Protein AF-0000000077509125 (afdb_homodimer)

Solvent-accessible surface area (backbone atoms only — not comparable to full-atom values): 25834 Å² total; per-residue (Å²): 123,65,64,61,49,49,43,52,51,43,58,69,18,51,40,59,69,40,51,53,22,41,52,40,31,52,51,12,45,52,41,18,38,55,27,41,43,52,34,44,54,50,50,51,50,59,55,49,53,58,59,32,57,68,56,43,71,62,57,57,49,49,47,52,50,51,44,52,47,38,56,50,49,47,52,52,51,51,53,47,45,53,52,53,44,50,50,34,42,61,64,48,33,65,71,45,70,74,53,45,75,47,75,67,58,54,54,52,52,43,51,52,42,52,49,50,42,52,50,46,49,54,53,34,53,52,33,50,50,47,30,35,57,34,42,52,62,24,49,52,28,44,28,59,42,48,17,63,79,66,46,53,63,57,96,85,30,49,29,44,61,43,44,65,63,19,52,29,62,74,63,68,40,76,82,50,66,41,81,36,74,84,27,50,93,35,55,49,23,29,35,53,70,53,28,54,49,48,40,56,52,24,50,56,42,20,54,26,30,45,47,17,29,52,12,32,47,37,31,34,52,18,39,51,44,40,45,28,48,39,39,32,48,41,50,50,48,53,49,50,54,49,50,49,52,52,50,50,52,48,50,51,51,51,52,50,57,57,66,71,99,123,66,63,62,52,49,42,50,52,43,59,68,17,50,40,59,68,40,51,53,20,42,52,40,30,52,51,11,46,51,40,19,38,55,27,41,43,52,33,45,54,51,49,52,51,59,54,48,53,56,61,31,59,68,52,44,72,61,56,56,49,51,48,51,49,51,45,52,47,38,55,50,49,46,55,51,51,52,53,48,46,52,51,53,46,51,50,35,43,61,66,48,34,64,69,46,72,74,54,48,75,48,75,66,59,54,54,52,52,43,50,52,41,50,49,51,41,53,49,46,50,52,52,34,53,52,34,50,50,48,29,37,55,32,42,52,61,24,49,53,27,45,26,61,42,51,18,62,78,67,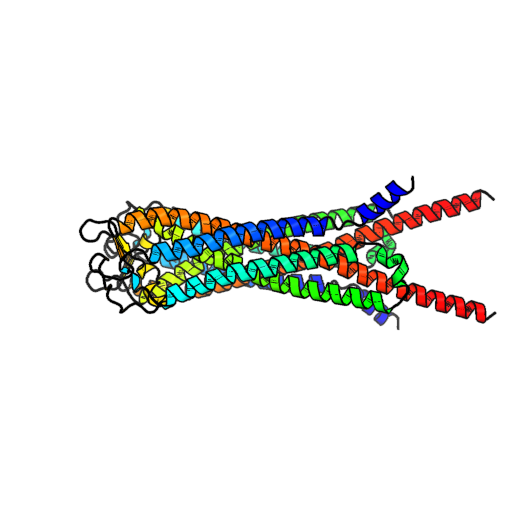45,52,64,57,97,86,30,51,28,44,63,42,44,64,64,18,52,30,61,75,61,68,40,74,82,49,67,40,79,37,76,82,28,51,93,34,53,49,23,30,35,54,70,53,27,54,50,49,40,57,52,23,49,54,42,21,53,26,30,47,48,17,29,53,13,32,46,38,31,33,52,18,40,51,45,40,44,30,47,40,38,33,48,42,51,50,48,52,49,50,55,49,49,49,52,51,50,52,51,49,50,51,51,50,52,50,57,58,65,70,101

Radius of gyration: 30.23 Å; Cα contacts (8 Å, |Δi|>4): 590; chains: 2; bounding box: 44×106×69 Å

Organism: Branchiostoma lanceolatum (NCBI:txid7740)

InterPro domains:
  IPR001614 Myelin proteolipid protein PLP [PF01275] (5-242)
  IPR001614 Myelin proteolipid protein PLP [PR00214] (6-35)
  IPR001614 Myelin proteolipid protein PLP [PR00214] (58-86)
  IPR001614 Myelin proteolipid protein PLP [PTHR11683] (1-259)

Foldseek 3Di:
DPVVVVVCLVVQLQLVLLVVLLVLQLQLLCQQLVLQLVLLVLVVVLCCPDLLVVQDPVSVVVSVVSNVVSVVVSVVSNVLSVVLNVLSNVLSDPVCVVPVVDLPVLVVNLVVLVVNLVVLVVVLVVLVVVLVVLVVLLVVLVVLQVCVVPADDDPNWGKDACVVVVPCVVSVVVPPQRPDVVAPRHSRMATDPSSVVSNVSSVVSSVSSVSSSVSSVSNSVSSVSSSVSSVVSSVVSVVVSVVVVVVVVVVVVVVVVVVVD/DPVVVVVCLVVQLQLVLLVVLLVLQLQLLCQQLVLQLVLLVLVVVLCCPDLLVVVDPVSVVVSVVSNVVSVVVSVVSNVLSVVLNVLSNVLSDPVCVVPVVDLPPLVVNLVVLVVNLVVLVVVLVVLVVVLVVLVVLLVVLVVLQVCVVPADDDPNWGKDACVVVVSCVVSVVVPPARPDPVAPRHSRMATDPSSVVSNVSSVVSSVSSVSSSVSSVSNSVSSVSSSVSSVVSSVVSVVVSVVVVVVVVVVVVVVVVVVVD

Nearest PDB structures (foldseek):
  8d9o-assembly1_A  TM=4.859E-01  e=1.337E+00  synthetic construct
  7p3r-assembly1_C  TM=2.304E-01  e=4.618E-01  Vibrio cholerae O1 biovar El Tor str. N16961
  1o5h-assembly1_B  TM=3.351E-01  e=5.805E+00  Thermotoga maritima
  4wpe-assembly1_A-2  TM=2.256E-01  e=7.108E+00  Saccharomyces cerevisiae S288C
  1o5h-assembly1_B  TM=4.439E-01  e=5.957E+00  Thermotoga maritima

Secondary structure (DSSP, 8-state):
-HHHHHHHHHHTT--HHHHHHHHHHHHHHHHHHHHHHHHHHHHHHHHHSSSGGGS-HHHHHHHHHHHHHHHHHHHHHHHHHHHHHHHHHHHHSTHHHHHTTSHHHHHHHHHHHHHHHHHHHHHHHHHHHHHHHHHHHHHHHHHHHHGGGSPEEETTEEEEEGGGGTHHHHTT-TT---SSTTS-SSTTEEETHHHHHHHHHHHHHHHHHHHHHHHHHHHHHHHHHHHHHHHHHHHHHHHHHHHHHHHHHHHHHHHHHHHT-/-HHHHHHHHHHTT--HHHHHHHHHHHHHHHHHHHHHHHHHHHHHHHHHSSSGGGS-HHHHHHHHHHHHHHHHHHHHHHHHHHHHHHHHHHHHSTHHHHHTTSHHHHHHHHHHHHHHHHHHHHHHHHHHHHHHHHHHHHHHHHHHHHGGGSPEEETTEEEEEGGGGTHHHHTT-TT---SSTTS-SSTTEEETHHHHHHHHHHHHHHHHHHHHHHHHHHHHHHHHHHHHHHHHHHHHHHHHHHHHHHHHHHHHHHHHHHHT-

pLDDT: mean 75.89, std 17.28, range [35.22, 96.38]

Structure (mmCIF, N/CA/C/O backbone):
data_AF-0000000077509125-model_v1
#
loop_
_entity.id
_entity.type
_entity.pdbx_description
1 polymer 'GPM6A protein'
#
loop_
_atom_site.group_PDB
_atom_site.id
_atom_site.type_symbol
_atom_site.label_atom_id
_atom_site.label_alt_id
_atom_site.label_comp_id
_atom_site.label_asym_id
_atom_site.label_entity_id
_atom_site.label_seq_id
_atom_site.pdbx_PDB_ins_code
_atom_site.Cartn_x
_atom_site.Cartn_y
_atom_site.Cartn_z
_atom_site.occupancy
_atom_site.B_iso_or_equiv
_atom_site.auth_seq_id
_atom_site.auth_comp_id
_atom_site.auth_asym_id
_atom_site.auth_atom_id
_atom_site.pdbx_PDB_model_num
ATOM 1 N N . MET A 1 1 ? 14.781 27.906 38.969 1 35.38 1 MET A N 1
ATOM 2 C CA . MET A 1 1 ? 13.523 28.172 38.281 1 35.38 1 MET A CA 1
ATOM 3 C C . MET A 1 1 ? 13.773 28.391 36.781 1 35.38 1 MET A C 1
ATOM 5 O O . MET A 1 1 ? 12.859 28.234 35.969 1 35.38 1 MET A O 1
ATOM 9 N N . GLY A 1 2 ? 14.906 28.891 36.219 1 39.91 2 GLY A N 1
ATOM 10 C CA . GLY A 1 2 ? 15.25 29.25 34.875 1 39.91 2 GLY A CA 1
ATOM 11 C C . GLY A 1 2 ? 15.477 28.047 33.969 1 39.91 2 GLY A C 1
ATOM 12 O O . GLY A 1 2 ? 15.078 28.047 32.812 1 39.91 2 GLY A O 1
ATOM 13 N N . CYS A 1 3 ? 16.156 27.125 34.375 1 43.31 3 CYS A N 1
ATOM 14 C CA . CYS A 1 3 ? 16.562 25.969 33.562 1 43.31 3 CYS A CA 1
ATOM 15 C C . CYS A 1 3 ? 15.359 25.094 33.25 1 43.31 3 CYS A C 1
ATOM 17 O O . CYS A 1 3 ? 15.25 24.562 32.125 1 43.31 3 CYS A O 1
ATOM 19 N N . CYS A 1 4 ? 14.531 24.844 34.219 1 42.56 4 CYS A N 1
ATOM 20 C CA . CYS A 1 4 ? 13.336 24.047 33.938 1 42.56 4 CYS A CA 1
ATOM 21 C C . CYS A 1 4 ? 12.445 24.734 32.906 1 42.56 4 CYS A C 1
ATOM 23 O O . CYS A 1 4 ? 11.766 24.062 32.125 1 42.56 4 CYS A O 1
ATOM 25 N N . ASP A 1 5 ? 12.32 26.016 33 1 42.19 5 ASP A N 1
ATOM 26 C CA . ASP A 1 5 ? 11.539 26.734 32 1 42.19 5 ASP A CA 1
ATOM 27 C C . ASP A 1 5 ? 12.172 26.594 30.625 1 42.19 5 ASP A C 1
ATOM 29 O O . ASP A 1 5 ? 11.461 26.469 29.609 1 42.19 5 ASP A O 1
ATOM 33 N N . ALA A 1 6 ? 13.5 26.703 30.547 1 40.69 6 ALA A N 1
ATOM 34 C CA . ALA A 1 6 ? 14.18 26.484 29.281 1 40.69 6 ALA A CA 1
ATOM 35 C C . ALA A 1 6 ? 13.914 25.078 28.75 1 40.69 6 ALA A C 1
ATOM 37 O O . ALA A 1 6 ? 13.703 24.875 27.547 1 40.69 6 ALA A O 1
ATOM 38 N N . CYS A 1 7 ? 14.023 24.172 29.656 1 41.78 7 CYS A N 1
ATOM 39 C CA . CYS A 1 7 ? 13.789 22.781 29.266 1 41.78 7 CYS A CA 1
ATOM 40 C C . CYS A 1 7 ? 12.359 22.594 28.797 1 41.78 7 CYS A C 1
ATOM 42 O O . CYS A 1 7 ? 12.125 21.891 27.797 1 41.78 7 CYS A O 1
ATOM 44 N N . ILE A 1 8 ? 11.469 23.031 29.625 1 43.59 8 ILE A N 1
ATOM 45 C CA . ILE A 1 8 ? 10.07 22.953 29.219 1 43.59 8 ILE A CA 1
ATOM 46 C C . ILE A 1 8 ? 9.875 23.703 27.891 1 43.59 8 ILE A C 1
ATOM 48 O O . ILE A 1 8 ? 9.117 23.25 27.031 1 43.59 8 ILE A O 1
ATOM 52 N N . ARG A 1 9 ? 10.547 24.812 27.797 1 45.62 9 ARG A N 1
ATOM 53 C CA . ARG A 1 9 ? 10.516 25.5 26.516 1 45.62 9 ARG A CA 1
ATOM 54 C C . ARG A 1 9 ? 11.125 24.641 25.406 1 45.62 9 ARG A C 1
ATOM 56 O O . ARG A 1 9 ? 10.609 24.609 24.281 1 45.62 9 ARG A O 1
ATOM 63 N N . CYS A 1 10 ? 12.219 24.031 25.766 1 45.12 10 CYS A N 1
ATOM 64 C CA . CYS A 1 10 ? 12.914 23.188 24.812 1 45.12 10 CYS A CA 1
ATOM 65 C C . CYS A 1 10 ? 12.078 21.953 24.484 1 45.12 10 CYS A C 1
ATOM 67 O O . CYS A 1 10 ? 12.055 21.5 23.344 1 45.12 10 CYS A O 1
ATOM 69 N N . LEU A 1 11 ? 11.703 21.328 25.656 1 44.78 11 LEU A N 1
ATOM 70 C CA . LEU A 1 11 ? 10.867 20.156 25.438 1 44.78 11 LEU A CA 1
ATOM 71 C C . LEU A 1 11 ? 9.617 20.516 24.641 1 44.78 11 LEU A C 1
ATOM 73 O O . LEU A 1 11 ? 9.086 19.688 23.906 1 44.78 11 LEU A O 1
ATOM 77 N N . GLY A 1 12 ? 9.203 21.641 25 1 48.62 12 GLY A N 1
ATOM 78 C CA . GLY A 1 12 ? 8.117 22.203 24.203 1 48.62 12 GLY A CA 1
ATOM 79 C C . GLY A 1 12 ? 8.484 22.422 22.75 1 48.62 12 GLY A C 1
ATOM 80 O O . GLY A 1 12 ? 7.609 22.562 21.891 1 48.62 12 GLY A O 1
ATOM 81 N N . ARG A 1 13 ? 9.914 22.375 22.594 1 51.59 13 ARG A N 1
ATOM 82 C CA . ARG A 1 13 ? 10.453 22.594 21.266 1 51.59 13 ARG A CA 1
ATOM 83 C C . ARG A 1 13 ? 10.766 21.266 20.562 1 51.59 13 ARG A C 1
ATOM 85 O O . ARG A 1 13 ? 11.18 21.25 19.406 1 51.59 13 ARG A O 1
ATOM 92 N N . ILE A 1 14 ? 10.648 20.234 21.266 1 51.5 14 ILE A N 1
ATOM 93 C CA . ILE A 1 14 ? 11 18.953 20.656 1 51.5 14 ILE A CA 1
ATOM 94 C C . ILE A 1 14 ? 9.852 18.484 19.766 1 51.5 14 ILE A C 1
ATOM 96 O O . ILE A 1 14 ? 8.711 18.375 20.234 1 51.5 14 ILE A O 1
ATOM 100 N N . PRO A 1 15 ? 10.195 18.406 18.516 1 68.75 15 PRO A N 1
ATOM 101 C CA . PRO A 1 15 ? 9.195 17.859 17.594 1 68.75 15 PRO A CA 1
ATOM 102 C C . PRO A 1 15 ? 8.961 16.359 17.797 1 68.75 15 PRO A C 1
ATOM 104 O O . PRO A 1 15 ? 9.445 15.547 17 1 68.75 15 PRO A O 1
ATOM 107 N N . TYR A 1 16 ? 8.328 16 18.906 1 70.31 16 TYR A N 1
ATOM 108 C CA . TYR A 1 16 ? 8.086 14.609 19.281 1 70.31 16 TYR A CA 1
ATOM 109 C C . TYR A 1 16 ? 7.465 13.844 18.109 1 70.31 16 TYR A C 1
ATOM 111 O O . TYR A 1 16 ? 7.809 12.68 17.875 1 70.31 16 TYR A O 1
ATOM 119 N N . ALA A 1 17 ? 6.691 14.477 17.484 1 77.25 17 ALA A N 1
ATOM 120 C CA . ALA A 1 17 ? 6.027 13.797 16.375 1 77.25 17 ALA A CA 1
ATOM 121 C C . ALA A 1 17 ? 7.027 13.438 15.273 1 77.25 17 ALA A C 1
ATOM 123 O O . ALA A 1 17 ? 6.996 12.336 14.727 1 77.25 17 ALA A O 1
ATOM 124 N N . SER A 1 18 ? 7.996 14.281 15.016 1 82.62 18 SER A N 1
ATOM 125 C CA . SER A 1 18 ? 9 14.023 13.984 1 82.62 18 SER A CA 1
ATOM 126 C C . SER A 1 18 ? 10.008 12.977 14.445 1 82.62 18 SER A C 1
ATOM 128 O O . SER A 1 18 ? 10.531 12.219 13.633 1 82.62 18 SER A O 1
ATOM 130 N N . LEU A 1 19 ? 10.25 12.984 15.766 1 82.88 19 LEU A N 1
ATOM 131 C CA . LEU A 1 19 ? 11.18 11.992 16.297 1 82.88 19 LEU A CA 1
ATOM 132 C C . LEU A 1 19 ? 10.594 10.594 16.188 1 82.88 19 LEU A C 1
ATOM 134 O O . LEU A 1 19 ? 11.297 9.648 15.812 1 82.88 19 LEU A O 1
ATOM 138 N N . ILE A 1 20 ? 9.359 10.469 16.484 1 85.12 20 ILE A N 1
ATOM 139 C CA . ILE A 1 20 ? 8.695 9.18 16.359 1 85.12 20 ILE A CA 1
ATOM 140 C C . ILE A 1 20 ? 8.68 8.742 14.906 1 85.12 20 ILE A C 1
ATOM 142 O O . ILE A 1 20 ? 8.922 7.566 14.594 1 85.12 20 ILE A O 1
ATOM 146 N N . ALA A 1 21 ? 8.453 9.664 14.07 1 89 21 ALA A N 1
ATOM 147 C CA . ALA A 1 21 ? 8.461 9.352 12.641 1 89 21 ALA A CA 1
ATOM 148 C C . ALA A 1 21 ? 9.844 8.875 12.195 1 89 21 ALA A C 1
ATOM 150 O O . ALA A 1 21 ? 9.953 7.953 11.383 1 89 21 ALA A O 1
ATOM 151 N N . THR A 1 22 ? 10.891 9.422 12.789 1 88.88 22 THR A N 1
ATOM 152 C CA . THR A 1 22 ? 12.25 9.07 12.406 1 88.88 22 THR A CA 1
ATOM 153 C C . THR A 1 22 ? 12.617 7.676 12.914 1 88.88 22 THR A C 1
ATOM 155 O O . THR A 1 22 ? 13.242 6.895 12.195 1 88.88 22 THR A O 1
ATOM 158 N N . ILE A 1 23 ? 12.227 7.434 14.07 1 89.69 23 ILE A N 1
ATOM 159 C CA . ILE A 1 23 ? 12.5 6.109 14.617 1 89.69 23 ILE A CA 1
ATOM 160 C C . ILE A 1 23 ? 11.758 5.051 13.805 1 89.69 23 ILE A C 1
ATOM 162 O O . ILE A 1 23 ? 12.32 4 13.477 1 89.69 23 ILE A O 1
ATOM 166 N N . LEU A 1 24 ? 10.562 5.285 13.516 1 92 24 LEU A N 1
ATOM 167 C CA . LEU A 1 24 ? 9.773 4.352 12.719 1 92 24 LEU A CA 1
ATOM 168 C C . LEU A 1 24 ? 10.375 4.188 11.32 1 92 24 LEU A C 1
ATOM 170 O O . LEU A 1 24 ? 10.414 3.078 10.789 1 92 24 LEU A O 1
ATOM 174 N N . LEU A 1 25 ? 10.828 5.266 10.805 1 93.69 25 LEU A N 1
ATOM 175 C CA . LEU A 1 25 ? 11.43 5.223 9.477 1 93.69 25 LEU A CA 1
ATOM 176 C C . LEU A 1 25 ? 12.742 4.441 9.508 1 93.69 25 LEU A C 1
ATOM 178 O O . LEU A 1 25 ? 12.984 3.598 8.641 1 93.69 25 LEU A O 1
ATOM 182 N N . ALA A 1 26 ? 13.562 4.66 10.492 1 91.81 26 ALA A N 1
ATOM 183 C CA . ALA A 1 26 ? 14.836 3.961 10.625 1 91.81 26 ALA A CA 1
ATOM 184 C C . ALA A 1 26 ? 14.625 2.467 10.844 1 91.81 26 ALA A C 1
ATOM 186 O O . ALA A 1 26 ? 15.297 1.641 10.227 1 91.81 26 ALA A O 1
ATOM 187 N N . ALA A 1 27 ? 13.656 2.162 11.664 1 93.19 27 ALA A N 1
ATOM 188 C CA . ALA A 1 27 ? 13.344 0.757 11.914 1 93.19 27 ALA A CA 1
ATOM 189 C C . ALA A 1 27 ? 12.805 0.086 10.648 1 93.19 27 ALA A C 1
ATOM 191 O O . ALA A 1 27 ? 13.219 -1.025 10.312 1 93.19 27 ALA A O 1
ATOM 192 N N . GLY A 1 28 ? 11.938 0.748 9.938 1 94.88 28 GLY A N 1
ATOM 193 C CA . GLY A 1 28 ? 11.375 0.201 8.719 1 94.88 28 GLY A CA 1
ATOM 194 C C . GLY A 1 28 ? 12.414 -0.027 7.633 1 94.88 28 GLY A C 1
ATOM 195 O O . GLY A 1 28 ? 12.43 -1.082 6.996 1 94.88 28 GLY A O 1
ATOM 196 N N . ILE A 1 29 ? 13.281 0.889 7.492 1 93.88 29 ILE A N 1
ATOM 197 C CA . ILE A 1 29 ? 14.305 0.792 6.457 1 93.88 29 ILE A CA 1
ATOM 198 C C . ILE A 1 29 ? 15.289 -0.32 6.812 1 93.88 29 ILE A C 1
ATOM 200 O O . ILE A 1 29 ? 15.727 -1.072 5.938 1 93.88 29 ILE A O 1
ATOM 204 N N . ALA A 1 30 ? 15.641 -0.42 8.062 1 92.56 30 ALA A N 1
ATOM 205 C CA . ALA A 1 30 ? 16.562 -1.466 8.5 1 92.56 30 ALA A CA 1
ATOM 206 C C . ALA A 1 30 ? 15.969 -2.854 8.258 1 92.56 30 ALA A C 1
ATOM 208 O O . ALA A 1 30 ? 16.656 -3.742 7.746 1 92.56 30 ALA A O 1
ATOM 209 N N . VAL A 1 31 ? 14.75 -2.998 8.57 1 93.75 31 VAL A N 1
ATOM 210 C CA . VAL A 1 31 ? 14.086 -4.281 8.391 1 93.75 31 VAL A CA 1
ATOM 211 C C . VAL A 1 31 ? 13.922 -4.582 6.902 1 93.75 31 VAL A C 1
ATOM 213 O O . VAL A 1 31 ? 14.164 -5.703 6.461 1 93.75 31 VAL A O 1
ATOM 216 N N . PHE A 1 32 ? 13.516 -3.639 6.145 1 94.62 32 PHE A N 1
ATOM 217 C CA . PHE A 1 32 ? 13.305 -3.834 4.715 1 94.62 32 PHE A CA 1
ATOM 218 C C . PHE A 1 32 ? 14.617 -4.164 4.012 1 94.62 32 PHE A C 1
ATOM 220 O O . PHE A 1 32 ? 14.711 -5.164 3.295 1 94.62 32 PHE A O 1
ATOM 227 N N . CYS A 1 33 ? 15.594 -3.354 4.203 1 91 33 CYS A N 1
ATOM 228 C CA . CYS A 1 33 ? 16.859 -3.539 3.492 1 91 33 CYS A CA 1
ATOM 229 C C . CYS A 1 33 ? 17.562 -4.805 3.957 1 91 33 CYS A C 1
ATOM 231 O O . CYS A 1 33 ? 18.109 -5.555 3.143 1 91 33 CYS A O 1
ATOM 233 N N . GLY A 1 34 ? 17.531 -5.039 5.203 1 91.38 34 GLY A N 1
ATOM 234 C CA . GLY A 1 34 ? 18.156 -6.258 5.695 1 91.38 34 GLY A CA 1
ATOM 235 C C . GLY A 1 34 ? 17.516 -7.52 5.156 1 91.38 34 GLY A C 1
ATOM 236 O O . GLY A 1 34 ? 18.203 -8.422 4.676 1 91.38 34 GLY A O 1
ATOM 237 N N . SER A 1 35 ? 16.234 -7.598 5.176 1 94.94 35 SER A N 1
ATOM 238 C CA . SER A 1 35 ? 15.516 -8.797 4.746 1 94.94 35 SER A CA 1
ATOM 239 C C . SER A 1 35 ? 15.469 -8.898 3.227 1 94.94 35 SER A C 1
ATOM 241 O O . SER A 1 35 ? 15.633 -9.984 2.668 1 94.94 35 SER A O 1
ATOM 243 N N . PHE A 1 36 ? 15.297 -7.77 2.598 1 94.44 36 PHE A N 1
ATOM 244 C CA . PHE A 1 36 ? 15.203 -7.773 1.143 1 94.44 36 PHE A CA 1
ATOM 245 C C . PHE A 1 36 ? 16.547 -8.141 0.514 1 94.44 36 PHE A C 1
ATOM 247 O O . PHE A 1 36 ? 16.594 -8.922 -0.44 1 94.44 36 PHE A O 1
ATOM 254 N N . TYR A 1 37 ? 17.578 -7.582 1.063 1 93.25 37 TYR A N 1
ATOM 255 C CA . TYR A 1 37 ? 18.906 -7.883 0.562 1 93.25 37 TYR A CA 1
ATOM 256 C C . TYR A 1 37 ? 19.234 -9.367 0.71 1 93.25 37 TYR A C 1
ATOM 258 O O . TYR A 1 37 ? 19.672 -10.016 -0.243 1 93.25 37 TYR A O 1
ATOM 266 N N . THR A 1 38 ? 18.969 -9.953 1.813 1 94 38 THR A N 1
ATOM 267 C CA . THR A 1 38 ? 19.219 -11.367 2.062 1 94 38 THR A CA 1
ATOM 268 C C . THR A 1 38 ? 18.297 -12.234 1.201 1 94 38 THR A C 1
ATOM 270 O O . THR A 1 38 ? 18.719 -13.273 0.685 1 94 38 THR A O 1
ATOM 273 N N . ALA A 1 39 ? 17.062 -11.812 1.044 1 95 39 ALA A N 1
ATOM 274 C CA . ALA A 1 39 ? 16.109 -12.57 0.244 1 95 39 ALA A CA 1
ATOM 275 C C . ALA A 1 39 ? 16.547 -12.648 -1.214 1 95 39 ALA A C 1
ATOM 277 O O . ALA A 1 39 ? 16.453 -13.703 -1.842 1 95 39 ALA A O 1
ATOM 278 N N . VAL A 1 40 ? 17.094 -11.578 -1.74 1 92.94 40 VAL A N 1
ATOM 279 C CA . VAL A 1 40 ? 17.516 -11.539 -3.137 1 92.94 40 VAL A CA 1
ATOM 280 C C . VAL A 1 40 ? 18.734 -12.438 -3.336 1 92.94 40 VAL A C 1
ATOM 282 O O . VAL A 1 40 ? 18.797 -13.195 -4.309 1 92.94 40 VAL A O 1
ATOM 285 N N . ILE A 1 41 ? 19.625 -12.398 -2.373 1 91.25 41 ILE A N 1
ATOM 286 C CA . ILE A 1 41 ? 20.828 -13.234 -2.463 1 91.25 41 ILE A CA 1
ATOM 287 C C . ILE A 1 41 ? 20.422 -14.703 -2.391 1 91.25 41 ILE A C 1
ATOM 289 O O . ILE A 1 41 ? 20.922 -15.523 -3.17 1 91.25 41 ILE A O 1
ATOM 293 N N . GLN A 1 42 ? 19.562 -15.016 -1.507 1 91.44 42 GLN A N 1
ATOM 294 C CA . GLN A 1 42 ? 19.125 -16.406 -1.352 1 91.44 42 GLN A CA 1
ATOM 295 C C . GLN A 1 42 ? 18.297 -16.859 -2.555 1 91.44 42 GLN A C 1
ATOM 297 O O . GLN A 1 42 ? 18.344 -18.031 -2.938 1 91.44 42 GLN A O 1
ATOM 302 N N . THR A 1 43 ? 17.531 -15.969 -3.137 1 89.38 43 THR A N 1
ATOM 303 C CA . THR A 1 43 ? 16.797 -16.312 -4.352 1 89.38 43 THR A CA 1
ATOM 304 C C . THR A 1 43 ? 17.75 -16.625 -5.492 1 89.38 43 THR A C 1
ATOM 306 O O . THR A 1 43 ? 17.531 -17.594 -6.234 1 89.38 43 THR A O 1
ATOM 309 N N . ARG A 1 44 ? 18.75 -15.844 -5.594 1 86.62 44 ARG A N 1
ATOM 310 C CA . ARG A 1 44 ? 19.766 -16.094 -6.621 1 86.62 44 ARG A CA 1
ATOM 311 C C . ARG A 1 44 ? 20.422 -17.438 -6.426 1 86.62 44 ARG A C 1
ATOM 313 O O . ARG A 1 44 ? 20.641 -18.188 -7.391 1 86.62 44 ARG A O 1
ATOM 320 N N . THR A 1 45 ? 20.688 -17.781 -5.219 1 84.69 45 THR A N 1
ATOM 321 C CA . THR A 1 45 ? 21.328 -19.047 -4.906 1 84.69 45 THR A CA 1
ATOM 322 C C . THR A 1 45 ? 20.391 -20.219 -5.191 1 84.69 45 THR A C 1
ATOM 324 O O . THR A 1 45 ? 20.828 -21.266 -5.695 1 84.69 45 THR A O 1
ATOM 327 N N . LEU A 1 46 ? 19.156 -20.016 -4.898 1 83.56 46 LEU A N 1
ATOM 328 C CA . LEU A 1 46 ? 18.172 -21.078 -5.109 1 83.56 46 LEU A CA 1
ATOM 329 C C . LEU A 1 46 ? 18 -21.375 -6.594 1 83.56 46 LEU A C 1
ATOM 331 O O . LEU A 1 46 ? 17.906 -22.531 -6.992 1 83.56 46 LEU A O 1
ATOM 335 N N . PHE A 1 47 ? 18.062 -20.344 -7.387 1 80.25 47 PHE A N 1
ATOM 336 C CA . PHE A 1 47 ? 17.828 -20.531 -8.812 1 80.25 47 PHE A CA 1
ATOM 337 C C . PHE A 1 47 ? 19.125 -20.906 -9.523 1 80.25 47 PHE A C 1
ATOM 339 O O . PHE A 1 47 ? 19.109 -21.391 -10.648 1 80.25 47 PHE A O 1
ATOM 346 N N . SER A 1 48 ? 20.188 -20.672 -8.883 1 73.19 48 SER A N 1
ATOM 347 C CA . SER A 1 48 ? 21.469 -21.031 -9.469 1 73.19 48 SER A CA 1
ATOM 348 C C . SER A 1 48 ? 21.828 -22.484 -9.172 1 73.19 48 SER A C 1
ATOM 350 O O . SER A 1 48 ? 22.797 -23.016 -9.727 1 73.19 48 SER A O 1
ATOM 352 N N . PHE A 1 49 ? 21 -22.984 -8.18 1 61.16 49 PHE A N 1
ATOM 353 C CA . PHE A 1 49 ? 21.328 -24.359 -7.848 1 61.16 49 PHE A CA 1
ATOM 354 C C . PHE A 1 49 ? 20.891 -25.312 -8.953 1 61.16 49 PHE A C 1
ATOM 356 O O . PHE A 1 49 ? 19.781 -25.203 -9.469 1 61.16 49 PHE A O 1
ATOM 363 N N . GLY A 1 50 ? 21.781 -26.062 -9.305 1 51.75 50 GLY A N 1
ATOM 364 C CA . GLY A 1 50 ? 21.594 -27.062 -10.344 1 51.75 50 GLY A CA 1
ATOM 365 C C . GLY A 1 50 ? 21.906 -26.547 -11.734 1 51.75 50 GLY A C 1
ATOM 366 O O . GLY A 1 50 ? 22.141 -25.344 -11.914 1 51.75 50 GLY A O 1
ATOM 367 N N . ASP A 1 51 ? 22.031 -27.375 -12.703 1 47.56 51 ASP A N 1
ATOM 368 C CA . ASP A 1 51 ? 22.344 -27.031 -14.086 1 47.56 51 ASP A CA 1
ATOM 369 C C . ASP A 1 51 ? 21.438 -25.922 -14.594 1 47.56 51 ASP A C 1
ATOM 371 O O . ASP A 1 51 ? 21.375 -25.656 -15.797 1 47.56 51 ASP A O 1
ATOM 375 N N . ALA A 1 52 ? 20.594 -25.609 -13.836 1 49.56 52 ALA A N 1
ATOM 376 C CA . ALA A 1 52 ? 19.656 -24.547 -14.188 1 49.56 52 ALA A CA 1
ATOM 377 C C . ALA A 1 52 ? 20.406 -23.281 -14.602 1 49.56 52 ALA A C 1
ATOM 379 O O . ALA A 1 52 ? 19.828 -22.188 -14.578 1 49.56 52 ALA A O 1
ATOM 380 N N . ARG A 1 53 ? 21.656 -23.516 -14.562 1 50.47 53 ARG A N 1
ATOM 381 C CA . ARG A 1 53 ? 22.688 -22.5 -14.773 1 50.47 53 ARG A CA 1
ATOM 382 C C . ARG A 1 53 ? 22.297 -21.562 -15.914 1 50.47 53 ARG A C 1
ATOM 384 O O . ARG A 1 53 ? 22.844 -20.453 -16.016 1 50.47 53 ARG A O 1
ATOM 391 N N . SER A 1 54 ? 21.812 -22.141 -16.688 1 46.59 54 SER A N 1
ATOM 392 C CA . SER A 1 54 ? 21.531 -21.25 -17.812 1 46.59 54 SER A CA 1
ATOM 393 C C . SER A 1 54 ? 20.406 -20.281 -17.469 1 46.59 54 SER A C 1
ATOM 395 O O . SER A 1 54 ? 19.719 -19.781 -18.375 1 46.59 54 SER A O 1
ATOM 397 N N . VAL A 1 55 ? 19.797 -20.516 -16.281 1 55.31 55 VAL A N 1
ATOM 398 C CA . VAL A 1 55 ? 18.766 -19.484 -16.203 1 55.31 55 VAL A CA 1
ATOM 399 C C . VAL A 1 55 ? 19.281 -18.188 -16.781 1 55.31 55 VAL A C 1
ATOM 401 O O . VAL A 1 55 ? 20.484 -17.922 -16.766 1 55.31 55 VAL A O 1
ATOM 404 N N . THR A 1 56 ? 18.547 -17.266 -17.234 1 62.22 56 THR A N 1
ATOM 405 C CA . THR A 1 56 ? 18.859 -16.266 -18.25 1 62.22 56 THR A CA 1
ATOM 406 C C . THR A 1 56 ? 19.672 -15.125 -17.656 1 62.22 56 THR A C 1
ATOM 408 O O . THR A 1 56 ? 19.594 -14.859 -16.453 1 62.22 56 THR A O 1
ATOM 411 N N . VAL A 1 57 ? 20.797 -15.07 -18.188 1 71.69 57 VAL A N 1
ATOM 412 C CA . VAL A 1 57 ? 21.578 -13.859 -18 1 71.69 57 VAL A CA 1
ATOM 413 C C . VAL A 1 57 ? 20.672 -12.711 -17.547 1 71.69 57 VAL A C 1
ATOM 415 O O . VAL A 1 57 ? 21.047 -11.914 -16.688 1 71.69 57 VAL A O 1
ATOM 418 N N . ASP A 1 58 ? 19.453 -12.891 -17.906 1 76 58 ASP A N 1
ATOM 419 C CA . ASP A 1 58 ? 18.547 -11.797 -17.609 1 76 58 ASP A CA 1
ATOM 420 C C . ASP A 1 58 ? 18.062 -11.867 -16.156 1 76 58 ASP A C 1
ATOM 422 O O . ASP A 1 58 ? 17.922 -10.844 -15.492 1 76 58 ASP A O 1
ATOM 426 N N . PHE A 1 59 ? 17.875 -13.094 -15.711 1 77.62 59 PHE A N 1
ATOM 427 C CA . PHE A 1 59 ? 17.438 -13.266 -14.328 1 77.62 59 PHE A CA 1
ATOM 428 C C . PHE A 1 59 ? 18.547 -12.852 -13.359 1 77.62 59 PHE A C 1
ATOM 430 O O . PHE A 1 59 ? 18.281 -12.148 -12.383 1 77.62 59 PHE A O 1
ATOM 437 N N . PHE A 1 60 ? 19.75 -13.18 -13.727 1 81.19 60 PHE A N 1
ATOM 438 C CA . PHE A 1 60 ? 20.891 -12.867 -12.852 1 81.19 60 PHE A CA 1
ATOM 439 C C . PHE A 1 60 ? 21.188 -11.375 -12.875 1 81.19 60 PHE A C 1
ATOM 441 O O . PHE A 1 60 ? 21.531 -10.789 -11.844 1 81.19 60 PHE A O 1
ATOM 448 N N . ASN A 1 61 ? 20.953 -10.789 -13.977 1 84.06 61 ASN A N 1
ATOM 449 C CA . ASN A 1 61 ? 21.125 -9.336 -14.055 1 84.06 61 ASN A CA 1
ATOM 450 C C . ASN A 1 61 ? 20.078 -8.602 -13.234 1 84.06 61 ASN A C 1
ATOM 452 O O . ASN A 1 61 ? 20.375 -7.602 -12.586 1 84.06 61 ASN A O 1
ATOM 456 N N . LEU A 1 62 ? 18.875 -9.109 -13.273 1 84.38 62 LEU A N 1
ATOM 457 C CA . LEU A 1 62 ? 17.797 -8.492 -12.523 1 84.38 62 LEU A CA 1
ATOM 458 C C . LEU A 1 62 ? 18.031 -8.602 -11.016 1 84.38 62 LEU A C 1
ATOM 460 O O . LEU A 1 62 ? 17.844 -7.637 -10.281 1 84.38 62 LEU A O 1
ATOM 464 N N . THR A 1 63 ? 18.5 -9.789 -10.602 1 86.75 63 THR A N 1
ATOM 465 C CA . THR A 1 63 ? 18.734 -9.984 -9.172 1 86.75 63 THR A CA 1
ATOM 466 C C . THR A 1 63 ? 19.922 -9.141 -8.695 1 86.75 63 THR A C 1
ATOM 468 O O . THR A 1 63 ? 19.906 -8.633 -7.57 1 86.75 63 THR A O 1
ATOM 471 N N . GLU A 1 64 ? 20.906 -8.938 -9.539 1 88.69 64 GLU A N 1
ATOM 472 C CA . GLU A 1 64 ? 22.047 -8.078 -9.195 1 88.69 64 GLU A CA 1
ATOM 473 C C . GLU A 1 64 ? 21.625 -6.617 -9.078 1 88.69 64 GLU A C 1
ATOM 475 O O . GLU A 1 64 ? 22.016 -5.922 -8.148 1 88.69 64 GLU A O 1
ATOM 480 N N . ALA A 1 65 ? 20.828 -6.262 -9.984 1 89.56 65 ALA A N 1
ATOM 481 C CA . ALA A 1 65 ? 20.312 -4.898 -9.953 1 89.56 65 ALA A CA 1
ATOM 482 C C . ALA A 1 65 ? 19.469 -4.66 -8.703 1 89.56 65 ALA A C 1
ATOM 484 O O . ALA A 1 65 ? 19.547 -3.594 -8.086 1 89.56 65 ALA A O 1
ATOM 485 N N . LEU A 1 66 ? 18.672 -5.66 -8.32 1 90.31 66 LEU A N 1
ATOM 486 C CA . LEU A 1 66 ? 17.812 -5.539 -7.145 1 90.31 66 LEU A CA 1
ATOM 487 C C . LEU A 1 66 ? 18.656 -5.453 -5.871 1 90.31 66 LEU A C 1
ATOM 489 O O . LEU A 1 66 ? 18.344 -4.68 -4.965 1 90.31 66 LEU A O 1
ATOM 493 N N . LYS A 1 67 ? 19.75 -6.16 -5.852 1 90.5 67 LYS A N 1
ATOM 494 C CA . LYS A 1 67 ? 20.672 -6.117 -4.719 1 90.5 67 LYS A CA 1
ATOM 495 C C . LYS A 1 67 ? 21.25 -4.723 -4.539 1 90.5 67 LYS A C 1
ATOM 497 O O . LYS A 1 67 ? 21.203 -4.156 -3.445 1 90.5 67 LYS A O 1
ATOM 502 N N . TRP A 1 68 ? 21.672 -4.133 -5.566 1 90.56 68 TRP A N 1
ATOM 503 C CA . TRP A 1 68 ? 22.297 -2.818 -5.5 1 90.56 68 TRP A CA 1
ATOM 504 C C . TRP A 1 68 ? 21.266 -1.724 -5.281 1 90.56 68 TRP A C 1
ATOM 506 O O . TRP A 1 68 ? 21.531 -0.72 -4.621 1 90.56 68 TRP A O 1
ATOM 516 N N . SER A 1 69 ? 20.125 -1.904 -5.801 1 90 69 SER A N 1
ATOM 517 C CA . SER A 1 69 ? 19.062 -0.942 -5.559 1 90 69 SER A CA 1
ATOM 518 C C . SER A 1 69 ? 18.672 -0.905 -4.082 1 90 69 SER A C 1
ATOM 520 O O . SER A 1 69 ? 18.375 0.161 -3.541 1 90 69 SER A O 1
ATOM 522 N N . ALA A 1 70 ? 18.688 -2.068 -3.457 1 89.25 70 ALA A N 1
ATOM 523 C CA . ALA A 1 70 ? 18.375 -2.129 -2.035 1 89.25 70 ALA A CA 1
ATOM 524 C C . ALA A 1 70 ? 19.375 -1.332 -1.208 1 89.25 70 ALA A C 1
ATOM 526 O O . ALA A 1 70 ? 18.984 -0.555 -0.332 1 89.25 70 ALA A O 1
ATOM 527 N N . VAL A 1 71 ? 20.625 -1.498 -1.556 1 89.44 71 VAL A N 1
ATOM 528 C CA . VAL A 1 71 ? 21.688 -0.774 -0.854 1 89.44 71 VAL A CA 1
ATOM 529 C C . VAL A 1 71 ? 21.547 0.724 -1.113 1 89.44 71 VAL A C 1
ATOM 531 O O . VAL A 1 71 ? 21.625 1.531 -0.184 1 89.44 71 VAL A O 1
ATOM 534 N N . GLY A 1 72 ? 21.281 1.077 -2.314 1 91 72 GLY A N 1
ATOM 535 C CA . GLY A 1 72 ? 21.109 2.475 -2.678 1 91 72 GLY A CA 1
ATOM 536 C C . GLY A 1 72 ? 19.906 3.121 -2.008 1 91 72 GLY A C 1
ATOM 537 O O . GLY A 1 72 ? 20 4.242 -1.505 1 91 72 GLY A O 1
ATOM 538 N N . ILE A 1 73 ? 18.828 2.434 -1.965 1 91.19 73 ILE A N 1
ATOM 539 C CA . ILE A 1 73 ? 17.609 2.945 -1.343 1 91.19 73 ILE A CA 1
ATOM 540 C C . ILE A 1 73 ? 17.844 3.158 0.151 1 91.19 73 ILE A C 1
ATOM 542 O O . ILE A 1 73 ? 17.406 4.16 0.718 1 91.19 73 ILE A O 1
ATOM 546 N N . THR A 1 74 ? 18.547 2.213 0.756 1 88.62 74 THR A N 1
ATOM 547 C CA . THR A 1 74 ? 18.844 2.336 2.182 1 88.62 74 THR A CA 1
ATOM 548 C C . THR A 1 74 ? 19.656 3.592 2.461 1 88.62 74 THR A C 1
ATOM 550 O O . THR A 1 74 ? 19.328 4.363 3.367 1 88.62 74 THR A O 1
ATOM 553 N N . ALA A 1 75 ? 20.672 3.812 1.691 1 90.88 75 ALA A N 1
ATOM 554 C CA . ALA A 1 75 ? 21.516 4.98 1.868 1 90.88 75 ALA A CA 1
ATOM 555 C C . ALA A 1 75 ? 20.734 6.273 1.641 1 90.88 75 ALA A C 1
ATOM 557 O O . ALA A 1 75 ? 20.812 7.203 2.447 1 90.88 75 ALA A O 1
ATOM 558 N N . PHE A 1 76 ? 19.969 6.316 0.658 1 93.38 76 PHE A N 1
ATOM 559 C CA . PHE A 1 76 ? 19.172 7.496 0.323 1 93.38 76 PHE A CA 1
ATOM 560 C C . PHE A 1 76 ? 18.156 7.789 1.414 1 93.38 76 PHE A C 1
ATOM 562 O O . PHE A 1 76 ? 18.031 8.93 1.862 1 93.38 76 PHE A O 1
ATOM 569 N N . MET A 1 77 ? 17.422 6.801 1.87 1 93.25 77 MET A N 1
ATOM 570 C CA . MET A 1 77 ? 16.391 6.992 2.879 1 93.25 77 MET A CA 1
ATOM 571 C C . MET A 1 77 ? 17 7.379 4.223 1 93.25 77 MET A C 1
ATOM 573 O O . MET A 1 77 ? 16.391 8.117 4.996 1 93.25 77 MET A O 1
ATOM 577 N N . GLY A 1 78 ? 18.219 6.84 4.461 1 89.12 78 GLY A N 1
ATOM 578 C CA . GLY A 1 78 ? 18.922 7.227 5.68 1 89.12 78 GLY A CA 1
ATOM 579 C C . GLY A 1 78 ? 19.25 8.703 5.73 1 89.12 78 GLY A C 1
ATOM 580 O O . GLY A 1 78 ? 18.938 9.383 6.715 1 89.12 78 GLY A O 1
ATOM 581 N N . VAL A 1 79 ? 19.797 9.219 4.703 1 91 79 VAL A N 1
ATOM 582 C CA . VAL A 1 79 ? 20.125 10.633 4.613 1 91 79 VAL A CA 1
ATOM 583 C C . VAL A 1 79 ? 18.844 11.469 4.656 1 91 79 VAL A C 1
ATOM 585 O O . VAL A 1 79 ? 18.766 12.477 5.359 1 91 79 VAL A O 1
ATOM 588 N N . TYR A 1 80 ? 17.875 10.977 4.004 1 92.81 80 TYR A N 1
ATOM 589 C CA . TYR A 1 80 ? 16.609 11.688 3.928 1 92.81 80 TYR A CA 1
ATOM 590 C C . TYR A 1 80 ? 15.953 11.781 5.301 1 92.81 80 TYR A C 1
ATOM 592 O O . TYR A 1 80 ? 15.438 12.836 5.68 1 92.81 80 TYR A O 1
ATOM 600 N N . ALA A 1 81 ? 16 10.719 6.023 1 89.38 81 ALA A N 1
ATOM 601 C CA . ALA A 1 81 ? 15.438 10.719 7.371 1 89.38 81 ALA A CA 1
ATOM 602 C C . ALA A 1 81 ? 16.156 11.734 8.258 1 89.38 81 ALA A C 1
ATOM 604 O O . ALA A 1 81 ? 15.516 12.438 9.055 1 89.38 81 ALA A O 1
ATOM 605 N N . PHE A 1 82 ? 17.422 11.836 8.102 1 88.06 82 PHE A N 1
ATOM 606 C CA . PHE A 1 82 ? 18.219 12.789 8.875 1 88.06 82 PHE A CA 1
ATOM 607 C C . PHE A 1 82 ? 17.844 14.219 8.523 1 88.06 82 PHE A C 1
ATOM 609 O O . PHE A 1 82 ? 17.688 15.07 9.406 1 88.06 82 PHE A O 1
ATOM 616 N N . ILE A 1 83 ? 17.656 14.461 7.285 1 89 83 ILE A N 1
ATOM 617 C CA . ILE A 1 83 ? 17.281 15.797 6.824 1 89 83 ILE A CA 1
ATOM 618 C C . ILE A 1 83 ? 15.906 16.172 7.363 1 89 83 ILE A C 1
ATOM 620 O O . ILE A 1 83 ? 15.695 17.281 7.852 1 89 83 ILE A O 1
ATOM 624 N N . LEU A 1 84 ? 14.969 15.273 7.352 1 88 84 LEU A N 1
ATOM 625 C CA . LEU A 1 84 ? 13.617 15.547 7.828 1 88 84 LEU A CA 1
ATOM 626 C C . LEU A 1 84 ? 13.617 15.812 9.328 1 88 84 LEU A C 1
ATOM 628 O O . LEU A 1 84 ? 12.859 16.656 9.812 1 88 84 LEU A O 1
ATOM 632 N N . LEU A 1 85 ? 14.461 15.109 10.016 1 85.06 85 LEU A N 1
ATOM 633 C CA . LEU A 1 85 ? 14.578 15.328 11.453 1 85.06 85 LEU A CA 1
ATOM 634 C C . LEU A 1 85 ? 15.125 16.719 11.75 1 85.06 85 LEU A C 1
ATOM 636 O O . LEU A 1 85 ? 14.648 17.406 12.664 1 85.06 85 LEU A O 1
ATOM 640 N N . LEU A 1 86 ? 16.062 17.203 10.945 1 83 86 LEU A N 1
ATOM 641 C CA . LEU A 1 86 ? 16.641 18.531 11.109 1 83 86 LEU A CA 1
ATOM 642 C C . LEU A 1 86 ? 15.617 19.625 10.836 1 83 86 LEU A C 1
ATOM 644 O O . LEU A 1 86 ? 15.562 20.625 11.555 1 83 86 LEU A O 1
ATOM 648 N N . ILE A 1 87 ? 14.852 19.375 9.867 1 80.75 87 ILE A N 1
ATOM 649 C CA . ILE A 1 87 ? 13.805 20.344 9.531 1 80.75 87 ILE A CA 1
ATOM 650 C C . ILE A 1 87 ? 12.789 20.406 10.664 1 80.75 87 ILE A C 1
ATOM 652 O O . ILE A 1 87 ? 12.281 21.484 10.992 1 80.75 87 ILE A O 1
ATOM 656 N N . GLY A 1 88 ? 12.422 19.234 11.219 1 76.88 88 GLY A N 1
ATOM 657 C CA . GLY A 1 88 ? 11.523 19.219 12.367 1 76.88 88 GLY A CA 1
ATOM 658 C C . GLY A 1 88 ? 12.047 20.031 13.539 1 76.88 88 GLY A C 1
ATOM 659 O O . GLY A 1 88 ? 11.281 20.75 14.188 1 76.88 88 GLY A O 1
ATOM 660 N N . PHE A 1 89 ? 13.312 20.016 13.766 1 75.69 89 PHE A N 1
ATOM 661 C CA . PHE A 1 89 ? 13.922 20.766 14.859 1 75.69 89 PHE A CA 1
ATOM 662 C C . PHE A 1 89 ? 13.945 22.25 14.539 1 75.69 89 PHE A C 1
ATOM 664 O O . PHE A 1 89 ? 13.734 23.078 15.422 1 75.69 89 PHE A O 1
ATOM 671 N N . LEU A 1 90 ? 14.195 22.578 13.305 1 71 90 LEU A N 1
ATOM 672 C CA . LEU A 1 90 ? 14.289 23.984 12.898 1 71 90 LEU A CA 1
ATOM 673 C C . LEU A 1 90 ? 12.914 24.641 12.906 1 71 90 LEU A C 1
ATOM 675 O O . LEU A 1 90 ? 12.797 25.828 13.227 1 71 90 LEU A O 1
ATOM 679 N N . ALA A 1 91 ? 11.914 23.891 12.594 1 68.19 91 ALA A N 1
ATOM 680 C CA . ALA A 1 91 ? 10.562 24.453 12.5 1 68.19 91 ALA A CA 1
ATOM 681 C C . ALA A 1 91 ? 9.945 24.625 13.883 1 68.19 91 ALA A C 1
ATOM 683 O O . ALA A 1 91 ? 9.117 25.516 14.094 1 68.19 91 ALA A O 1
ATOM 684 N N . THR A 1 92 ? 10.133 23.641 14.828 1 61.97 92 THR A N 1
ATOM 685 C CA . THR A 1 92 ? 9.555 23.75 16.172 1 61.97 92 THR A CA 1
ATOM 686 C C . THR A 1 92 ? 10.352 24.703 17.031 1 61.97 92 THR A C 1
ATOM 688 O O . THR A 1 92 ? 9.812 25.297 17.969 1 61.97 92 THR A O 1
ATOM 691 N N . GLY A 1 93 ? 11.695 24.766 16.891 1 54.53 93 GLY A N 1
ATOM 692 C CA . GLY A 1 93 ? 12.523 25.594 17.75 1 54.53 93 GLY A CA 1
ATOM 693 C C . GLY A 1 93 ? 12.367 27.078 17.484 1 54.53 93 GLY A C 1
ATOM 694 O O . GLY A 1 93 ? 11.977 27.484 16.391 1 54.53 93 GLY A O 1
ATOM 695 N N . ALA A 1 94 ? 12.023 27.953 18.641 1 44.62 94 ALA A N 1
ATOM 696 C CA . ALA A 1 94 ? 11.977 29.391 18.891 1 44.62 94 ALA A CA 1
ATOM 697 C C . ALA A 1 94 ? 13.148 30.094 18.219 1 44.62 94 ALA A C 1
ATOM 699 O O . ALA A 1 94 ? 13.375 31.297 18.453 1 44.62 94 ALA A O 1
ATOM 700 N N . SER A 1 95 ? 13.93 29.344 17.719 1 42.31 95 SER A N 1
ATOM 701 C CA . SER A 1 95 ? 15 30.188 17.188 1 42.31 95 SER A CA 1
ATOM 702 C C . SER A 1 95 ? 14.438 31.312 16.328 1 42.31 95 SER A C 1
ATOM 704 O O . SER A 1 95 ? 15.172 32.219 15.914 1 42.31 95 SER A O 1
ATOM 706 N N . LYS A 1 96 ? 13.188 31.141 15.953 1 44.28 96 LYS A N 1
ATOM 707 C CA . LYS A 1 96 ? 12.594 32.094 15.016 1 44.28 96 LYS A CA 1
ATOM 708 C C . LYS A 1 96 ? 12.109 33.344 15.734 1 44.28 96 LYS A C 1
ATOM 710 O O . LYS A 1 96 ? 11.805 34.344 15.094 1 44.28 96 LYS A O 1
ATOM 715 N N . GLU A 1 97 ? 11.641 33.219 17 1 41.06 97 GLU A N 1
ATOM 716 C CA . GLU A 1 97 ? 11.25 34.5 17.562 1 41.06 97 GLU A CA 1
ATOM 717 C C . GLU A 1 97 ? 12.305 35.562 17.281 1 41.06 97 GLU A C 1
ATOM 719 O O . GLU A 1 97 ? 11.961 36.719 17 1 41.06 97 GLU A O 1
ATOM 724 N N . LYS A 1 98 ? 13.492 35.281 17.734 1 41.22 98 LYS A N 1
ATOM 725 C CA . LYS A 1 98 ? 14.43 36.406 17.656 1 41.22 98 LYS A CA 1
ATOM 726 C C . LYS A 1 98 ? 14.703 36.781 16.203 1 41.22 98 LYS A C 1
ATOM 728 O O . LYS A 1 98 ? 14.922 37.938 15.891 1 41.22 98 LYS A O 1
ATOM 733 N N . LYS A 1 99 ? 14.906 35.781 15.32 1 44.09 99 LYS A N 1
ATOM 734 C CA . LYS A 1 99 ? 15.477 36.125 14.023 1 44.09 99 LYS A CA 1
ATOM 735 C C . LYS A 1 99 ? 14.375 36.406 13 1 44.09 99 LYS A C 1
ATOM 737 O O . LYS A 1 99 ? 14.664 36.75 11.852 1 44.09 99 LYS A O 1
ATOM 742 N N . TYR A 1 100 ? 13.25 36 13.188 1 39.88 100 TYR A N 1
ATOM 743 C CA . TYR A 1 100 ? 12.305 36.344 12.133 1 39.88 100 TYR A CA 1
ATOM 744 C C . TYR A 1 100 ? 12.086 37.844 12.062 1 39.88 100 TYR A C 1
ATOM 746 O O . TYR A 1 100 ? 11.148 38.312 11.414 1 39.88 100 TYR A O 1
ATOM 754 N N . CYS A 1 101 ? 12.57 38.438 12.93 1 37.38 101 CYS A N 1
ATOM 755 C CA . CYS A 1 101 ? 12.469 39.875 12.75 1 37.38 101 CYS A CA 1
ATOM 756 C C . CYS A 1 101 ? 12.867 40.281 11.336 1 37.38 101 CYS A C 1
ATOM 758 O O . CYS A 1 101 ? 12.5 41.375 10.867 1 37.38 101 CYS A O 1
ATOM 760 N N . GLY A 1 102 ? 13.773 39.531 10.648 1 36.28 102 GLY A N 1
ATOM 761 C CA . GLY A 1 102 ? 14.055 39.969 9.289 1 36.28 102 GLY A CA 1
ATOM 762 C C . GLY A 1 102 ? 13.297 39.156 8.242 1 36.28 102 GLY A C 1
ATOM 763 O O . GLY A 1 102 ? 13.07 37.969 8.414 1 36.28 102 GLY A O 1
ATOM 764 N N . PHE A 1 103 ? 12.297 39.625 7.418 1 44.56 103 PHE A N 1
ATOM 765 C CA . PHE A 1 103 ? 11.406 39.219 6.332 1 44.56 103 PHE A CA 1
ATOM 766 C C . PHE A 1 103 ? 11.961 38 5.598 1 44.56 103 PHE A C 1
ATOM 768 O O . PHE A 1 103 ? 11.211 37.094 5.207 1 44.56 103 PHE A O 1
ATOM 775 N N . GLY A 1 104 ? 13.234 38 5.285 1 45.47 104 GLY A N 1
ATOM 776 C CA . GLY A 1 104 ? 13.844 37.062 4.34 1 45.47 104 GLY A CA 1
ATOM 777 C C . GLY A 1 104 ? 13.953 35.656 4.875 1 45.47 104 GLY A C 1
ATOM 778 O O . GLY A 1 104 ? 13.82 34.688 4.121 1 45.47 104 GLY A O 1
ATOM 779 N N . THR A 1 105 ? 14.148 35.469 6.098 1 46.91 105 THR A N 1
ATOM 780 C CA . THR A 1 105 ? 14.469 34.156 6.648 1 46.91 105 THR A CA 1
ATOM 781 C C . THR A 1 105 ? 13.195 33.344 6.867 1 46.91 105 THR A C 1
ATOM 783 O O . THR A 1 105 ? 13.203 32.125 6.742 1 46.91 105 THR A O 1
ATOM 786 N N . GLY A 1 106 ? 12.094 34 7.055 1 55.06 106 GLY A N 1
ATOM 787 C CA . GLY A 1 106 ? 10.82 33.312 7.199 1 55.06 106 GLY A CA 1
ATOM 788 C C . GLY A 1 106 ? 10.344 32.656 5.914 1 55.06 106 GLY A C 1
ATOM 789 O O . GLY A 1 106 ? 9.82 31.547 5.934 1 55.06 106 GLY A O 1
ATOM 790 N N . LEU A 1 107 ? 10.57 33.406 4.844 1 58.69 107 LEU A N 1
ATOM 791 C CA . LEU A 1 107 ? 10.148 32.938 3.537 1 58.69 107 LEU A CA 1
ATOM 792 C C . LEU A 1 107 ? 10.977 31.703 3.123 1 58.69 107 LEU A C 1
ATOM 794 O O . LEU A 1 107 ? 10.438 30.766 2.549 1 58.69 107 LEU A O 1
ATOM 798 N N . GLY A 1 108 ? 12.25 31.828 3.473 1 62.28 108 GLY A N 1
ATOM 799 C CA . GLY A 1 108 ? 13.133 30.734 3.102 1 62.28 108 GLY A CA 1
ATOM 800 C C . GLY A 1 108 ? 12.789 29.438 3.811 1 62.28 108 GLY A C 1
ATOM 801 O O . GLY A 1 108 ? 12.82 28.359 3.201 1 62.28 108 GLY A O 1
ATOM 802 N N . SER A 1 109 ? 12.406 29.609 5.035 1 73.31 109 SER A N 1
ATOM 803 C CA . SER A 1 109 ? 12.086 28.406 5.801 1 73.31 109 SER A CA 1
ATOM 804 C C . SER A 1 109 ? 10.781 27.781 5.332 1 73.31 109 SER A C 1
ATOM 806 O O . SER A 1 109 ? 10.664 26.562 5.258 1 73.31 109 SER A O 1
ATOM 808 N N . ARG A 1 110 ? 9.891 28.625 4.844 1 80.31 110 ARG A N 1
ATOM 809 C CA . ARG A 1 110 ? 8.609 28.141 4.359 1 80.31 110 ARG A CA 1
ATOM 810 C C . ARG A 1 110 ? 8.773 27.359 3.055 1 80.31 110 ARG A C 1
ATOM 812 O O . ARG A 1 110 ? 8.156 26.312 2.865 1 80.31 110 ARG A O 1
ATOM 819 N N . ILE A 1 111 ? 9.57 27.844 2.285 1 82.81 111 ILE A N 1
ATOM 820 C CA . ILE A 1 111 ? 9.797 27.203 0.992 1 82.81 111 ILE A CA 1
ATOM 821 C C . ILE A 1 111 ? 10.508 25.875 1.192 1 82.81 111 ILE A C 1
ATOM 823 O O . ILE A 1 111 ? 10.227 24.891 0.486 1 82.81 111 ILE A O 1
ATOM 827 N N . THR A 1 112 ? 11.43 25.891 2.127 1 84.25 112 THR A N 1
ATOM 828 C CA . THR A 1 112 ? 12.141 24.641 2.398 1 84.25 112 THR A CA 1
ATOM 829 C C . THR A 1 112 ? 11.188 23.578 2.926 1 84.25 112 THR A C 1
ATOM 831 O O . THR A 1 112 ? 11.242 22.422 2.494 1 84.25 112 THR A O 1
ATOM 834 N N . VAL A 1 113 ? 10.273 23.922 3.756 1 86.94 113 VAL A N 1
ATOM 835 C CA . VAL A 1 113 ? 9.336 22.969 4.324 1 86.94 113 VAL A CA 1
ATOM 836 C C . VAL A 1 113 ? 8.352 22.5 3.25 1 86.94 113 VAL A C 1
ATOM 838 O O . VAL A 1 113 ? 8.016 21.328 3.178 1 86.94 113 VAL A O 1
ATOM 841 N N . ALA A 1 114 ? 7.992 23.406 2.385 1 87.62 114 ALA A N 1
ATOM 842 C CA . ALA A 1 114 ? 7.09 23.062 1.29 1 87.62 114 ALA A CA 1
ATOM 843 C C . ALA A 1 114 ? 7.754 22.078 0.331 1 87.62 114 ALA A C 1
ATOM 845 O O . ALA A 1 114 ? 7.113 21.125 -0.139 1 87.62 114 ALA A O 1
ATOM 846 N N . PHE A 1 115 ? 8.992 22.375 0.102 1 90.44 115 PHE A N 1
ATOM 847 C CA . PHE A 1 115 ? 9.742 21.5 -0.786 1 90.44 115 PHE A CA 1
ATOM 848 C C . PHE A 1 115 ? 9.836 20.094 -0.208 1 90.44 115 PHE A C 1
ATOM 850 O O . PHE A 1 115 ? 9.609 19.109 -0.917 1 90.44 115 PHE A O 1
ATOM 857 N N . PHE A 1 116 ? 10.102 19.953 0.999 1 91.56 116 PHE A N 1
ATOM 858 C CA . PHE A 1 116 ? 10.266 18.641 1.607 1 91.56 116 PHE A CA 1
ATOM 859 C C . PHE A 1 116 ? 8.914 17.953 1.791 1 91.56 116 PHE A C 1
ATOM 861 O O . PHE A 1 116 ? 8.836 16.719 1.825 1 91.56 116 PHE A O 1
ATOM 868 N N . LEU A 1 117 ? 7.891 18.75 1.891 1 91.19 117 LEU A N 1
ATOM 869 C CA . LEU A 1 117 ? 6.547 18.203 1.928 1 91.19 117 LEU A CA 1
ATOM 870 C C . LEU A 1 117 ? 6.215 17.484 0.618 1 91.19 117 LEU A C 1
ATOM 872 O O . LEU A 1 117 ? 5.758 16.344 0.625 1 91.19 117 LEU A O 1
ATOM 876 N N . VAL A 1 118 ? 6.551 18.125 -0.489 1 91.44 118 VAL A N 1
ATOM 877 C CA . VAL A 1 118 ? 6.273 17.562 -1.807 1 91.44 118 VAL A CA 1
ATOM 878 C C . VAL A 1 118 ? 7.18 16.359 -2.053 1 91.44 118 VAL A C 1
ATOM 880 O O . VAL A 1 118 ? 6.723 15.328 -2.547 1 91.44 118 VAL A O 1
ATOM 883 N N . LEU A 1 119 ? 8.391 16.516 -1.626 1 93.31 119 LEU A N 1
ATOM 884 C CA . LEU A 1 119 ? 9.344 15.422 -1.818 1 93.31 119 LEU A CA 1
ATOM 885 C C . LEU A 1 119 ? 8.945 14.195 -0.998 1 93.31 119 LEU A C 1
ATOM 887 O O . LEU A 1 119 ? 9 13.07 -1.491 1 93.31 119 LEU A O 1
ATOM 891 N N . THR A 1 120 ? 8.555 14.43 0.206 1 94.44 120 THR A N 1
ATOM 892 C CA . THR A 1 120 ? 8.133 13.328 1.064 1 94.44 120 THR A CA 1
ATOM 893 C C . THR A 1 120 ? 6.883 12.648 0.499 1 94.44 120 THR A C 1
ATOM 895 O O . THR A 1 120 ? 6.742 11.43 0.585 1 94.44 120 THR A O 1
ATOM 898 N N . TYR A 1 121 ? 6.07 13.453 -0.128 1 94.44 121 TYR A N 1
ATOM 899 C CA . TYR A 1 121 ? 4.863 12.914 -0.749 1 94.44 121 TYR A CA 1
ATOM 900 C C . TYR A 1 121 ? 5.215 11.992 -1.91 1 94.44 121 TYR A C 1
ATOM 902 O O . TYR A 1 121 ? 4.66 10.898 -2.033 1 94.44 121 TYR A O 1
ATOM 910 N N . ILE A 1 122 ? 6.133 12.406 -2.695 1 94.69 122 ILE A N 1
ATOM 911 C CA . ILE A 1 122 ? 6.574 11.609 -3.836 1 94.69 122 ILE A CA 1
ATOM 912 C C . ILE A 1 122 ? 7.211 10.312 -3.346 1 94.69 122 ILE A C 1
ATOM 914 O O . ILE A 1 122 ? 6.93 9.234 -3.877 1 94.69 122 ILE A O 1
ATOM 918 N N . ILE A 1 123 ? 8.047 10.422 -2.379 1 95.94 123 ILE A N 1
ATOM 919 C CA . ILE A 1 123 ? 8.703 9.25 -1.811 1 95.94 123 ILE A CA 1
ATOM 920 C C . ILE A 1 123 ? 7.66 8.312 -1.206 1 95.94 123 ILE A C 1
ATOM 922 O O . ILE A 1 123 ? 7.785 7.09 -1.299 1 95.94 123 ILE A O 1
ATOM 926 N N . PHE A 1 124 ? 6.617 8.906 -0.63 1 95.94 124 PHE A N 1
ATOM 927 C CA . PHE A 1 124 ? 5.516 8.133 -0.072 1 95.94 124 PHE A CA 1
ATOM 928 C C . PHE A 1 124 ? 4.836 7.297 -1.153 1 95.94 124 PHE A C 1
ATOM 930 O O . PHE A 1 124 ? 4.586 6.105 -0.959 1 95.94 124 PHE A O 1
ATOM 937 N N . ILE A 1 125 ? 4.574 7.832 -2.289 1 94.75 125 ILE A N 1
ATOM 938 C CA . ILE A 1 125 ? 3.939 7.113 -3.387 1 94.75 125 ILE A CA 1
ATOM 939 C C . ILE A 1 125 ? 4.848 5.984 -3.857 1 94.75 125 ILE A C 1
ATOM 941 O O . ILE A 1 125 ? 4.379 4.879 -4.137 1 94.75 125 ILE A O 1
ATOM 945 N N . GLY A 1 126 ? 6.121 6.273 -3.936 1 94.25 126 GLY A N 1
ATOM 946 C CA . GLY A 1 126 ? 7.086 5.25 -4.309 1 94.25 126 GLY A CA 1
ATOM 947 C C . GLY A 1 126 ? 7.082 4.059 -3.371 1 94.25 126 GLY A C 1
ATOM 948 O O . GLY A 1 126 ? 7.09 2.908 -3.818 1 94.25 126 GLY A O 1
ATOM 949 N N . TRP A 1 127 ? 7.027 4.332 -2.1 1 95.38 127 TRP A N 1
ATOM 950 C CA . TRP A 1 127 ? 7.055 3.252 -1.118 1 95.38 127 TRP A CA 1
ATOM 951 C C . TRP A 1 127 ? 5.715 2.523 -1.071 1 95.38 127 TRP A C 1
ATOM 953 O O . TRP A 1 127 ? 5.66 1.332 -0.761 1 95.38 127 TRP A O 1
ATOM 963 N N . LEU A 1 128 ? 4.633 3.238 -1.388 1 95.5 128 LEU A N 1
ATOM 964 C CA . LEU A 1 128 ? 3.332 2.588 -1.522 1 95.5 128 LEU A CA 1
ATOM 965 C C . LEU A 1 128 ? 3.357 1.55 -2.639 1 95.5 128 LEU A C 1
ATOM 967 O O . LEU A 1 128 ? 2.916 0.415 -2.447 1 95.5 128 LEU A O 1
ATOM 971 N N . LEU A 1 129 ? 3.949 1.928 -3.686 1 93.69 129 LEU A N 1
ATOM 972 C CA . LEU A 1 129 ? 4.074 1.015 -4.816 1 93.69 129 LEU A CA 1
ATOM 973 C C . LEU A 1 129 ? 5.027 -0.129 -4.488 1 93.69 129 LEU A C 1
ATOM 975 O O . LEU A 1 129 ? 4.781 -1.276 -4.867 1 93.69 129 LEU A O 1
ATOM 979 N N . MET A 1 130 ? 6.043 0.235 -3.758 1 92.88 130 MET A N 1
ATOM 980 C CA . MET A 1 130 ? 7.004 -0.78 -3.342 1 92.88 130 MET A CA 1
ATOM 981 C C . MET A 1 130 ? 6.344 -1.824 -2.449 1 92.88 130 MET A C 1
ATOM 983 O O . MET A 1 130 ? 6.668 -3.01 -2.527 1 92.88 130 MET A O 1
ATOM 987 N N . SER A 1 131 ? 5.438 -1.387 -1.609 1 93.75 131 SER A N 1
ATOM 988 C CA . SER A 1 131 ? 4.715 -2.307 -0.741 1 93.75 131 SER A CA 1
ATOM 989 C C . SER A 1 131 ? 3.818 -3.24 -1.549 1 93.75 131 SER A C 1
ATOM 991 O O . SER A 1 131 ? 3.729 -4.434 -1.254 1 93.75 131 SER A O 1
ATOM 993 N N . CYS A 1 132 ? 3.262 -2.727 -2.596 1 93.5 132 CYS A N 1
ATOM 994 C CA . CYS A 1 132 ? 2.432 -3.551 -3.467 1 93.5 132 CYS A CA 1
ATOM 995 C C . CYS A 1 132 ? 3.281 -4.555 -4.242 1 93.5 132 CYS A C 1
ATOM 997 O O . CYS A 1 132 ? 2.924 -5.727 -4.34 1 93.5 132 CYS A O 1
ATOM 999 N N . MET A 1 133 ? 4.391 -4.117 -4.637 1 91.75 133 MET A N 1
ATOM 1000 C CA . MET A 1 133 ? 5.281 -4.965 -5.418 1 91.75 133 MET A CA 1
ATOM 1001 C C . MET A 1 133 ? 5.895 -6.059 -4.551 1 91.75 133 MET A C 1
ATOM 1003 O O . MET A 1 133 ? 6.223 -7.141 -5.043 1 91.75 133 MET A O 1
ATOM 1007 N N . GLY A 1 134 ? 6.023 -5.73 -3.27 1 92.88 134 GLY A N 1
ATOM 1008 C CA . GLY A 1 134 ? 6.59 -6.707 -2.35 1 92.88 134 GLY A CA 1
ATOM 1009 C C . GLY A 1 134 ? 5.703 -7.918 -2.143 1 92.88 134 GLY A C 1
ATOM 1010 O O . GLY A 1 134 ? 6.18 -8.984 -1.754 1 92.88 134 GLY A O 1
ATOM 1011 N N . VAL A 1 135 ? 4.438 -7.812 -2.533 1 94.5 135 VAL A N 1
ATOM 1012 C CA . VAL A 1 135 ? 3.496 -8.914 -2.381 1 94.5 135 VAL A CA 1
ATOM 1013 C C . VAL A 1 135 ? 3.783 -9.984 -3.43 1 94.5 135 VAL A C 1
ATOM 1015 O O . VAL A 1 135 ? 3.568 -11.18 -3.184 1 94.5 135 VAL A O 1
ATOM 1018 N N . ILE A 1 136 ? 4.367 -9.617 -4.488 1 92.69 136 ILE A N 1
ATOM 1019 C CA . ILE A 1 136 ? 4.523 -10.5 -5.637 1 92.69 136 ILE A CA 1
ATOM 1020 C C . ILE A 1 136 ? 5.508 -11.617 -5.297 1 92.69 136 ILE A C 1
ATOM 1022 O O . ILE A 1 136 ? 5.156 -12.797 -5.344 1 92.69 136 ILE A O 1
ATOM 1026 N N . PRO A 1 137 ? 6.719 -11.273 -4.832 1 92.19 137 PRO A N 1
ATOM 1027 C CA . PRO A 1 137 ? 7.621 -12.375 -4.504 1 92.19 137 PRO A CA 1
ATOM 1028 C C . PRO A 1 137 ? 7.168 -13.164 -3.275 1 92.19 137 PRO A C 1
ATOM 1030 O O . PRO A 1 137 ? 7.398 -14.375 -3.195 1 92.19 137 PRO A O 1
ATOM 1033 N N . SER A 1 138 ? 6.516 -12.531 -2.322 1 93.06 138 SER A N 1
ATOM 1034 C CA . SER A 1 138 ? 6.008 -13.227 -1.146 1 93.06 138 SER A CA 1
ATOM 1035 C C . SER A 1 138 ? 4.953 -14.266 -1.531 1 93.06 138 SER A C 1
ATOM 1037 O O . SER A 1 138 ? 4.984 -15.398 -1.048 1 93.06 138 SER A O 1
ATOM 1039 N N . LEU A 1 139 ? 4.117 -13.852 -2.443 1 90.19 139 LEU A N 1
ATOM 1040 C CA . LEU A 1 139 ? 3.076 -14.766 -2.896 1 90.19 139 LEU A CA 1
ATOM 1041 C C . LEU A 1 139 ? 3.672 -15.898 -3.723 1 90.19 139 LEU A C 1
ATOM 1043 O O . LEU A 1 139 ? 3.238 -17.047 -3.613 1 90.19 139 LEU A O 1
ATOM 1047 N N . PHE A 1 140 ? 4.613 -15.586 -4.543 1 88.44 140 PHE A N 1
ATOM 1048 C CA . PHE A 1 140 ? 5.273 -16.594 -5.371 1 88.44 140 PHE A CA 1
ATOM 1049 C C . PHE A 1 140 ? 5.852 -17.703 -4.512 1 88.44 140 PHE A C 1
ATOM 1051 O O . PHE A 1 140 ? 5.574 -18.875 -4.746 1 88.44 140 PHE A O 1
ATOM 1058 N N . PHE A 1 141 ? 6.582 -17.359 -3.561 1 89.56 141 PHE A N 1
ATOM 1059 C CA . PHE A 1 141 ? 7.242 -18.375 -2.75 1 89.56 141 PHE A CA 1
ATOM 1060 C C . PHE A 1 141 ? 6.25 -19.047 -1.808 1 89.56 141 PHE A C 1
ATOM 1062 O O . PHE A 1 141 ? 6.418 -20.203 -1.449 1 89.56 141 PHE A O 1
ATOM 1069 N N . TYR A 1 142 ? 5.234 -18.359 -1.482 1 87.25 142 TYR A N 1
ATOM 1070 C CA . TYR A 1 142 ? 4.176 -19 -0.713 1 87.25 142 TYR A CA 1
ATOM 1071 C C . TYR A 1 142 ? 3.516 -20.109 -1.521 1 87.25 142 TYR A C 1
ATOM 1073 O O . TYR A 1 142 ? 3.291 -21.219 -1.01 1 87.25 142 TYR A O 1
ATOM 1081 N N . LEU A 1 143 ? 3.277 -19.828 -2.795 1 83.44 143 LEU A N 1
ATOM 1082 C CA . LEU A 1 143 ? 2.617 -20.797 -3.664 1 83.44 143 LEU A CA 1
ATOM 1083 C C . LEU A 1 143 ? 3.514 -22 -3.912 1 83.44 143 LEU A C 1
ATOM 1085 O O . LEU A 1 143 ? 3.027 -23.125 -4.008 1 83.44 143 LEU A O 1
ATOM 1089 N N . THR A 1 144 ? 4.781 -21.797 -4.031 1 81.56 144 THR A N 1
ATOM 1090 C CA . THR A 1 144 ? 5.684 -22.922 -4.262 1 81.56 144 THR A CA 1
ATOM 1091 C C . THR A 1 144 ? 5.707 -23.859 -3.057 1 81.56 144 THR A C 1
ATOM 1093 O O . THR A 1 144 ? 5.926 -25.062 -3.201 1 81.56 144 THR A O 1
ATOM 1096 N N . VAL A 1 145 ? 5.434 -23.312 -1.891 1 78.25 145 VAL A N 1
ATOM 1097 C CA . VAL A 1 145 ? 5.465 -24.125 -0.679 1 78.25 145 VAL A CA 1
ATOM 1098 C C . VAL A 1 145 ? 4.129 -24.844 -0.502 1 78.25 145 VAL A C 1
ATOM 1100 O O . VAL A 1 145 ? 4.086 -25.984 -0.053 1 78.25 145 VAL A O 1
ATOM 1103 N N . ILE A 1 146 ? 3.061 -24.188 -0.907 1 74.94 146 ILE A N 1
ATOM 1104 C CA . ILE A 1 146 ? 1.733 -24.766 -0.717 1 74.94 146 ILE A CA 1
ATOM 1105 C C . ILE A 1 146 ? 1.504 -25.875 -1.735 1 74.94 146 ILE A C 1
ATOM 1107 O O . ILE A 1 146 ? 0.801 -26.859 -1.452 1 74.94 146 ILE A O 1
ATOM 1111 N N . VAL A 1 147 ? 2.086 -25.781 -2.943 1 66.19 147 VAL A N 1
ATOM 1112 C CA . VAL A 1 147 ? 1.954 -26.797 -3.98 1 66.19 147 VAL A CA 1
ATOM 1113 C C . VAL A 1 147 ? 2.596 -28.094 -3.51 1 66.19 147 VAL A C 1
ATOM 1115 O O . VAL A 1 147 ? 2.213 -29.172 -3.957 1 66.19 147 VAL A O 1
ATOM 1118 N N . LYS A 1 148 ? 3.533 -28.062 -2.615 1 60.53 148 LYS A N 1
ATOM 1119 C CA . LYS A 1 148 ? 4.117 -29.281 -2.057 1 60.53 148 LYS A CA 1
ATOM 1120 C C . LYS A 1 148 ? 3.033 -30.297 -1.716 1 60.53 148 LYS A C 1
ATOM 1122 O O . LYS A 1 148 ? 3.26 -31.516 -1.816 1 60.53 148 LYS A O 1
ATOM 1127 N N . ALA A 1 149 ? 1.902 -29.812 -1.459 1 54.12 149 ALA A N 1
ATOM 1128 C CA . ALA A 1 149 ? 0.872 -30.734 -1.002 1 54.12 149 ALA A CA 1
ATOM 1129 C C . ALA A 1 149 ? 0.356 -31.594 -2.154 1 54.12 149 ALA A C 1
ATOM 1131 O O . ALA A 1 149 ? -0.134 -32.719 -1.938 1 54.12 149 ALA A O 1
ATOM 1132 N N . ALA A 1 150 ? 0.418 -31.188 -3.404 1 55.75 150 ALA A N 1
ATOM 1133 C CA . ALA A 1 150 ? 0.029 -32 -4.547 1 55.75 150 ALA A CA 1
ATOM 1134 C C . ALA A 1 150 ? 1.005 -31.828 -5.707 1 55.75 150 ALA A C 1
ATOM 1136 O O . ALA A 1 150 ? 0.701 -31.141 -6.684 1 55.75 150 ALA A O 1
ATOM 1137 N N . PRO A 1 151 ? 2.236 -32.5 -5.434 1 59.25 151 PRO A N 1
ATOM 1138 C CA . PRO A 1 151 ? 3.283 -32.281 -6.438 1 59.25 151 PRO A CA 1
ATOM 1139 C C . PRO A 1 151 ? 2.998 -33.031 -7.746 1 59.25 151 PRO A C 1
ATOM 1141 O O . PRO A 1 151 ? 2.32 -34.062 -7.738 1 59.25 151 PRO A O 1
ATOM 1144 N N . TYR A 1 152 ? 3.148 -32.312 -8.82 1 62.19 152 TYR A N 1
ATOM 1145 C CA . TYR A 1 152 ? 3.15 -33 -10.117 1 62.19 152 TYR A CA 1
ATOM 1146 C C . TYR A 1 152 ? 4.242 -34.062 -10.18 1 62.19 152 TYR A C 1
ATOM 1148 O O . TYR A 1 152 ? 5.336 -33.875 -9.641 1 62.19 152 TYR A O 1
ATOM 1156 N N . LYS A 1 153 ? 3.803 -35.281 -10.359 1 63.94 153 LYS A N 1
ATOM 1157 C CA . LYS A 1 153 ? 4.758 -36.375 -10.344 1 63.94 153 LYS A CA 1
ATOM 1158 C C . LYS A 1 153 ? 5.246 -36.688 -11.75 1 63.94 153 LYS A C 1
ATOM 1160 O O . LYS A 1 153 ? 4.453 -36.75 -12.695 1 63.94 153 LYS A O 1
ATOM 1165 N N . VAL A 1 154 ? 6.516 -36.531 -11.859 1 56.81 154 VAL A N 1
ATOM 1166 C CA . VAL A 1 154 ? 7.16 -37.031 -13.07 1 56.81 154 VAL A CA 1
ATOM 1167 C C . VAL A 1 154 ? 8.031 -38.219 -12.742 1 56.81 154 VAL A C 1
ATOM 1169 O O . VAL A 1 154 ? 8.961 -38.125 -11.938 1 56.81 154 VAL A O 1
ATOM 1172 N N . GLY A 1 155 ? 7.777 -39.344 -13.391 1 60.75 155 GLY A N 1
ATOM 1173 C CA . GLY A 1 155 ? 8.562 -40.531 -13.18 1 60.75 155 GLY A CA 1
ATOM 1174 C C . GLY A 1 155 ? 8.578 -41 -11.734 1 60.75 155 GLY A C 1
ATOM 1175 O O . GLY A 1 155 ? 9.617 -41.438 -11.227 1 60.75 155 GLY A O 1
ATOM 1176 N N . GLY A 1 156 ? 7.477 -40.656 -10.953 1 66.19 156 GLY A N 1
ATOM 1177 C CA . GLY A 1 156 ? 7.387 -41.094 -9.57 1 66.19 156 GLY A CA 1
ATOM 1178 C C . GLY A 1 156 ? 7.934 -40.094 -8.578 1 66.19 156 GLY A C 1
ATOM 1179 O O . GLY A 1 156 ? 7.809 -40.281 -7.367 1 66.19 156 GLY A O 1
ATOM 1180 N N . GLN A 1 157 ? 8.609 -39.094 -9.086 1 71.75 157 GLN A N 1
ATOM 1181 C CA . GLN A 1 157 ? 9.18 -38.062 -8.211 1 71.75 157 GLN A CA 1
ATOM 1182 C C . GLN A 1 157 ? 8.32 -36.812 -8.188 1 71.75 157 GLN A C 1
ATOM 1184 O O . GLN A 1 157 ? 7.652 -36.5 -9.172 1 71.75 157 GLN A O 1
ATOM 1189 N N . SER A 1 158 ? 8.273 -36.219 -7.031 1 76.12 158 SER A N 1
ATOM 1190 C CA . SER A 1 158 ? 7.57 -34.938 -6.898 1 76.12 158 SER A CA 1
ATOM 1191 C C . SER A 1 158 ? 8.344 -33.812 -7.562 1 76.12 158 SER A C 1
ATOM 1193 O O . SER A 1 158 ? 9.555 -33.688 -7.355 1 76.12 158 SER A O 1
ATOM 1195 N N . CYS A 1 159 ? 7.695 -33.125 -8.414 1 74.44 159 CYS A N 1
ATOM 1196 C CA . CYS A 1 159 ? 8.367 -32.094 -9.156 1 74.44 159 CYS A CA 1
ATOM 1197 C C . CYS A 1 159 ? 7.609 -30.766 -9.047 1 74.44 159 CYS A C 1
ATOM 1199 O O . CYS A 1 159 ? 6.414 -30.75 -8.758 1 74.44 159 CYS A O 1
ATOM 1201 N N . LEU A 1 160 ? 8.383 -29.75 -9.109 1 76.69 160 LEU A N 1
ATOM 1202 C CA . LEU A 1 160 ? 7.84 -28.391 -9.195 1 76.69 160 LEU A CA 1
ATOM 1203 C C . LEU A 1 160 ? 8.125 -27.781 -10.562 1 76.69 160 LEU A C 1
ATOM 1205 O O . LEU A 1 160 ? 9.273 -27.766 -11.016 1 76.69 160 LEU A O 1
ATOM 1209 N N . ASN A 1 161 ? 7.059 -27.484 -11.258 1 75.75 161 ASN A N 1
ATOM 1210 C CA . ASN A 1 161 ? 7.211 -26.828 -12.562 1 75.75 161 ASN A CA 1
ATOM 1211 C C . ASN A 1 161 ? 6.93 -25.328 -12.477 1 75.75 161 ASN A C 1
ATOM 1213 O O . ASN A 1 161 ? 5.777 -24.922 -12.336 1 75.75 161 ASN A O 1
ATOM 1217 N N . LEU A 1 162 ? 7.945 -24.562 -12.594 1 77.44 162 LEU A N 1
ATOM 1218 C CA . LEU A 1 162 ? 7.824 -23.109 -12.453 1 77.44 162 LEU A CA 1
ATOM 1219 C C . LEU A 1 162 ? 7.316 -22.484 -13.75 1 77.44 162 LEU A C 1
ATOM 1221 O O . LEU A 1 162 ? 6.992 -21.297 -13.781 1 77.44 162 LEU A O 1
ATOM 1225 N N . GLN A 1 163 ? 7.195 -23.234 -14.797 1 74.5 163 GLN A N 1
ATOM 1226 C CA . GLN A 1 163 ? 6.617 -22.719 -16.031 1 74.5 163 GLN A CA 1
ATOM 1227 C C . GLN A 1 163 ? 5.16 -22.312 -15.844 1 74.5 163 GLN A C 1
ATOM 1229 O O . GLN A 1 163 ? 4.652 -21.453 -16.547 1 74.5 163 GLN A O 1
ATOM 1234 N N . GLN A 1 164 ? 4.637 -22.953 -14.867 1 70.38 164 GLN A N 1
ATOM 1235 C CA . GLN A 1 164 ? 3.232 -22.672 -14.602 1 70.38 164 GLN A CA 1
ATOM 1236 C C . GLN A 1 164 ? 3.061 -21.281 -14 1 70.38 164 GLN A C 1
ATOM 1238 O O . GLN A 1 164 ? 1.967 -20.703 -14.039 1 70.38 164 GLN A O 1
ATOM 1243 N N . PHE A 1 165 ? 4.191 -20.797 -13.516 1 75.81 165 PHE A N 1
ATOM 1244 C CA . PHE A 1 165 ? 4.133 -19.453 -12.961 1 75.81 165 PHE A CA 1
ATOM 1245 C C . PHE A 1 165 ? 4.555 -18.422 -13.992 1 75.81 165 PHE A C 1
ATOM 1247 O O . PHE A 1 165 ? 4.664 -17.234 -13.68 1 75.81 165 PHE A O 1
ATOM 1254 N N . GLY A 1 166 ? 4.812 -18.828 -15.164 1 74.5 166 GLY A N 1
ATOM 1255 C CA . GLY A 1 166 ? 5.102 -17.938 -16.266 1 74.5 166 GLY A CA 1
ATOM 1256 C C . GLY A 1 166 ? 6.523 -17.406 -16.266 1 74.5 166 GLY A C 1
ATOM 1257 O O . GLY A 1 166 ? 6.836 -16.422 -16.938 1 74.5 166 GLY A O 1
ATOM 1258 N N . LEU A 1 167 ? 7.371 -18.016 -15.539 1 74.94 167 LEU A N 1
ATOM 1259 C CA . LEU A 1 167 ? 8.75 -17.531 -15.477 1 74.94 167 LEU A CA 1
ATOM 1260 C C . LEU A 1 167 ? 9.453 -17.734 -16.812 1 74.94 167 LEU A C 1
ATOM 1262 O O . LEU A 1 167 ? 10.336 -16.953 -17.188 1 74.94 167 LEU A O 1
ATOM 1266 N N . ASP A 1 168 ? 9.016 -18.766 -17.562 1 74.88 168 ASP A N 1
ATOM 1267 C CA . ASP A 1 168 ? 9.602 -19.031 -18.875 1 74.88 168 ASP A CA 1
ATOM 1268 C C . ASP A 1 168 ? 9.203 -17.938 -19.875 1 74.88 168 ASP A C 1
ATOM 1270 O O . ASP A 1 168 ? 9.984 -17.578 -20.75 1 74.88 168 ASP A O 1
ATOM 1274 N N . VAL A 1 169 ? 8.047 -17.406 -19.672 1 73.75 169 VAL A N 1
ATOM 1275 C CA . VAL A 1 169 ? 7.551 -16.375 -20.578 1 73.75 169 VAL A CA 1
ATOM 1276 C C . VAL A 1 169 ? 8.188 -15.039 -20.219 1 73.75 169 VAL A C 1
ATOM 1278 O O . VAL A 1 169 ? 8.633 -14.297 -21.109 1 73.75 169 VAL A O 1
ATOM 1281 N N . VAL A 1 170 ? 8.273 -14.852 -18.906 1 73.81 170 VAL A N 1
ATOM 1282 C CA . VAL A 1 170 ? 8.773 -13.562 -18.438 1 73.81 170 VAL A CA 1
ATOM 1283 C C . VAL A 1 170 ? 10.25 -13.422 -18.797 1 73.81 170 VAL A C 1
ATOM 1285 O O . VAL A 1 170 ? 10.703 -12.344 -19.188 1 73.81 170 VAL A O 1
ATOM 1288 N N . PHE A 1 171 ? 10.914 -14.516 -18.719 1 76.12 171 PHE A N 1
ATOM 1289 C CA . PHE A 1 171 ? 12.344 -14.445 -18.984 1 76.12 171 PHE A CA 1
ATOM 1290 C C . PHE A 1 171 ? 12.664 -14.992 -20.375 1 76.12 171 PHE A C 1
ATOM 1292 O O . PHE A 1 171 ? 13.828 -15.227 -20.703 1 76.12 171 PHE A O 1
ATOM 1299 N N . ASN A 1 172 ? 11.633 -15.18 -21.203 1 71.12 172 ASN A N 1
ATOM 1300 C CA . ASN A 1 172 ? 11.742 -15.555 -22.609 1 71.12 172 ASN A CA 1
ATOM 1301 C C . ASN A 1 172 ? 12.594 -16.812 -22.797 1 71.12 172 ASN A C 1
ATOM 1303 O O . ASN A 1 172 ? 13.516 -16.828 -23.609 1 71.12 172 ASN A O 1
ATOM 1307 N N . THR A 1 173 ? 12.359 -17.812 -21.969 1 69.62 173 THR A N 1
ATOM 1308 C CA . THR A 1 173 ? 13.109 -19.062 -22.062 1 69.62 173 THR A CA 1
ATOM 1309 C C . THR A 1 173 ? 12.188 -20.219 -22.453 1 69.62 173 THR A C 1
ATOM 1311 O O . THR A 1 173 ? 12.477 -21.375 -22.156 1 69.62 173 THR A O 1
ATOM 1314 N N . THR A 1 174 ? 11.055 -19.906 -23.047 1 64.5 174 THR A N 1
ATOM 1315 C CA . THR A 1 174 ? 10.055 -20.906 -23.406 1 64.5 174 THR A CA 1
ATOM 1316 C C . THR A 1 174 ? 10.656 -21.969 -24.312 1 64.5 174 THR A C 1
ATOM 1318 O O . THR A 1 174 ? 10.281 -23.141 -24.25 1 64.5 174 THR A O 1
ATOM 1321 N N . ASN A 1 175 ? 11.633 -21.531 -25.016 1 60.16 175 ASN A N 1
ATOM 1322 C CA . ASN A 1 175 ? 12.172 -22.469 -26 1 60.16 175 ASN A CA 1
ATOM 1323 C C . ASN A 1 175 ? 13.523 -23.016 -25.562 1 60.16 175 ASN A C 1
ATOM 1325 O O . ASN A 1 175 ? 14.172 -23.75 -26.312 1 60.16 175 ASN A O 1
ATOM 1329 N N . ASP A 1 176 ? 13.859 -22.688 -24.344 1 60.28 176 ASP A N 1
ATOM 1330 C CA . ASP A 1 176 ? 15.211 -23.109 -23.969 1 60.28 176 ASP A CA 1
ATOM 1331 C C . ASP A 1 176 ? 15.195 -24.469 -23.281 1 60.28 176 ASP A C 1
ATOM 1333 O O . ASP A 1 176 ? 14.328 -24.734 -22.438 1 60.28 176 ASP A O 1
ATOM 1337 N N . THR A 1 177 ? 15.773 -25.516 -23.891 1 56.47 177 THR A N 1
ATOM 1338 C CA . THR A 1 177 ? 15.93 -26.859 -23.344 1 56.47 177 THR A CA 1
ATOM 1339 C C . THR A 1 177 ? 16.969 -26.859 -22.234 1 56.47 177 THR A C 1
ATOM 1341 O O . THR A 1 177 ? 18 -26.188 -22.328 1 56.47 177 THR A O 1
ATOM 1344 N N . PRO A 1 178 ? 16.5 -27.359 -21.047 1 55.16 178 PRO A N 1
ATOM 1345 C CA . PRO A 1 178 ? 17.484 -27.359 -19.953 1 55.16 178 PRO A CA 1
ATOM 1346 C C . PRO A 1 178 ? 18.781 -28.062 -20.328 1 55.16 178 PRO A C 1
ATOM 1348 O O . PRO A 1 178 ? 18.766 -29.031 -21.094 1 55.16 178 PRO A O 1
ATOM 1351 N N . ALA A 1 179 ? 19.781 -27.312 -20.25 1 49.22 179 ALA A N 1
ATOM 1352 C CA . ALA A 1 179 ? 21.047 -27.969 -20.531 1 49.22 179 ALA A CA 1
ATOM 1353 C C . ALA A 1 179 ? 21.188 -29.234 -19.688 1 49.22 179 ALA A C 1
ATOM 1355 O O . ALA A 1 179 ? 21.797 -30.219 -20.141 1 49.22 179 ALA A O 1
ATOM 1356 N N . ASN A 1 180 ? 20.891 -29.109 -18.453 1 44.94 180 ASN A N 1
ATOM 1357 C CA . ASN A 1 180 ? 21.156 -30.266 -17.594 1 44.94 180 ASN A CA 1
ATOM 1358 C C . ASN A 1 180 ? 19.891 -31.094 -17.375 1 44.94 180 ASN A C 1
ATOM 1360 O O . ASN A 1 180 ? 18.844 -30.562 -17.031 1 44.94 180 ASN A O 1
ATOM 1364 N N . THR A 1 181 ? 19.828 -32.312 -17.922 1 45.84 181 THR A N 1
ATOM 1365 C CA . THR A 1 181 ? 18.891 -33.406 -18.047 1 45.84 181 THR A CA 1
ATOM 1366 C C . THR A 1 181 ? 18.266 -33.75 -16.703 1 45.84 181 THR A C 1
ATOM 1368 O O . THR A 1 181 ? 17.234 -34.438 -16.641 1 45.84 181 THR A O 1
ATOM 1371 N N . GLY A 1 182 ? 19.062 -33.594 -15.68 1 47.53 182 GLY A N 1
ATOM 1372 C CA . GLY A 1 182 ? 18.453 -34.031 -14.438 1 47.53 182 GLY A CA 1
ATOM 1373 C C . GLY A 1 182 ? 17.234 -33.219 -14.039 1 47.53 182 GLY A C 1
ATOM 1374 O O . GLY A 1 182 ? 16.578 -33.531 -13.047 1 47.53 182 GLY A O 1
ATOM 1375 N N . LEU A 1 183 ? 17.219 -32.094 -14.719 1 50.5 183 LEU A N 1
ATOM 1376 C CA . LEU A 1 183 ? 16.078 -31.188 -14.547 1 50.5 183 LEU A CA 1
ATOM 1377 C C . LEU A 1 183 ? 14.953 -31.562 -15.5 1 50.5 183 LEU A C 1
ATOM 1379 O O . LEU A 1 183 ? 15.188 -32.125 -16.562 1 50.5 183 LEU A O 1
ATOM 1383 N N . GLY A 1 184 ? 13.836 -31.828 -14.969 1 53.84 184 GLY A N 1
ATOM 1384 C CA . GLY A 1 184 ? 12.648 -32.219 -15.703 1 53.84 184 GLY A CA 1
ATOM 1385 C C . GLY A 1 184 ? 12.703 -31.875 -17.172 1 53.84 184 GLY A C 1
ATOM 1386 O O . GLY A 1 184 ? 13.781 -31.656 -17.719 1 53.84 184 GLY A O 1
ATOM 1387 N N . ASN A 1 185 ? 11.805 -31.984 -17.875 1 58.03 185 ASN A N 1
ATOM 1388 C CA . ASN A 1 185 ? 11.664 -31.797 -19.312 1 58.03 185 ASN A CA 1
ATOM 1389 C C . ASN A 1 185 ? 11.891 -30.344 -19.703 1 58.03 185 ASN A C 1
ATOM 1391 O O . ASN A 1 185 ? 12.125 -30.047 -20.875 1 58.03 185 ASN A O 1
ATOM 1395 N N . ASN A 1 186 ? 11.922 -29.422 -18.578 1 62.28 186 ASN A N 1
ATOM 1396 C CA . ASN A 1 186 ? 12.102 -28 -18.859 1 62.28 186 ASN A CA 1
ATOM 1397 C C . ASN A 1 186 ? 13 -27.328 -17.828 1 62.28 186 ASN A C 1
ATOM 1399 O O . ASN A 1 186 ? 13.219 -27.859 -16.734 1 62.28 186 ASN A O 1
ATOM 1403 N N . MET A 1 187 ? 13.711 -26.172 -18.125 1 67.81 187 MET A N 1
ATOM 1404 C CA . MET A 1 187 ? 14.68 -25.453 -17.312 1 67.81 187 MET A CA 1
ATOM 1405 C C . MET A 1 187 ? 14.047 -25.016 -15.992 1 67.81 187 MET A C 1
ATOM 1407 O O . MET A 1 187 ? 14.75 -24.812 -14.992 1 67.81 187 MET A O 1
ATOM 1411 N N . TRP A 1 188 ? 12.766 -25.062 -15.93 1 72.44 188 TRP A N 1
ATOM 1412 C CA . TRP A 1 188 ? 12.078 -24.516 -14.766 1 72.44 188 TRP A CA 1
ATOM 1413 C C . TRP A 1 188 ? 11.422 -25.625 -13.953 1 72.44 188 TRP A C 1
ATOM 1415 O O . TRP A 1 188 ? 10.594 -25.359 -13.078 1 72.44 188 TRP A O 1
ATOM 1425 N N . GLU A 1 189 ? 11.875 -26.812 -14.242 1 75.88 189 GLU A N 1
ATOM 1426 C CA . GLU A 1 189 ? 11.32 -27.953 -13.516 1 75.88 189 GLU A CA 1
ATOM 1427 C C . GLU A 1 189 ? 12.312 -28.5 -12.492 1 75.88 189 GLU A C 1
ATOM 1429 O O . GLU A 1 189 ? 13.469 -28.766 -12.82 1 75.88 189 GLU A O 1
ATOM 1434 N N . TYR A 1 190 ? 11.898 -28.516 -11.219 1 77.06 190 TYR A N 1
ATOM 1435 C CA . TYR A 1 190 ? 12.711 -29.031 -10.125 1 77.06 190 TYR A CA 1
ATOM 1436 C C . TYR A 1 190 ? 12.117 -30.328 -9.586 1 77.06 190 TYR A C 1
ATOM 1438 O O . TYR A 1 190 ? 10.953 -30.375 -9.172 1 77.06 190 TYR A O 1
ATOM 1446 N N . CYS A 1 191 ? 12.945 -31.359 -9.711 1 74.88 191 CYS A N 1
ATOM 1447 C CA . CYS A 1 191 ? 12.43 -32.656 -9.273 1 74.88 191 CYS A CA 1
ATOM 1448 C C . CYS A 1 191 ? 13.375 -33.312 -8.266 1 74.88 191 CYS A C 1
ATOM 1450 O O . CYS A 1 191 ? 14.539 -32.906 -8.156 1 74.88 191 CYS A O 1
ATOM 1452 N N . GLY A 1 192 ? 12.914 -34.281 -7.438 1 77.75 192 GLY A N 1
ATOM 1453 C CA . GLY A 1 192 ? 13.719 -35.094 -6.52 1 77.75 192 GLY A CA 1
ATOM 1454 C C . GLY A 1 192 ? 14.367 -34.25 -5.422 1 77.75 192 GLY A C 1
ATOM 1455 O O . GLY A 1 192 ? 13.672 -33.562 -4.676 1 77.75 192 GLY A O 1
ATOM 1456 N N . ASN A 1 193 ? 15.703 -34.281 -5.469 1 75.69 193 ASN A N 1
ATOM 1457 C CA . ASN A 1 193 ? 16.438 -33.562 -4.434 1 75.69 193 ASN A CA 1
ATOM 1458 C C . ASN A 1 193 ? 16.344 -32.031 -4.609 1 75.69 193 ASN A C 1
ATOM 1460 O O . ASN A 1 193 ? 16.312 -31.297 -3.629 1 75.69 193 ASN A O 1
ATOM 1464 N N . ASP A 1 194 ? 16.234 -31.625 -5.816 1 77.44 194 ASP A N 1
ATOM 1465 C CA . ASP A 1 194 ? 16.125 -30.203 -6.094 1 77.44 194 ASP A CA 1
ATOM 1466 C C . ASP A 1 194 ? 14.766 -29.656 -5.641 1 77.44 194 ASP A C 1
ATOM 1468 O O . ASP A 1 194 ? 14.664 -28.516 -5.188 1 77.44 194 ASP A O 1
ATOM 1472 N N . TYR A 1 195 ? 13.836 -30.547 -5.762 1 78.88 195 TYR A N 1
ATOM 1473 C CA . TYR A 1 195 ? 12.5 -30.188 -5.301 1 78.88 195 TYR A CA 1
ATOM 1474 C C . TYR A 1 195 ? 12.477 -29.969 -3.793 1 78.88 195 TYR A C 1
ATOM 1476 O O . TYR A 1 195 ? 11.922 -28.984 -3.305 1 78.88 195 TYR A O 1
ATOM 1484 N N . ASN A 1 196 ? 13.133 -30.891 -3.098 1 79.75 196 ASN A N 1
ATOM 1485 C CA . ASN A 1 196 ? 13.164 -30.797 -1.644 1 79.75 196 ASN A CA 1
ATOM 1486 C C . ASN A 1 196 ? 13.93 -29.547 -1.188 1 79.75 196 ASN A C 1
ATOM 1488 O O . ASN A 1 196 ? 13.547 -28.906 -0.21 1 79.75 196 ASN A O 1
ATOM 1492 N N . LYS A 1 197 ? 14.977 -29.297 -1.858 1 80.81 197 LYS A N 1
ATOM 1493 C CA . LYS A 1 197 ? 15.734 -28.094 -1.538 1 80.81 197 LYS A CA 1
ATOM 1494 C C . LYS A 1 197 ? 14.922 -26.828 -1.818 1 80.81 197 LYS A C 1
ATOM 1496 O O . LYS A 1 197 ? 14.938 -25.875 -1.029 1 80.81 197 LYS A O 1
ATOM 1501 N N . PHE A 1 198 ? 14.188 -26.828 -2.877 1 82.56 198 PHE A N 1
ATOM 1502 C CA . PHE A 1 198 ? 13.359 -25.688 -3.252 1 82.56 198 PHE A CA 1
ATOM 1503 C C . PHE A 1 198 ? 12.258 -25.469 -2.225 1 82.56 198 PHE A C 1
ATOM 1505 O O . PHE A 1 198 ? 11.93 -24.328 -1.898 1 82.56 198 PHE A O 1
ATOM 1512 N N . GLN A 1 199 ? 11.805 -26.516 -1.69 1 82.31 199 GLN A N 1
ATOM 1513 C CA . GLN A 1 199 ? 10.734 -26.391 -0.699 1 82.31 199 GLN A CA 1
ATOM 1514 C C . GLN A 1 199 ? 11.273 -25.828 0.614 1 82.31 199 GLN A C 1
ATOM 1516 O O . GLN A 1 199 ? 10.641 -24.969 1.231 1 82.31 199 GLN A O 1
ATOM 1521 N N . ALA A 1 200 ? 12.383 -26.328 0.974 1 83.88 200 ALA A N 1
ATOM 1522 C CA . ALA A 1 200 ? 12.977 -25.859 2.223 1 83.88 200 ALA A CA 1
ATOM 1523 C C . ALA A 1 200 ? 13.406 -24.406 2.105 1 83.88 200 ALA A C 1
ATOM 1525 O O . ALA A 1 200 ? 13.055 -23.578 2.951 1 83.88 200 ALA A O 1
ATOM 1526 N N . ASP A 1 201 ? 14.117 -24.078 1.085 1 87.62 201 ASP A N 1
ATOM 1527 C CA . ASP A 1 201 ? 14.594 -22.703 0.884 1 87.62 201 ASP A CA 1
ATOM 1528 C C . ASP A 1 201 ? 13.445 -21.766 0.518 1 87.62 201 ASP A C 1
ATOM 1530 O O . ASP A 1 201 ? 13.484 -20.578 0.821 1 87.62 201 ASP A O 1
ATOM 1534 N N . GLY A 1 202 ? 12.453 -22.391 -0.109 1 87.5 202 GLY A N 1
ATOM 1535 C CA . GLY A 1 202 ? 11.289 -21.594 -0.471 1 87.5 202 GLY A CA 1
ATOM 1536 C C . GLY A 1 202 ? 10.555 -21.047 0.731 1 87.5 202 GLY A C 1
ATOM 1537 O O . GLY A 1 202 ? 10.102 -19.891 0.713 1 87.5 202 GLY A O 1
ATOM 1538 N N . PHE A 1 203 ? 10.445 -21.875 1.767 1 89 203 PHE A N 1
ATOM 1539 C CA . PHE A 1 203 ? 9.773 -21.422 2.979 1 89 203 PHE A CA 1
ATOM 1540 C C . PHE A 1 203 ? 10.562 -20.312 3.662 1 89 203 PHE A C 1
ATOM 1542 O O . PHE A 1 203 ? 9.977 -19.344 4.148 1 89 203 PHE A O 1
ATOM 1549 N N . GLN A 1 204 ? 11.836 -20.469 3.693 1 92.56 204 GLN A N 1
ATOM 1550 C CA . GLN A 1 204 ? 12.68 -19.438 4.273 1 92.56 204 GLN A CA 1
ATOM 1551 C C . GLN A 1 204 ? 12.586 -18.141 3.473 1 92.56 204 GLN A C 1
ATOM 1553 O O . GLN A 1 204 ? 12.547 -17.047 4.047 1 92.56 204 GLN A O 1
ATOM 1558 N N . LEU A 1 205 ? 12.531 -18.281 2.193 1 94.5 205 LEU A N 1
ATOM 1559 C CA . LEU A 1 205 ? 12.438 -17.125 1.319 1 94.5 205 LEU A CA 1
ATOM 1560 C C . LEU A 1 205 ? 11.086 -16.438 1.475 1 94.5 205 LEU A C 1
ATOM 1562 O O . LEU A 1 205 ? 11 -15.203 1.467 1 94.5 205 LEU A O 1
ATOM 1566 N N . PHE A 1 206 ? 10.094 -17.219 1.709 1 93.25 206 PHE A N 1
ATOM 1567 C CA . PHE A 1 206 ? 8.773 -16.656 1.962 1 93.25 206 PHE A CA 1
ATOM 1568 C C . PHE A 1 206 ? 8.797 -15.773 3.205 1 93.25 206 PHE A C 1
ATOM 1570 O O . PHE A 1 206 ? 8.289 -14.648 3.182 1 93.25 206 PHE A O 1
ATOM 1577 N N . ASN A 1 207 ? 9.391 -16.266 4.223 1 94.12 207 ASN A N 1
ATOM 1578 C CA . ASN A 1 207 ? 9.469 -15.508 5.469 1 94.12 207 ASN A CA 1
ATOM 1579 C C . ASN A 1 207 ? 10.281 -14.227 5.297 1 94.12 207 ASN A C 1
ATOM 1581 O O . ASN A 1 207 ? 9.914 -13.18 5.832 1 94.12 207 ASN A O 1
ATOM 1585 N N . LEU A 1 208 ? 11.328 -14.312 4.578 1 96.25 208 LEU A N 1
ATOM 1586 C CA . LEU A 1 208 ? 12.172 -13.148 4.363 1 96.25 208 LEU A CA 1
ATOM 1587 C C . LEU A 1 208 ? 11.438 -12.078 3.555 1 96.25 208 LEU A C 1
ATOM 1589 O O . LEU A 1 208 ? 11.508 -10.891 3.881 1 96.25 208 LEU A O 1
ATOM 1593 N N . TYR A 1 209 ? 10.711 -12.461 2.613 1 96.19 209 TYR A N 1
ATOM 1594 C CA . TYR A 1 209 ? 10 -11.508 1.775 1 96.19 209 TYR A CA 1
ATOM 1595 C C . TYR A 1 209 ? 8.812 -10.898 2.521 1 96.19 209 TYR A C 1
ATOM 1597 O O . TYR A 1 209 ? 8.477 -9.734 2.324 1 96.19 209 TYR A O 1
ATOM 1605 N N . ILE A 1 210 ? 8.188 -11.656 3.381 1 95.94 210 ILE A N 1
ATOM 1606 C CA . ILE A 1 210 ? 7.098 -11.117 4.184 1 95.94 210 ILE A CA 1
ATOM 1607 C C . ILE A 1 210 ? 7.641 -10.078 5.16 1 95.94 210 ILE A C 1
ATOM 1609 O O . ILE A 1 210 ? 7.023 -9.031 5.367 1 95.94 210 ILE A O 1
ATOM 1613 N N . VAL A 1 211 ? 8.75 -10.398 5.734 1 96.31 211 VAL A N 1
ATOM 1614 C CA . VAL A 1 211 ? 9.375 -9.445 6.656 1 96.31 211 VAL A CA 1
ATOM 1615 C C . VAL A 1 211 ? 9.766 -8.18 5.902 1 96.31 211 VAL A C 1
ATOM 1617 O O . VAL A 1 211 ? 9.594 -7.066 6.414 1 96.31 211 VAL A O 1
ATOM 1620 N N . ALA A 1 212 ? 10.289 -8.344 4.75 1 96.06 212 ALA A N 1
ATOM 1621 C CA . ALA A 1 212 ? 10.617 -7.188 3.922 1 96.06 212 ALA A CA 1
ATOM 1622 C C . ALA A 1 212 ? 9.367 -6.379 3.596 1 96.06 212 ALA A C 1
ATOM 1624 O O . ALA A 1 212 ? 9.398 -5.145 3.592 1 96.06 212 ALA A O 1
ATOM 1625 N N . LEU A 1 213 ? 8.273 -7.051 3.324 1 96.25 213 LEU A N 1
ATOM 1626 C CA . LEU A 1 213 ? 7 -6.391 3.045 1 96.25 213 LEU A CA 1
ATOM 1627 C C 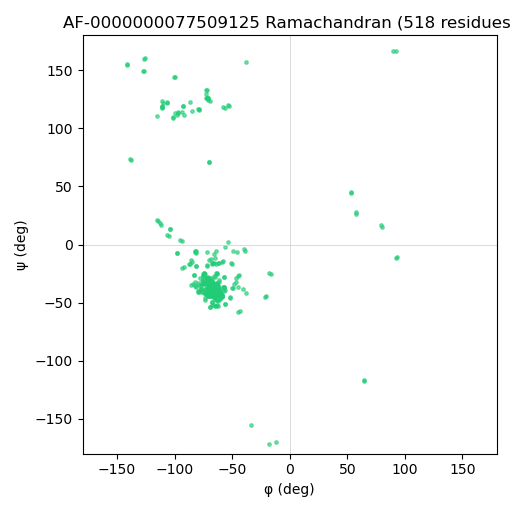. LEU A 1 213 ? 6.523 -5.59 4.254 1 96.25 213 LEU A C 1
ATOM 1629 O O . LEU A 1 213 ? 6.094 -4.445 4.113 1 96.25 213 LEU A O 1
ATOM 1633 N N . VAL A 1 214 ? 6.605 -6.172 5.41 1 96.25 214 VAL A N 1
ATOM 1634 C CA . VAL A 1 214 ? 6.223 -5.48 6.637 1 96.25 214 VAL A CA 1
ATOM 1635 C C . VAL A 1 214 ? 7.109 -4.25 6.836 1 96.25 214 VAL A C 1
ATOM 1637 O O . VAL A 1 214 ? 6.625 -3.184 7.219 1 96.25 214 VAL A O 1
ATOM 1640 N N . GLY A 1 215 ? 8.398 -4.426 6.547 1 96.06 215 GLY A N 1
ATOM 1641 C CA . GLY A 1 215 ? 9.289 -3.281 6.609 1 96.06 215 GLY A CA 1
ATOM 1642 C C . GLY A 1 215 ? 8.883 -2.154 5.68 1 96.06 215 GLY A C 1
ATOM 1643 O O . GLY A 1 215 ? 8.898 -0.984 6.07 1 96.06 215 GLY A O 1
ATOM 1644 N N . ALA A 1 216 ? 8.539 -2.455 4.512 1 95.75 216 ALA A N 1
ATOM 1645 C CA . ALA A 1 216 ? 8.102 -1.454 3.541 1 95.75 216 ALA A CA 1
ATOM 1646 C C . ALA A 1 216 ? 6.832 -0.75 4.012 1 95.75 216 ALA A C 1
ATOM 1648 O O . ALA A 1 216 ? 6.68 0.458 3.82 1 95.75 216 ALA A O 1
ATOM 1649 N N . LEU A 1 217 ? 5.922 -1.499 4.613 1 96.31 217 LEU A N 1
ATOM 1650 C CA . LEU A 1 217 ? 4.695 -0.92 5.145 1 96.31 217 LEU A CA 1
ATOM 1651 C C . LEU A 1 217 ? 4.996 0.048 6.281 1 96.31 217 LEU A C 1
ATOM 1653 O O . LEU A 1 217 ? 4.402 1.125 6.363 1 96.31 217 LEU A O 1
ATOM 1657 N N . VAL A 1 218 ? 5.918 -0.29 7.09 1 95.88 218 VAL A N 1
ATOM 1658 C CA . VAL A 1 218 ? 6.305 0.565 8.203 1 95.88 218 VAL A CA 1
ATOM 1659 C C . VAL A 1 218 ? 6.914 1.862 7.68 1 95.88 218 VAL A C 1
ATOM 1661 O O . VAL A 1 218 ? 6.629 2.945 8.195 1 95.88 218 VAL A O 1
ATOM 1664 N N . VAL A 1 219 ? 7.746 1.769 6.68 1 95.88 219 VAL A N 1
ATOM 1665 C CA . VAL A 1 219 ? 8.328 2.955 6.059 1 95.88 219 VAL A CA 1
ATOM 1666 C C . VAL A 1 219 ? 7.215 3.848 5.508 1 95.88 219 VAL A C 1
ATOM 1668 O O . VAL A 1 219 ? 7.23 5.062 5.715 1 95.88 219 VAL A O 1
ATOM 1671 N N . THR A 1 220 ? 6.215 3.238 4.867 1 95.81 220 THR A N 1
ATOM 1672 C CA . THR A 1 220 ? 5.094 3.98 4.297 1 95.81 220 THR A CA 1
ATOM 1673 C C . THR A 1 220 ? 4.324 4.715 5.391 1 95.81 220 THR A C 1
ATOM 1675 O O . THR A 1 220 ? 4.016 5.902 5.25 1 95.81 220 THR A O 1
ATOM 1678 N N . ILE A 1 221 ? 4.129 4.035 6.465 1 95.69 221 ILE A N 1
ATOM 1679 C CA . ILE A 1 221 ? 3.41 4.625 7.59 1 95.69 221 ILE A CA 1
ATOM 1680 C C . ILE A 1 221 ? 4.23 5.766 8.188 1 95.69 221 ILE A C 1
ATOM 1682 O O . ILE A 1 221 ? 3.684 6.82 8.523 1 95.69 221 ILE A O 1
ATOM 1686 N N . SER A 1 222 ? 5.516 5.562 8.266 1 94.94 222 SER A N 1
ATOM 1687 C CA . SER A 1 222 ? 6.391 6.59 8.82 1 94.94 222 SER A CA 1
ATOM 1688 C C . SER A 1 222 ? 6.383 7.848 7.953 1 94.94 222 SER A C 1
ATOM 1690 O O . SER A 1 222 ? 6.414 8.969 8.469 1 94.94 222 SER A O 1
ATOM 1692 N N . LEU A 1 223 ? 6.32 7.68 6.688 1 94.75 223 LEU A N 1
ATOM 1693 C CA . LEU A 1 223 ? 6.309 8.82 5.777 1 94.75 223 LEU A CA 1
ATOM 1694 C C . LEU A 1 223 ? 5.016 9.617 5.918 1 94.75 223 LEU A C 1
ATOM 1696 O O . LEU A 1 223 ? 5.023 10.844 5.805 1 94.75 223 LEU A O 1
ATOM 1700 N N . VAL A 1 224 ? 3.945 8.922 6.219 1 94.19 224 VAL A N 1
ATOM 1701 C CA . VAL A 1 224 ? 2.68 9.609 6.453 1 94.19 224 VAL A CA 1
ATOM 1702 C C . VAL A 1 224 ? 2.77 10.445 7.727 1 94.19 224 VAL A C 1
ATOM 1704 O O . VAL A 1 224 ? 2.277 11.578 7.77 1 94.19 224 VAL A O 1
ATOM 1707 N N . HIS A 1 225 ? 3.449 9.914 8.68 1 91.56 225 HIS A N 1
ATOM 1708 C CA . HIS A 1 225 ? 3.684 10.68 9.898 1 91.56 225 HIS A CA 1
ATOM 1709 C C . HIS A 1 225 ? 4.5 11.93 9.617 1 91.56 225 HIS A C 1
ATOM 1711 O O . HIS A 1 225 ? 4.172 13.016 10.102 1 91.56 225 HIS A O 1
ATOM 1717 N N . TYR A 1 226 ? 5.426 11.781 8.828 1 91.81 226 TYR A N 1
ATOM 1718 C CA . TYR A 1 226 ? 6.25 12.93 8.469 1 91.81 226 TYR A CA 1
ATOM 1719 C C . TYR A 1 226 ? 5.445 13.953 7.68 1 91.81 226 TYR A C 1
ATOM 1721 O O . TYR A 1 226 ? 5.609 15.164 7.871 1 91.81 226 TYR A O 1
ATOM 1729 N N . LEU A 1 227 ? 4.656 13.445 6.816 1 91.31 227 LEU A N 1
ATOM 1730 C CA . LEU A 1 227 ? 3.834 14.344 6.016 1 91.31 227 LEU A CA 1
ATOM 1731 C C . LEU A 1 227 ? 2.902 15.164 6.906 1 91.31 227 LEU A C 1
ATOM 1733 O O . LEU A 1 227 ? 2.723 16.359 6.688 1 91.31 227 LEU A O 1
ATOM 1737 N N . THR A 1 228 ? 2.35 14.492 7.879 1 89.12 228 THR A N 1
ATOM 1738 C CA . THR A 1 228 ? 1.455 15.172 8.805 1 89.12 228 THR A CA 1
ATOM 1739 C C . THR A 1 228 ? 2.213 16.219 9.617 1 89.12 228 THR A C 1
ATOM 1741 O O . THR A 1 228 ? 1.74 17.344 9.773 1 89.12 228 THR A O 1
ATOM 1744 N N . CYS A 1 229 ? 3.398 15.914 10 1 85.88 229 CYS A N 1
ATOM 1745 C CA . CYS A 1 229 ? 4.207 16.844 10.773 1 85.88 229 CYS A CA 1
ATOM 1746 C C . CYS A 1 229 ? 4.66 18.016 9.922 1 85.88 229 CYS A C 1
ATOM 1748 O O . CYS A 1 229 ? 4.625 19.172 10.375 1 85.88 229 CYS A O 1
ATOM 1750 N N . LEU A 1 230 ? 5.105 17.719 8.734 1 86.69 230 LEU A N 1
ATOM 1751 C CA . LEU A 1 230 ? 5.566 18.766 7.828 1 86.69 230 LEU A CA 1
ATOM 1752 C C . LEU A 1 230 ? 4.426 19.719 7.465 1 86.69 230 LEU A C 1
ATOM 1754 O O . LEU A 1 230 ? 4.641 20.922 7.309 1 86.69 230 LEU A O 1
ATOM 1758 N N . SER A 1 231 ? 3.258 19.172 7.359 1 87.5 231 SER A N 1
ATOM 1759 C CA . SER A 1 231 ? 2.111 20 7.02 1 87.5 231 SER A CA 1
ATOM 1760 C C . SER A 1 231 ? 1.759 20.953 8.156 1 87.5 231 SER A C 1
ATOM 1762 O O . SER A 1 231 ? 1.418 22.109 7.926 1 87.5 231 SER A O 1
ATOM 1764 N N . VAL A 1 232 ? 1.801 20.469 9.336 1 84.38 232 VAL A N 1
ATOM 1765 C CA . VAL A 1 232 ? 1.542 21.312 10.492 1 84.38 232 VAL A CA 1
ATOM 1766 C C . VAL A 1 232 ? 2.609 22.406 10.594 1 84.38 232 VAL A C 1
ATOM 1768 O O . VAL A 1 232 ? 2.297 23.562 10.867 1 84.38 232 VAL A O 1
ATOM 1771 N N . ASN A 1 233 ? 3.857 22 10.375 1 81.5 233 ASN A N 1
ATOM 1772 C CA . ASN A 1 233 ? 4.953 22.969 10.406 1 81.5 233 ASN A CA 1
ATOM 1773 C C . ASN A 1 233 ? 4.801 24.031 9.328 1 81.5 233 ASN A C 1
ATOM 1775 O O . ASN A 1 233 ? 5.078 25.203 9.562 1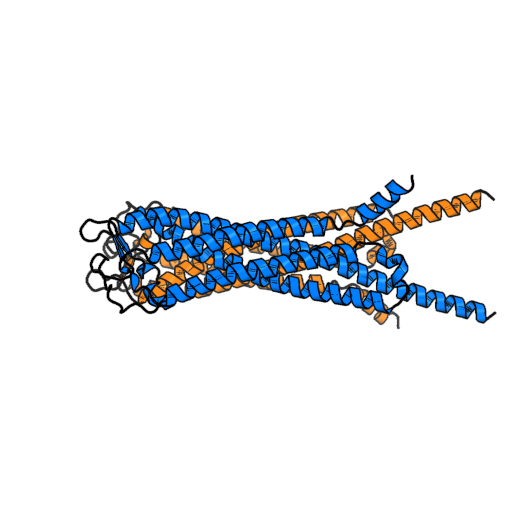 81.5 233 ASN A O 1
ATOM 1779 N N . TYR A 1 234 ? 4.387 23.578 8.195 1 83.12 234 TYR A N 1
ATOM 1780 C CA . TYR A 1 234 ? 4.156 24.531 7.105 1 83.12 234 TYR A CA 1
ATOM 1781 C C . TYR A 1 234 ? 3.051 25.516 7.461 1 83.12 234 TYR A C 1
ATOM 1783 O O . TYR A 1 234 ? 3.168 26.703 7.191 1 83.12 234 TYR A O 1
ATOM 1791 N N . ALA A 1 235 ? 1.989 25.109 8 1 78.5 235 ALA A N 1
ATOM 1792 C CA . ALA A 1 235 ? 0.869 25.953 8.391 1 78.5 235 ALA A CA 1
ATOM 1793 C C . ALA A 1 235 ? 1.282 26.938 9.484 1 78.5 235 ALA A C 1
ATOM 1795 O O . ALA A 1 235 ? 0.866 28.094 9.477 1 78.5 235 ALA A O 1
ATOM 1796 N N . HIS A 1 236 ? 2.055 26.438 10.414 1 77 236 HIS A N 1
ATOM 1797 C CA . HIS A 1 236 ? 2.547 27.328 11.469 1 77 236 HIS A CA 1
ATOM 1798 C C . HIS A 1 236 ? 3.402 28.438 10.891 1 77 236 HIS A C 1
ATOM 1800 O O . HIS A 1 236 ? 3.254 29.609 11.273 1 77 236 HIS A O 1
ATOM 1806 N N . LEU A 1 237 ? 4.277 28.125 9.992 1 75.56 237 LEU A N 1
ATOM 1807 C CA . LEU A 1 237 ? 5.16 29.109 9.375 1 75.56 237 LEU A CA 1
ATOM 1808 C C . LEU A 1 237 ? 4.363 30.094 8.523 1 75.56 237 LEU A C 1
ATOM 1810 O O . LEU A 1 237 ? 4.676 31.281 8.492 1 75.56 237 LEU A O 1
ATOM 1814 N N . LYS A 1 238 ? 3.418 29.547 7.887 1 76.56 238 LYS A N 1
ATOM 1815 C CA . LYS A 1 238 ? 2.564 30.406 7.07 1 76.56 238 LYS A CA 1
ATOM 1816 C C . LYS A 1 238 ? 1.768 31.375 7.934 1 76.56 238 LYS A C 1
ATOM 1818 O O . LYS A 1 238 ? 1.621 32.562 7.586 1 76.56 238 LYS A O 1
ATOM 1823 N N . ASN A 1 239 ? 1.271 30.922 9.086 1 70.12 239 ASN A N 1
ATOM 1824 C CA . ASN A 1 239 ? 0.513 31.766 10.008 1 70.12 239 ASN A CA 1
ATOM 1825 C C . ASN A 1 239 ? 1.401 32.812 10.664 1 70.12 239 ASN A C 1
ATOM 1827 O O . ASN A 1 239 ? 0.971 33.969 10.883 1 70.12 239 ASN A O 1
ATOM 1831 N N . MET A 1 240 ? 2.557 32.438 10.969 1 67.94 240 MET A N 1
ATOM 1832 C CA . MET A 1 240 ? 3.488 33.375 11.57 1 67.94 240 MET A CA 1
ATOM 1833 C C . MET A 1 240 ? 3.854 34.5 10.586 1 67.94 240 MET A C 1
ATOM 1835 O O . MET A 1 240 ? 3.961 35.656 10.961 1 67.94 240 MET A O 1
ATOM 1839 N N . ALA A 1 241 ? 4.066 34.031 9.383 1 65.44 241 ALA A N 1
ATOM 1840 C CA . ALA A 1 241 ? 4.379 35.031 8.344 1 65.44 241 ALA A CA 1
ATOM 1841 C C . ALA A 1 241 ? 3.225 36 8.156 1 65.44 241 ALA A C 1
ATOM 1843 O O . ALA A 1 241 ? 3.447 37.188 7.949 1 65.44 241 ALA A O 1
ATOM 1844 N N . ARG A 1 242 ? 2.033 35.562 8.367 1 65.94 242 ARG A N 1
ATOM 1845 C CA . ARG A 1 242 ? 0.854 36.438 8.234 1 65.94 242 ARG A CA 1
ATOM 1846 C C . ARG A 1 242 ? 0.721 37.375 9.422 1 65.94 242 ARG A C 1
ATOM 1848 O O . ARG A 1 242 ? 0.362 38.531 9.25 1 65.94 242 ARG A O 1
ATOM 1855 N N . SER A 1 243 ? 0.97 36.875 10.578 1 63.31 243 SER A N 1
ATOM 1856 C CA . SER A 1 243 ? 0.883 37.688 11.781 1 63.31 243 SER A CA 1
ATOM 1857 C C . SER A 1 243 ? 1.924 38.812 11.773 1 63.31 243 SER A C 1
ATOM 1859 O O . SER A 1 243 ? 1.64 39.938 12.195 1 63.31 243 SER A O 1
ATOM 1861 N N . TYR A 1 244 ? 3.033 38.469 11.273 1 59.38 244 TYR A N 1
ATOM 1862 C CA . TYR A 1 244 ? 4.086 39.5 11.203 1 59.38 244 TYR A CA 1
ATOM 1863 C C . TYR A 1 244 ? 3.717 40.594 10.219 1 59.38 244 TYR A C 1
ATOM 1865 O O . TYR A 1 244 ? 3.977 41.781 10.469 1 59.38 244 TYR A O 1
ATOM 1873 N N . LYS A 1 245 ? 3.154 40.188 9.195 1 61.59 245 LYS A N 1
ATOM 1874 C CA . LYS A 1 245 ? 2.717 41.156 8.219 1 61.59 245 LYS A CA 1
ATOM 1875 C C . LYS A 1 245 ? 1.641 42.062 8.805 1 61.59 245 LYS A C 1
ATOM 1877 O O . LYS A 1 245 ? 1.634 43.281 8.547 1 61.59 245 LYS A O 1
ATOM 1882 N N . TYR A 1 246 ? 0.763 41.531 9.609 1 59.44 246 TYR A N 1
ATOM 1883 C CA . TYR A 1 246 ? -0.282 42.312 10.25 1 59.44 246 TYR A CA 1
ATOM 1884 C C . TYR A 1 246 ? 0.311 43.281 11.281 1 59.44 246 TYR A C 1
ATOM 1886 O O . TYR A 1 246 ? -0.103 44.438 11.375 1 59.44 246 TYR A O 1
ATOM 1894 N N . LYS A 1 247 ? 1.267 42.875 12.031 1 63.47 247 LYS A N 1
ATOM 1895 C CA . LYS A 1 247 ? 1.916 43.688 13.039 1 63.47 247 LYS A CA 1
ATOM 1896 C C . LYS A 1 247 ? 2.689 44.844 12.383 1 63.47 247 LYS A C 1
ATOM 1898 O O . LYS A 1 247 ? 2.678 45.969 12.883 1 63.47 247 LYS A O 1
ATOM 1903 N N . ASP A 1 248 ? 3.266 44.438 11.328 1 62.94 248 ASP A N 1
ATOM 1904 C CA . ASP A 1 248 ? 4.027 45.469 10.602 1 62.94 248 ASP A CA 1
ATOM 1905 C C . ASP A 1 248 ? 3.102 46.531 10.016 1 62.94 248 ASP A C 1
ATOM 1907 O O . ASP A 1 248 ? 3.416 47.719 10.055 1 62.94 248 ASP A O 1
ATOM 1911 N N . THR A 1 249 ? 1.956 46.094 9.57 1 63.81 249 THR A N 1
ATOM 1912 C CA . THR A 1 249 ? 0.978 47.031 9.016 1 63.81 249 THR A CA 1
ATOM 1913 C C . THR A 1 249 ? 0.375 47.906 10.117 1 63.81 249 THR A C 1
ATOM 1915 O O . THR A 1 249 ? 0.178 49.094 9.938 1 63.81 249 THR A O 1
ATOM 1918 N N . ASN A 1 250 ? 0.153 47.312 11.242 1 61 250 ASN A N 1
ATOM 1919 C CA . ASN A 1 250 ? -0.39 48.062 12.367 1 61 250 ASN A CA 1
ATOM 1920 C C . ASN A 1 250 ? 0.631 49.062 12.93 1 61 250 ASN A C 1
ATOM 1922 O O . ASN A 1 250 ? 0.281 50.188 13.281 1 61 250 ASN A O 1
ATOM 1926 N N . ASN A 1 251 ? 1.808 48.594 13.023 1 63.12 251 ASN A N 1
ATOM 1927 C CA . ASN A 1 251 ? 2.867 49.469 13.477 1 63.12 251 ASN A CA 1
ATOM 1928 C C . ASN A 1 251 ? 3.057 50.656 12.516 1 63.12 251 ASN A C 1
ATOM 1930 O O . ASN A 1 251 ? 3.303 51.781 12.953 1 63.12 251 ASN A O 1
ATOM 1934 N N . TYR A 1 252 ? 2.963 50.312 11.312 1 64.69 252 TYR A N 1
ATOM 1935 C CA . TYR A 1 252 ? 3.051 51.344 10.305 1 64.69 252 TYR A CA 1
ATOM 1936 C C . TYR A 1 252 ? 1.908 52.344 10.453 1 64.69 252 TYR A C 1
ATOM 1938 O O . TYR A 1 252 ? 2.113 53.562 10.344 1 64.69 252 TYR A O 1
ATOM 1946 N N . HIS A 1 253 ? 0.767 51.875 10.742 1 63.41 253 HIS A N 1
ATOM 1947 C CA . HIS A 1 253 ? -0.39 52.719 10.945 1 63.41 253 HIS A CA 1
ATOM 1948 C C . HIS A 1 253 ? -0.255 53.531 12.227 1 63.41 253 HIS A C 1
ATOM 1950 O O . HIS A 1 253 ? -0.597 54.719 12.25 1 63.41 253 HIS A O 1
ATOM 1956 N N . GLU A 1 254 ? 0.237 52.938 13.219 1 63.62 254 GLU A N 1
ATOM 1957 C CA . GLU A 1 254 ? 0.449 53.625 14.484 1 63.62 254 GLU A CA 1
ATOM 1958 C C . GLU A 1 254 ? 1.52 54.719 14.344 1 63.62 254 GLU A C 1
ATOM 1960 O O . GLU A 1 254 ? 1.381 55.812 14.898 1 63.62 254 GLU A O 1
ATOM 1965 N N . GLU A 1 255 ? 2.502 54.375 13.664 1 63 255 GLU A N 1
ATOM 1966 C CA . GLU A 1 255 ? 3.555 55.344 13.414 1 63 255 GLU A CA 1
ATOM 1967 C C . GLU A 1 255 ? 3.031 56.531 12.586 1 63 255 GLU A C 1
ATOM 1969 O O . GLU A 1 255 ? 3.381 57.688 12.844 1 63 255 GLU A O 1
ATOM 1974 N N . GLN A 1 256 ? 2.238 56.281 11.672 1 64.88 256 GLN A N 1
ATOM 1975 C CA . GLN A 1 256 ? 1.648 57.344 10.859 1 64.88 256 GLN A CA 1
ATOM 1976 C C . GLN A 1 256 ? 0.711 58.219 11.695 1 64.88 256 GLN A C 1
ATOM 1978 O O . GLN A 1 256 ? 0.656 59.406 11.508 1 64.88 256 GLN A O 1
ATOM 1983 N N . GLU A 1 257 ? 0.008 57.625 12.594 1 64.44 257 GLU A N 1
ATOM 1984 C CA . GLU A 1 257 ? -0.885 58.375 13.477 1 64.44 257 GLU A CA 1
ATOM 1985 C C . GLU A 1 257 ? -0.097 59.25 14.461 1 64.44 257 GLU A C 1
ATOM 1987 O O . GLU A 1 257 ? -0.525 60.344 14.805 1 64.44 257 GLU A O 1
ATOM 1992 N N . LEU A 1 258 ? 1.012 58.844 14.82 1 66.38 258 LEU A N 1
ATOM 1993 C CA . LEU A 1 258 ? 1.881 59.594 15.719 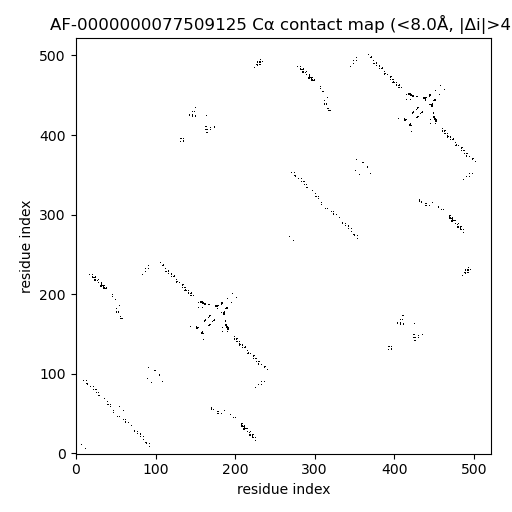1 66.38 258 LEU A CA 1
ATOM 1994 C C . LEU A 1 258 ? 2.514 60.781 14.992 1 66.38 258 LEU A C 1
ATOM 1996 O O . LEU A 1 258 ? 2.725 61.844 15.586 1 66.38 258 LEU A O 1
ATOM 2000 N N . HIS A 1 259 ? 2.75 60.531 13.773 1 64.38 259 HIS A N 1
ATOM 2001 C CA . HIS A 1 259 ? 3.342 61.625 13.023 1 64.38 259 HIS A CA 1
ATOM 2002 C C . HIS A 1 259 ? 2.275 62.625 12.57 1 64.38 259 HIS A C 1
ATOM 2004 O O . HIS A 1 259 ? 2.6 63.719 12.086 1 64.38 259 HIS A O 1
ATOM 2010 N N . SER A 1 260 ? 1.153 62.188 12.594 1 62.56 260 SER A N 1
ATOM 2011 C CA . SER A 1 260 ? 0.069 63.094 12.203 1 62.56 260 SER A CA 1
ATOM 2012 C C . SER A 1 260 ? -0.323 64 13.352 1 62.56 260 SER A C 1
ATOM 2014 O O . SER A 1 260 ? -1.129 64.938 13.172 1 62.56 260 SER A O 1
ATOM 2016 N N . TYR A 1 261 ? 0.19 63.844 14.5 1 51.34 261 TYR A N 1
ATOM 2017 C CA . TYR A 1 261 ? 0.082 64.875 15.547 1 51.34 261 TYR A CA 1
ATOM 2018 C C . TYR A 1 261 ? 1.363 65.688 15.648 1 51.34 261 TYR A C 1
ATOM 2020 O O . TYR A 1 261 ? 2.463 65.188 15.461 1 51.34 261 TYR A O 1
ATOM 2028 N N . MET B 1 1 ? -18.719 46.5 -2.271 1 35.22 1 MET B N 1
ATOM 2029 C CA . MET B 1 1 ? -17.438 46.219 -1.618 1 35.22 1 MET B CA 1
ATOM 2030 C C . MET B 1 1 ? -17.594 45.156 -0.563 1 35.22 1 MET B C 1
ATOM 2032 O O . MET B 1 1 ? -16.609 44.531 -0.159 1 35.22 1 MET B O 1
ATOM 2036 N N . GLY B 1 2 ? -18.719 44.875 0.134 1 40.06 2 GLY B N 1
ATOM 2037 C CA . GLY B 1 2 ? -19.016 43.969 1.229 1 40.06 2 GLY B CA 1
ATOM 2038 C C . GLY B 1 2 ? -19.062 42.5 0.794 1 40.06 2 GLY B C 1
ATOM 2039 O O . GLY B 1 2 ? -18.594 41.625 1.513 1 40.06 2 GLY B O 1
ATOM 2040 N N . CYS B 1 3 ? -19.688 42.188 -0.196 1 43.78 3 CYS B N 1
ATOM 2041 C CA . CYS B 1 3 ? -19.922 40.812 -0.663 1 43.78 3 CYS B CA 1
ATOM 2042 C C . CYS B 1 3 ? -18.625 40.156 -1.113 1 43.78 3 CYS B C 1
ATOM 2044 O O . CYS B 1 3 ? -18.406 38.969 -0.859 1 43.78 3 CYS B O 1
ATOM 2046 N N . CYS B 1 4 ? -17.844 40.906 -1.862 1 42.84 4 CYS B N 1
ATOM 2047 C CA . CYS B 1 4 ? -16.578 40.344 -2.299 1 42.84 4 CYS B CA 1
ATOM 2048 C C . CYS B 1 4 ? -15.68 40 -1.106 1 42.84 4 CYS B C 1
ATOM 2050 O O . CYS B 1 4 ? -14.906 39.062 -1.144 1 42.84 4 CYS B O 1
ATOM 2052 N N . ASP B 1 5 ? -15.664 40.875 -0.123 1 42.38 5 ASP B N 1
ATOM 2053 C CA . ASP B 1 5 ? -14.898 40.562 1.08 1 42.38 5 ASP B CA 1
ATOM 2054 C C . ASP B 1 5 ? -15.422 39.312 1.771 1 42.38 5 ASP B C 1
ATOM 2056 O O . ASP B 1 5 ? -14.641 38.531 2.305 1 42.38 5 ASP B O 1
ATOM 2060 N N . ALA B 1 6 ? -16.734 39.188 1.851 1 41.12 6 ALA B N 1
ATOM 2061 C CA . ALA B 1 6 ? -17.328 37.969 2.402 1 41.12 6 ALA B CA 1
ATOM 2062 C C . ALA B 1 6 ? -16.891 36.75 1.603 1 41.12 6 ALA B C 1
ATOM 2064 O O . ALA B 1 6 ? -16.594 35.688 2.176 1 41.12 6 ALA B O 1
ATOM 2065 N N . CYS B 1 7 ? -16.953 36.906 0.335 1 42.41 7 CYS B N 1
ATOM 2066 C CA . CYS B 1 7 ? -16.562 35.812 -0.536 1 42.41 7 CYS B CA 1
ATOM 2067 C C . CYS B 1 7 ? -15.102 35.469 -0.345 1 42.41 7 CYS B C 1
ATOM 2069 O O . CYS B 1 7 ? -14.742 34.281 -0.304 1 42.41 7 CYS B O 1
ATOM 2071 N N . ILE B 1 8 ? -14.312 36.469 -0.458 1 43.91 8 ILE B N 1
ATOM 2072 C CA . ILE B 1 8 ? -12.891 36.25 -0.219 1 43.91 8 ILE B CA 1
ATOM 2073 C C . ILE B 1 8 ? -12.688 35.656 1.175 1 43.91 8 ILE B C 1
ATOM 2075 O O . ILE B 1 8 ? -11.844 34.781 1.366 1 43.91 8 ILE B O 1
ATOM 2079 N N . ARG B 1 9 ? -13.461 36.156 2.105 1 45.75 9 ARG B N 1
ATOM 2080 C CA . ARG B 1 9 ? -13.43 35.562 3.432 1 45.75 9 ARG B CA 1
ATOM 2081 C C . ARG B 1 9 ? -13.891 34.094 3.377 1 45.75 9 ARG B C 1
ATOM 2083 O O . ARG B 1 9 ? -13.312 33.25 4.043 1 45.75 9 ARG B O 1
ATOM 2090 N N . CYS B 1 10 ? -14.945 33.938 2.633 1 45.53 10 CYS B N 1
ATOM 2091 C CA . CYS B 1 10 ? -15.508 32.594 2.492 1 45.53 10 CYS B CA 1
ATOM 2092 C C . CYS B 1 10 ? -14.539 31.672 1.744 1 45.53 10 CYS B C 1
ATOM 2094 O O . CYS B 1 10 ? -14.414 30.5 2.076 1 45.53 10 CYS B O 1
ATOM 2096 N N . LEU B 1 11 ? -14.164 32.281 0.558 1 45 11 LEU B N 1
ATOM 2097 C CA . LEU B 1 11 ? -13.203 31.484 -0.208 1 45 11 LEU B CA 1
ATOM 2098 C C . LEU B 1 11 ? -11.961 31.203 0.619 1 45 11 LEU B C 1
ATOM 2100 O O . LEU B 1 11 ? -11.312 30.156 0.429 1 45 11 LEU B O 1
ATOM 2104 N N . GLY B 1 12 ? -11.68 32.188 1.336 1 48.69 12 GLY B N 1
ATOM 2105 C CA . GLY B 1 12 ? -10.609 32 2.301 1 48.69 12 GLY B CA 1
ATOM 2106 C C . GLY B 1 12 ? -10.914 30.938 3.34 1 48.69 12 GLY B C 1
ATOM 2107 O O . GLY B 1 12 ? -10.008 30.422 3.998 1 48.69 12 GLY B O 1
ATOM 2108 N N . ARG B 1 13 ? -12.32 30.641 3.326 1 51.78 13 ARG B N 1
ATOM 2109 C CA . ARG B 1 13 ? -12.805 29.656 4.285 1 51.78 13 ARG B CA 1
ATOM 2110 C C . ARG B 1 13 ? -12.938 28.281 3.639 1 51.78 13 ARG B C 1
ATOM 2112 O O . ARG B 1 13 ? -13.266 27.297 4.312 1 51.78 13 ARG B O 1
ATOM 2119 N N . ILE B 1 14 ? -12.766 28.234 2.404 1 51.22 14 ILE B N 1
ATOM 2120 C CA . ILE B 1 14 ? -12.961 26.953 1.74 1 51.22 14 ILE B CA 1
ATOM 2121 C C . ILE B 1 14 ? -11.727 26.078 1.945 1 51.22 14 ILE B C 1
ATOM 2123 O O . ILE B 1 14 ? -10.602 26.484 1.628 1 51.22 14 ILE B O 1
ATOM 2127 N N . PRO B 1 15 ? -11.992 25.016 2.639 1 68.44 15 PRO B N 1
ATOM 2128 C CA . PRO B 1 15 ? -10.906 24.062 2.809 1 68.44 15 PRO B CA 1
ATOM 2129 C C . PRO B 1 15 ? -10.555 23.328 1.515 1 68.44 15 PRO B C 1
ATOM 2131 O O . PRO B 1 15 ? -10.938 22.172 1.337 1 68.44 15 PRO B O 1
ATOM 2134 N N . TYR B 1 16 ? -9.953 24.047 0.575 1 70.19 16 TYR B N 1
ATOM 2135 C CA . TYR B 1 16 ? -9.609 23.5 -0.738 1 70.19 16 TYR B CA 1
ATOM 2136 C C . TYR B 1 16 ? -8.883 22.172 -0.61 1 70.19 16 TYR B C 1
ATOM 2138 O O . TYR B 1 16 ? -9.117 21.25 -1.395 1 70.19 16 TYR B O 1
ATOM 2146 N N . ALA B 1 17 ? -8.141 22.125 0.313 1 76.75 17 ALA B N 1
ATOM 2147 C CA . ALA B 1 17 ? -7.379 20.875 0.482 1 76.75 17 ALA B CA 1
ATOM 2148 C C . ALA B 1 17 ? -8.297 19.719 0.832 1 76.75 17 ALA B C 1
ATOM 2150 O O . ALA B 1 17 ? -8.156 18.625 0.289 1 76.75 17 ALA B O 1
ATOM 2151 N N . SER B 1 18 ? -9.336 19.953 1.61 1 82.38 18 SER B N 1
ATOM 2152 C CA . SER B 1 18 ? -10.266 18.891 1.996 1 82.38 18 SER B CA 1
ATOM 2153 C C . SER B 1 18 ? -11.203 18.531 0.846 1 82.38 18 SER B C 1
ATOM 2155 O O . SER B 1 18 ? -11.633 17.391 0.726 1 82.38 18 SER B O 1
ATOM 2157 N N . LEU B 1 19 ? -11.5 19.547 0.039 1 82.62 19 LEU B N 1
ATOM 2158 C CA . LEU B 1 19 ? -12.359 19.297 -1.111 1 82.62 19 LEU B CA 1
ATOM 2159 C C . LEU B 1 19 ? -11.656 18.406 -2.125 1 82.62 19 LEU B C 1
ATOM 2161 O O . LEU B 1 19 ? -12.266 17.469 -2.662 1 82.62 19 LEU B O 1
ATOM 2165 N N . ILE B 1 20 ? -10.422 18.672 -2.357 1 85.06 20 ILE B N 1
ATOM 2166 C CA . ILE B 1 20 ? -9.648 17.844 -3.275 1 85.06 20 ILE B CA 1
ATOM 2167 C C . ILE B 1 20 ? -9.539 16.422 -2.725 1 85.06 20 ILE B C 1
ATOM 2169 O O . ILE B 1 20 ? -9.672 15.445 -3.471 1 85.06 20 ILE B O 1
ATOM 2173 N N . ALA B 1 21 ? -9.359 16.344 -1.472 1 89 21 ALA B N 1
ATOM 2174 C CA . ALA B 1 21 ? -9.289 15.031 -0.843 1 89 21 ALA B CA 1
ATOM 2175 C C . ALA B 1 21 ? -10.602 14.273 -1 1 89 21 ALA B C 1
ATOM 2177 O O . ALA B 1 21 ? -10.602 13.062 -1.239 1 89 21 ALA B O 1
ATOM 2178 N 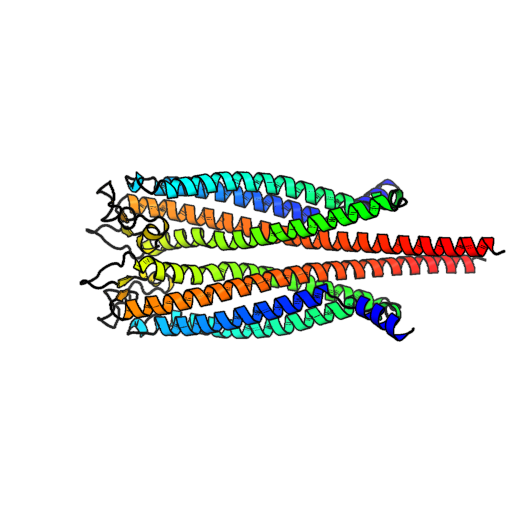N . THR B 1 22 ? -11.703 14.977 -0.977 1 88.75 22 THR B N 1
ATOM 2179 C CA . THR B 1 22 ? -13.016 14.344 -1.075 1 88.75 22 THR B CA 1
ATOM 2180 C C . THR B 1 22 ? -13.281 13.867 -2.5 1 88.75 22 THR B C 1
ATOM 2182 O O . THR B 1 22 ? -13.812 12.773 -2.705 1 88.75 22 THR B O 1
ATOM 2185 N N . ILE B 1 23 ? -12.93 14.672 -3.381 1 89.56 23 ILE B N 1
ATOM 2186 C CA . ILE B 1 23 ? -13.117 14.281 -4.773 1 89.56 23 ILE B CA 1
ATOM 2187 C C . ILE B 1 23 ? -12.266 13.055 -5.086 1 89.56 23 ILE B C 1
ATOM 2189 O O . ILE B 1 23 ? -12.727 12.117 -5.738 1 89.56 23 ILE B O 1
ATOM 2193 N N . LEU B 1 24 ? -11.07 13.062 -4.672 1 91.75 24 LEU B N 1
ATOM 2194 C CA . LEU B 1 24 ? -10.18 11.93 -4.891 1 91.75 24 LEU B CA 1
ATOM 2195 C C . LEU B 1 24 ? -10.711 10.68 -4.191 1 91.75 24 LEU B C 1
ATOM 2197 O O . LEU B 1 24 ? -10.641 9.578 -4.742 1 91.75 24 LEU B O 1
ATOM 2201 N N . LEU B 1 25 ? -11.234 10.883 -3.039 1 93.56 25 LEU B N 1
ATOM 2202 C CA . LEU B 1 25 ? -11.781 9.766 -2.285 1 93.56 25 LEU B CA 1
ATOM 2203 C C . LEU B 1 25 ? -13.023 9.203 -2.971 1 93.56 25 LEU B C 1
ATOM 2205 O O . LEU B 1 25 ? -13.164 7.984 -3.113 1 93.56 25 LEU B O 1
ATOM 2209 N N . ALA B 1 26 ? -13.891 10.047 -3.438 1 91.69 26 ALA B N 1
ATOM 2210 C CA . ALA B 1 26 ? -15.109 9.617 -4.117 1 91.69 26 ALA B CA 1
ATOM 2211 C C . ALA B 1 26 ? -14.781 8.898 -5.422 1 91.69 26 ALA B C 1
ATOM 2213 O O . ALA B 1 26 ? -15.359 7.852 -5.723 1 91.69 26 ALA B O 1
ATOM 2214 N N . ALA B 1 27 ? -13.836 9.445 -6.137 1 93.12 27 ALA B N 1
ATOM 2215 C CA . ALA B 1 27 ? -13.422 8.812 -7.383 1 93.12 27 ALA B CA 1
ATOM 2216 C C . ALA B 1 27 ? -12.781 7.453 -7.117 1 93.12 27 ALA B C 1
ATOM 2218 O O . ALA B 1 27 ? -13.078 6.473 -7.801 1 93.12 27 ALA B O 1
ATOM 2219 N N . GLY B 1 28 ? -11.938 7.371 -6.125 1 94.88 28 GLY B N 1
ATOM 2220 C CA . GLY B 1 28 ? -11.281 6.117 -5.785 1 94.88 28 GLY B CA 1
ATOM 2221 C C . GLY B 1 28 ? -12.25 5.039 -5.344 1 94.88 28 GLY B C 1
ATOM 2222 O O . GLY B 1 28 ? -12.156 3.891 -5.785 1 94.88 28 GLY B O 1
ATOM 2223 N N . ILE B 1 29 ? -13.188 5.418 -4.57 1 93.88 29 ILE B N 1
ATOM 2224 C CA . ILE B 1 29 ? -14.156 4.457 -4.055 1 93.88 29 ILE B CA 1
ATOM 2225 C C . ILE B 1 29 ? -15.062 3.977 -5.188 1 93.88 29 ILE B C 1
ATOM 2227 O O . ILE B 1 29 ? -15.398 2.793 -5.262 1 93.88 29 ILE B O 1
ATOM 2231 N N . ALA B 1 30 ? -15.438 4.871 -6.039 1 92.56 30 ALA B N 1
ATOM 2232 C CA . ALA B 1 30 ? -16.281 4.504 -7.172 1 92.56 30 ALA B CA 1
ATOM 2233 C C . ALA B 1 30 ? -15.578 3.516 -8.094 1 92.56 30 ALA B C 1
ATOM 2235 O O . ALA B 1 30 ? -16.156 2.51 -8.5 1 92.56 30 ALA B O 1
ATOM 2236 N N . VAL B 1 31 ? -14.359 3.775 -8.344 1 93.81 31 VAL B N 1
ATOM 2237 C CA . VAL B 1 31 ? -13.578 2.91 -9.227 1 93.81 31 VAL B CA 1
ATOM 2238 C C . VAL B 1 31 ? -13.328 1.568 -8.539 1 93.81 31 VAL B C 1
ATOM 2240 O O . VAL B 1 31 ? -13.469 0.512 -9.164 1 93.81 31 VAL B O 1
ATOM 2243 N N . PHE B 1 32 ? -12.984 1.578 -7.32 1 94.75 32 PHE B N 1
ATOM 2244 C CA . PHE B 1 32 ? -12.695 0.35 -6.59 1 94.75 32 PHE B CA 1
ATOM 2245 C C . PHE B 1 32 ? -13.945 -0.515 -6.473 1 94.75 32 PHE B C 1
ATOM 2247 O O . PHE B 1 32 ? -13.922 -1.697 -6.82 1 94.75 32 PHE B O 1
ATOM 2254 N N . CYS B 1 33 ? -15 0.039 -5.996 1 91.06 33 CYS B N 1
ATOM 2255 C CA . CYS B 1 33 ? -16.203 -0.738 -5.758 1 91.06 33 CYS B CA 1
ATOM 2256 C C . CYS B 1 33 ? -16.828 -1.203 -7.074 1 91.06 33 CYS B C 1
ATOM 2258 O O . CYS B 1 33 ? -17.266 -2.35 -7.188 1 91.06 33 CYS B O 1
ATOM 2260 N N . GLY B 1 34 ? -16.828 -0.354 -8.016 1 91.31 34 GLY B N 1
ATOM 2261 C CA . GLY B 1 34 ? -17.375 -0.761 -9.305 1 91.31 34 GLY B CA 1
ATOM 2262 C C . GLY B 1 34 ? -16.594 -1.901 -9.938 1 91.31 34 GLY B C 1
ATOM 2263 O O . GLY B 1 34 ? -17.188 -2.887 -10.391 1 91.31 34 GLY B O 1
ATOM 2264 N N . SER B 1 35 ? -15.305 -1.829 -9.961 1 94.88 35 SER B N 1
ATOM 2265 C CA . SER B 1 35 ? -14.477 -2.836 -10.609 1 94.88 35 SER B CA 1
ATOM 2266 C C . SER B 1 35 ? -14.367 -4.098 -9.758 1 94.88 35 SER B C 1
ATOM 2268 O O . SER B 1 35 ? -14.414 -5.211 -10.281 1 94.88 35 SER B O 1
ATOM 2270 N N . PHE B 1 36 ? -14.273 -3.891 -8.477 1 94.44 36 PHE B N 1
ATOM 2271 C CA . PHE B 1 36 ? -14.117 -5.035 -7.586 1 94.44 36 PHE B CA 1
ATOM 2272 C C . PHE B 1 36 ? -15.398 -5.863 -7.547 1 94.44 36 PHE B C 1
ATOM 2274 O O . PHE B 1 36 ? -15.344 -7.098 -7.578 1 94.44 36 PHE B O 1
ATOM 2281 N N . TYR B 1 37 ? -16.5 -5.18 -7.488 1 93.25 37 TYR B N 1
ATOM 2282 C CA . TYR B 1 37 ? -17.781 -5.871 -7.48 1 93.25 37 TYR B CA 1
ATOM 2283 C C . TYR B 1 37 ? -17.969 -6.684 -8.758 1 93.25 37 TYR B C 1
ATOM 2285 O O . TYR B 1 37 ? -18.312 -7.867 -8.695 1 93.25 37 TYR B O 1
ATOM 2293 N N . THR B 1 38 ? -17.719 -6.152 -9.875 1 94 38 THR B N 1
ATOM 2294 C CA . THR B 1 38 ? -17.844 -6.836 -11.156 1 94 38 THR B CA 1
ATOM 2295 C C . THR B 1 38 ? -16.812 -7.965 -11.266 1 94 38 THR B C 1
ATOM 2297 O O . THR B 1 38 ? -17.125 -9.039 -11.789 1 94 38 THR B O 1
ATOM 2300 N N . ALA B 1 39 ? -15.617 -7.727 -10.781 1 94.88 39 ALA B N 1
ATOM 2301 C CA . ALA B 1 39 ? -14.562 -8.734 -10.844 1 94.88 39 ALA B CA 1
ATOM 2302 C C . ALA B 1 39 ? -14.938 -9.969 -10.039 1 94.88 39 ALA B C 1
ATOM 2304 O O . ALA B 1 39 ? -14.719 -11.102 -10.477 1 94.88 39 ALA B O 1
ATOM 2305 N N . VAL B 1 40 ? -15.547 -9.781 -8.906 1 92.81 40 VAL B N 1
ATOM 2306 C CA . VAL B 1 40 ? -15.914 -10.898 -8.039 1 92.81 40 VAL B CA 1
ATOM 2307 C C . VAL B 1 40 ? -17.047 -11.703 -8.68 1 92.81 40 VAL B C 1
ATOM 2309 O O . VAL B 1 40 ? -17.016 -12.938 -8.688 1 92.81 40 VAL B O 1
ATOM 2312 N N . ILE B 1 41 ? -17.984 -10.992 -9.273 1 91.12 41 ILE B N 1
ATOM 2313 C CA . ILE B 1 41 ? -19.094 -11.672 -9.938 1 91.12 41 ILE B CA 1
ATOM 2314 C C . ILE B 1 41 ? -18.562 -12.477 -11.125 1 91.12 41 ILE B C 1
ATOM 2316 O O . ILE B 1 41 ? -18.953 -13.633 -11.312 1 91.12 41 ILE B O 1
ATOM 2320 N N . GLN B 1 42 ? -17.719 -11.898 -11.875 1 91.19 42 GLN B N 1
ATOM 2321 C CA . GLN B 1 42 ? -17.172 -12.578 -13.039 1 91.19 42 GLN B CA 1
ATOM 2322 C C . GLN B 1 42 ? -16.266 -13.742 -12.625 1 91.19 42 GLN B C 1
ATOM 2324 O O . GLN B 1 42 ? -16.203 -14.758 -13.32 1 91.19 42 GLN B O 1
ATOM 2329 N N . THR B 1 43 ? -15.547 -13.594 -11.547 1 89.25 43 THR B N 1
ATOM 2330 C CA . THR B 1 43 ? -14.734 -14.695 -11.031 1 89.25 43 THR B CA 1
ATOM 2331 C C . THR B 1 43 ? -15.609 -15.875 -10.625 1 89.25 43 THR B C 1
ATOM 2333 O O . THR B 1 43 ? -15.289 -17.031 -10.922 1 89.25 43 THR B O 1
ATOM 2336 N N . ARG B 1 44 ? -16.672 -15.562 -9.992 1 86.38 44 ARG B N 1
ATOM 2337 C CA . ARG B 1 44 ? -17.609 -16.609 -9.594 1 86.38 44 ARG B CA 1
ATOM 2338 C C . ARG B 1 44 ? -18.172 -17.328 -10.812 1 86.38 44 ARG B C 1
ATOM 2340 O O . ARG B 1 44 ? -18.281 -18.562 -10.812 1 86.38 44 ARG B O 1
ATOM 2347 N N . THR B 1 45 ? -18.453 -16.609 -11.828 1 84.31 45 THR B N 1
ATOM 2348 C CA . THR B 1 45 ? -19 -17.188 -13.047 1 84.31 45 THR B CA 1
ATOM 2349 C C . THR B 1 45 ? -17.953 -18.047 -13.758 1 84.31 45 THR B C 1
ATOM 2351 O O . THR B 1 45 ? -18.266 -19.109 -14.289 1 84.31 45 THR B O 1
ATOM 2354 N N . LEU B 1 46 ? -16.75 -17.594 -13.727 1 83.31 46 LEU B N 1
ATOM 2355 C CA . LEU B 1 46 ? -15.664 -18.312 -14.383 1 83.31 46 LEU B CA 1
ATOM 2356 C C . LEU B 1 46 ? -15.406 -19.656 -13.703 1 83.31 46 LEU B C 1
ATOM 2358 O O . LEU B 1 46 ? -15.188 -20.672 -14.367 1 83.31 46 LEU B O 1
ATOM 2362 N N . PHE B 1 47 ? -15.516 -19.656 -12.406 1 80 47 PHE B N 1
ATOM 2363 C CA . PHE B 1 47 ? -15.219 -20.875 -11.664 1 80 47 PHE B CA 1
ATOM 2364 C C . PHE B 1 47 ? -16.453 -21.766 -11.57 1 80 47 PHE B C 1
ATOM 2366 O O . PHE B 1 47 ? -16.344 -22.953 -11.266 1 80 47 PHE B O 1
ATOM 2373 N N . SER B 1 48 ? -17.547 -21.219 -11.828 1 72 48 SER B N 1
ATOM 2374 C CA . SER B 1 48 ? -18.766 -22 -11.805 1 72 48 SER B CA 1
ATOM 2375 C C . SER B 1 48 ? -19 -22.703 -13.141 1 72 48 SER B C 1
ATOM 2377 O O . SER B 1 48 ? -19.891 -23.547 -13.266 1 72 48 SER B O 1
ATOM 2379 N N . PHE B 1 49 ? -18.188 -22.141 -14.117 1 60 49 PHE B N 1
ATOM 2380 C CA . PHE B 1 49 ? -18.406 -22.766 -15.422 1 60 49 PHE B CA 1
ATOM 2381 C C . PHE B 1 49 ? -17.812 -24.172 -15.461 1 60 49 PHE B C 1
ATOM 2383 O O . PHE B 1 49 ? -16.672 -24.375 -15.016 1 60 49 PHE B O 1
ATOM 2390 N N . GLY B 1 50 ? -18.594 -25 -15.797 1 51.22 50 GLY B N 1
ATOM 2391 C CA . GLY B 1 50 ? -18.281 -26.406 -15.93 1 51.22 50 GLY B CA 1
ATOM 2392 C C . GLY B 1 50 ? -18.562 -27.203 -14.664 1 51.22 50 GLY B C 1
ATOM 2393 O O . GLY B 1 50 ? -18.922 -26.641 -13.633 1 51.22 50 GLY B O 1
ATOM 2394 N N . ASP B 1 51 ? -18.578 -28.469 -14.75 1 46.66 51 ASP B N 1
ATOM 2395 C CA . ASP B 1 51 ? -18.828 -29.391 -13.648 1 46.66 51 ASP B CA 1
ATOM 2396 C C . ASP B 1 51 ? -18.031 -29 -12.414 1 46.66 51 ASP B C 1
ATOM 2398 O O . ASP B 1 51 ? -17.922 -29.781 -11.461 1 46.66 51 ASP B O 1
ATOM 2402 N N . ALA B 1 52 ? -17.266 -28.109 -12.609 1 48.22 52 ALA B N 1
ATOM 2403 C CA . ALA B 1 52 ? -16.422 -27.625 -11.516 1 48.22 52 ALA B CA 1
ATOM 2404 C C . ALA B 1 52 ? -17.266 -27.203 -10.32 1 48.22 52 ALA B C 1
ATOM 2406 O O . ALA B 1 52 ? -16.766 -26.531 -9.414 1 48.22 52 ALA B O 1
ATOM 2407 N N . ARG B 1 53 ? -18.5 -27.328 -10.586 1 49.84 53 ARG B N 1
ATOM 2408 C CA . ARG B 1 53 ? -19.609 -26.984 -9.695 1 49.84 53 ARG B CA 1
ATOM 2409 C C . ARG B 1 53 ? -19.266 -27.344 -8.25 1 49.84 53 ARG B C 1
ATOM 2411 O O . ARG B 1 53 ? -19.844 -26.781 -7.316 1 49.84 53 ARG B O 1
ATOM 2418 N N . SER B 1 54 ? -18.75 -28.359 -8.281 1 46.59 54 SER B N 1
ATOM 2419 C CA . SER B 1 54 ? -18.531 -28.75 -6.891 1 46.59 54 SER B CA 1
ATOM 2420 C C . SER B 1 54 ? -17.469 -27.891 -6.23 1 46.59 54 SER B C 1
ATOM 2422 O O . SER B 1 54 ? -16.922 -28.266 -5.188 1 46.59 54 SER B O 1
ATOM 2424 N N . VAL B 1 55 ? -16.766 -27.156 -7.113 1 53.81 55 VAL B N 1
ATOM 2425 C CA . VAL B 1 55 ? -15.664 -26.562 -6.344 1 53.81 55 VAL B CA 1
ATOM 2426 C C . VAL B 1 55 ? -16.125 -26.266 -4.922 1 53.81 55 VAL B C 1
ATOM 2428 O O . VAL B 1 55 ? -17.328 -26.094 -4.68 1 53.81 55 VAL B O 1
ATOM 2431 N N . THR B 1 56 ? -15.844 -25.547 -4.051 1 61.84 56 THR B N 1
ATOM 2432 C CA . THR B 1 56 ? -16.109 -25.75 -2.631 1 61.84 56 THR B CA 1
ATOM 2433 C C . THR B 1 56 ? -17.078 -24.688 -2.109 1 61.84 56 THR B C 1
ATOM 2435 O O . THR B 1 56 ? -17.141 -23.578 -2.643 1 61.84 56 THR B O 1
ATOM 2438 N N . VAL B 1 57 ? -18.203 -25.172 -1.816 1 71.31 57 VAL B N 1
ATOM 2439 C CA . VAL B 1 57 ? -19.109 -24.375 -1 1 71.31 57 VAL B CA 1
ATOM 2440 C C . VAL B 1 57 ? -18.328 -23.25 -0.32 1 71.31 57 VAL B C 1
ATOM 2442 O O . VAL B 1 57 ? -18.812 -22.125 -0.222 1 71.31 57 VAL B O 1
ATOM 2445 N N . ASP B 1 58 ? -17.094 -23.531 -0.167 1 75.75 58 ASP B N 1
ATOM 2446 C CA . ASP B 1 58 ? -16.281 -22.547 0.554 1 75.75 58 ASP B CA 1
ATOM 2447 C C . ASP B 1 58 ? -15.859 -21.406 -0.365 1 75.75 58 ASP B C 1
ATOM 2449 O O . ASP B 1 58 ? -15.836 -20.234 0.047 1 75.75 58 ASP B O 1
ATOM 2453 N N . PHE B 1 59 ? -15.594 -21.781 -1.599 1 77.12 59 PHE B N 1
ATOM 2454 C CA . PHE B 1 59 ? -15.203 -20.766 -2.559 1 77.12 59 PHE B CA 1
ATOM 2455 C C . PHE B 1 59 ? -16.375 -19.844 -2.873 1 77.12 59 PHE B C 1
ATOM 2457 O O . PHE B 1 59 ? -16.219 -18.609 -2.916 1 77.12 59 PHE B O 1
ATOM 2464 N N . PHE B 1 60 ? -17.547 -20.422 -2.961 1 80.75 60 PHE B N 1
ATOM 2465 C CA . PHE B 1 60 ? -18.734 -19.641 -3.293 1 80.75 60 PHE B CA 1
ATOM 2466 C C . PHE B 1 60 ? -19.156 -18.766 -2.115 1 80.75 60 PHE B C 1
ATOM 2468 O O . PHE B 1 60 ? -19.578 -17.641 -2.303 1 80.75 60 PHE B O 1
ATOM 2475 N N . ASN B 1 61 ? -18.938 -19.281 -0.967 1 83.75 61 ASN B N 1
ATOM 2476 C CA . ASN B 1 61 ? -19.234 -18.484 0.215 1 83.75 61 ASN B CA 1
ATOM 2477 C C . ASN B 1 61 ? -18.281 -17.297 0.341 1 83.75 61 ASN B C 1
ATOM 2479 O O . ASN B 1 61 ? -18.688 -16.203 0.718 1 83.75 61 ASN B O 1
ATOM 2483 N N . LEU B 1 62 ? -17.047 -17.531 0.033 1 84 62 LEU B N 1
ATOM 2484 C CA . LEU B 1 62 ? -16.047 -16.469 0.106 1 84 62 LEU B CA 1
ATOM 2485 C C . LEU B 1 62 ? -16.344 -15.375 -0.913 1 84 62 LEU B C 1
ATOM 2487 O O . LEU B 1 62 ? -16.266 -14.188 -0.595 1 84 62 LEU B O 1
ATOM 2491 N N . THR B 1 63 ? -16.719 -15.805 -2.129 1 86.56 63 THR B N 1
ATOM 2492 C CA . THR B 1 63 ? -17 -14.82 -3.17 1 86.56 63 THR B CA 1
ATOM 2493 C C . THR B 1 63 ? -18.266 -14.031 -2.846 1 86.56 63 THR B C 1
ATOM 2495 O O . THR B 1 63 ? -18.344 -12.836 -3.135 1 86.56 63 THR B O 1
ATOM 2498 N N . GLU B 1 64 ? -19.234 -14.656 -2.211 1 88.44 64 GLU B N 1
ATOM 2499 C CA . GLU B 1 64 ? -20.453 -13.961 -1.798 1 88.44 64 GLU B CA 1
ATOM 2500 C C . GLU B 1 64 ? -20.156 -12.945 -0.697 1 88.44 64 GLU B C 1
ATOM 2502 O O . GLU B 1 64 ? -20.656 -11.812 -0.739 1 88.44 64 GLU B O 1
ATOM 2507 N N . ALA B 1 65 ? -19.375 -13.375 0.173 1 89.56 65 ALA B N 1
ATOM 2508 C CA . ALA B 1 65 ? -18.969 -12.477 1.254 1 89.56 65 ALA B CA 1
ATOM 2509 C C . ALA B 1 65 ? -18.203 -11.273 0.713 1 89.56 65 ALA B C 1
ATOM 2511 O O . ALA B 1 65 ? -18.406 -10.148 1.174 1 89.56 65 ALA B O 1
ATOM 2512 N N . LEU B 1 66 ? -17.344 -11.523 -0.282 1 90.25 66 LEU B N 1
ATOM 2513 C CA . LEU B 1 66 ? -16.547 -10.453 -0.872 1 90.25 66 LEU B CA 1
ATOM 2514 C C . LEU B 1 66 ? -17.453 -9.461 -1.617 1 90.25 66 LEU B C 1
ATOM 2516 O O . LEU B 1 66 ? -17.234 -8.25 -1.549 1 90.25 66 LEU B O 1
ATOM 2520 N N . LYS B 1 67 ? -18.469 -9.969 -2.236 1 90.56 67 LYS B N 1
ATOM 2521 C CA . LYS B 1 67 ? -19.438 -9.125 -2.938 1 90.56 67 LYS B CA 1
ATOM 2522 C C . LYS B 1 67 ? -20.141 -8.18 -1.971 1 90.56 67 LYS B C 1
ATOM 2524 O O . LYS B 1 67 ? -20.188 -6.969 -2.195 1 90.56 67 LYS B O 1
ATOM 2529 N N . TRP B 1 68 ? -20.562 -8.664 -0.901 1 90.69 68 TRP B N 1
ATOM 2530 C CA . TRP B 1 68 ? -21.312 -7.863 0.063 1 90.69 68 TRP B CA 1
ATOM 2531 C C . TRP B 1 68 ? -20.375 -6.941 0.844 1 90.69 68 TRP B C 1
ATOM 2533 O O . TRP B 1 68 ? -20.766 -5.832 1.222 1 90.69 68 TRP B O 1
ATOM 2543 N N . SER B 1 69 ? -19.219 -7.375 1.095 1 89.94 69 SER B N 1
ATOM 2544 C CA . SER B 1 69 ? -18.25 -6.512 1.754 1 89.94 69 SER B CA 1
ATOM 2545 C C . SER B 1 69 ? -17.922 -5.293 0.898 1 89.94 69 SER B C 1
ATOM 2547 O O . SER B 1 69 ? -17.734 -4.191 1.421 1 89.94 69 SER B O 1
ATOM 2549 N N . ALA B 1 70 ? -17.859 -5.5 -0.411 1 89.19 70 ALA B N 1
ATOM 2550 C CA . ALA B 1 70 ? -17.594 -4.387 -1.314 1 89.19 70 ALA B CA 1
ATOM 2551 C C . ALA B 1 70 ? -18.688 -3.332 -1.234 1 89.19 70 ALA B C 1
ATOM 2553 O O . ALA B 1 70 ? -18.406 -2.135 -1.138 1 89.19 70 ALA B O 1
ATOM 2554 N N . VAL B 1 71 ? -19.906 -3.807 -1.206 1 89.44 71 VAL B N 1
ATOM 2555 C CA . VAL B 1 71 ? -21.047 -2.9 -1.109 1 89.44 71 VAL B CA 1
ATOM 2556 C C . VAL B 1 71 ? -21.031 -2.182 0.239 1 89.44 71 VAL B C 1
ATOM 2558 O O . VAL B 1 71 ? -21.219 -0.965 0.305 1 89.44 71 VAL B O 1
ATOM 2561 N N . GLY B 1 72 ? -20.734 -2.889 1.27 1 91 72 GLY B N 1
ATOM 2562 C CA . GLY B 1 72 ? -20.672 -2.312 2.604 1 91 72 GLY B CA 1
ATOM 2563 C C . GLY B 1 72 ? -19.562 -1.291 2.754 1 91 72 GLY B C 1
ATOM 2564 O O . GLY B 1 72 ? -19.766 -0.22 3.328 1 91 72 GLY B O 1
ATOM 2565 N N . ILE B 1 73 ? -18.438 -1.588 2.221 1 91.12 73 ILE B N 1
ATOM 2566 C CA . ILE B 1 73 ? -17.297 -0.684 2.295 1 91.12 73 ILE B CA 1
ATOM 2567 C C . ILE B 1 73 ? -17.609 0.606 1.541 1 91.12 73 ILE B C 1
ATOM 2569 O O . ILE B 1 73 ? -17.266 1.699 2.002 1 91.12 73 ILE B O 1
ATOM 2573 N N . THR B 1 74 ? -18.25 0.441 0.4 1 88.44 74 THR B N 1
ATOM 2574 C CA . THR B 1 74 ? -18.594 1.618 -0.385 1 88.44 74 THR B CA 1
ATOM 2575 C C . THR B 1 74 ? -19.531 2.533 0.407 1 88.44 74 THR B C 1
ATOM 2577 O O . THR B 1 74 ? -19.312 3.744 0.477 1 88.44 74 THR B O 1
ATOM 2580 N N . ALA B 1 75 ? -20.5 1.981 1.002 1 90.88 75 ALA B N 1
ATOM 2581 C CA . ALA B 1 75 ? -21.469 2.762 1.783 1 90.88 75 ALA B CA 1
ATOM 2582 C C . ALA B 1 75 ? -20.781 3.434 2.973 1 90.88 75 ALA B C 1
ATOM 2584 O O . ALA B 1 75 ? -20.969 4.629 3.207 1 90.88 75 ALA B O 1
ATOM 2585 N N . PHE B 1 76 ? -19.969 2.75 3.65 1 93.25 76 PHE B N 1
ATOM 2586 C CA . PHE B 1 76 ? -19.266 3.268 4.816 1 93.25 76 PHE B CA 1
ATOM 2587 C C . PHE B 1 76 ? -18.312 4.391 4.422 1 93.25 76 PHE B C 1
ATOM 2589 O O . PHE B 1 76 ? -18.297 5.449 5.055 1 93.25 76 PHE B O 1
ATOM 2596 N N . MET B 1 77 ? -17.531 4.203 3.381 1 93.25 77 MET B N 1
ATOM 2597 C CA . MET B 1 77 ? -16.562 5.199 2.953 1 93.25 77 MET B CA 1
ATOM 2598 C C . MET B 1 77 ? -17.25 6.445 2.412 1 93.25 77 MET B C 1
ATOM 2600 O O . MET B 1 77 ? -16.734 7.559 2.547 1 93.25 77 MET B O 1
ATOM 2604 N N . GLY B 1 78 ? -18.453 6.199 1.788 1 88.94 78 GLY B N 1
ATOM 2605 C CA . GLY B 1 78 ? -19.219 7.34 1.322 1 88.94 78 GLY B CA 1
ATOM 2606 C C . GLY B 1 78 ? -19.672 8.25 2.445 1 88.94 78 GLY B C 1
ATOM 2607 O O . GLY B 1 78 ? -19.469 9.461 2.389 1 88.94 78 GLY B O 1
ATOM 2608 N N . VAL B 1 79 ? -20.203 7.715 3.457 1 91 79 VAL B N 1
ATOM 2609 C CA . VAL B 1 79 ? -20.641 8.477 4.617 1 91 79 VAL B CA 1
ATOM 2610 C C . VAL B 1 79 ? -19.438 9.125 5.297 1 91 79 VAL B C 1
ATOM 2612 O O . VAL B 1 79 ? -19.484 10.305 5.668 1 91 79 VAL B O 1
ATOM 2615 N N . TYR B 1 80 ? -18.406 8.398 5.352 1 92.69 80 TYR B N 1
ATOM 2616 C CA . TYR B 1 80 ? -17.203 8.883 6.008 1 92.69 80 TYR B CA 1
ATOM 2617 C C . TYR B 1 80 ? -16.625 10.086 5.27 1 92.69 80 TYR B C 1
ATOM 2619 O O . TYR B 1 80 ? -16.203 11.062 5.891 1 92.69 80 TYR B O 1
ATOM 2627 N N . ALA B 1 81 ? -16.609 10 3.986 1 89.25 81 ALA B N 1
ATOM 2628 C CA . ALA B 1 81 ? -16.125 11.109 3.182 1 89.25 81 ALA B CA 1
ATOM 2629 C C . ALA B 1 81 ? -16.953 12.367 3.414 1 89.25 81 ALA B C 1
ATOM 2631 O O . ALA B 1 81 ? -16.422 13.469 3.506 1 89.25 81 ALA B O 1
ATOM 2632 N N . PHE B 1 82 ? -18.219 12.195 3.545 1 88 82 PHE B N 1
ATOM 2633 C CA . PHE B 1 82 ? -19.125 13.32 3.787 1 88 82 PHE B CA 1
ATOM 2634 C C . PHE B 1 82 ? -18.859 13.945 5.152 1 88 82 PHE B C 1
ATOM 2636 O O . PHE B 1 82 ? -18.812 15.164 5.281 1 88 82 PHE B O 1
ATOM 2643 N N . ILE B 1 83 ? -18.641 13.133 6.113 1 88.94 83 ILE B N 1
ATOM 2644 C CA . ILE B 1 83 ? -18.359 13.609 7.461 1 88.94 83 ILE B CA 1
ATOM 2645 C C . ILE B 1 83 ? -17.047 14.375 7.477 1 88.94 83 ILE B C 1
ATOM 2647 O O . ILE B 1 83 ? -16.953 15.461 8.062 1 88.94 83 ILE B O 1
ATOM 2651 N N . LEU B 1 84 ? -16.047 13.898 6.816 1 87.88 84 LEU B N 1
ATOM 2652 C CA . LEU B 1 84 ? -14.742 14.562 6.797 1 87.88 84 LEU B CA 1
ATOM 2653 C C . LEU B 1 84 ? -14.82 15.906 6.09 1 87.88 84 LEU B C 1
ATOM 2655 O O . LEU B 1 84 ? -14.164 16.875 6.492 1 87.88 84 LEU B O 1
ATOM 2659 N N . LEU B 1 85 ? -15.633 15.953 5.078 1 84.94 85 LEU B N 1
ATOM 2660 C CA . LEU B 1 85 ? -15.82 17.203 4.367 1 84.94 85 LEU B CA 1
ATOM 2661 C C . LEU B 1 85 ? -16.5 18.25 5.266 1 84.94 85 LEU B C 1
ATOM 2663 O O . LEU B 1 85 ? -16.125 19.422 5.258 1 84.94 85 LEU B O 1
ATOM 2667 N N . LEU B 1 86 ? -17.438 17.828 6.098 1 82.88 86 LEU B N 1
ATOM 2668 C CA . LEU B 1 86 ? -18.141 18.719 7.016 1 82.88 86 LEU B CA 1
ATOM 2669 C C . LEU B 1 86 ? -17.188 19.25 8.086 1 82.88 86 LEU B C 1
ATOM 2671 O O . LEU B 1 86 ? -17.25 20.438 8.438 1 82.88 86 LEU B O 1
ATOM 2675 N N . ILE B 1 87 ? -16.359 18.406 8.523 1 80.31 87 ILE B N 1
ATOM 2676 C CA . ILE B 1 87 ? -15.383 18.812 9.531 1 80.31 87 ILE B CA 1
ATOM 2677 C C . ILE B 1 87 ? -14.422 19.844 8.93 1 80.31 87 ILE B C 1
ATOM 2679 O O . ILE B 1 87 ? -14.023 20.797 9.602 1 80.31 87 ILE B O 1
ATOM 2683 N N . GLY B 1 88 ? -13.984 19.594 7.668 1 76.62 88 GLY B N 1
ATOM 2684 C CA . GLY B 1 88 ? -13.141 20.578 6.992 1 76.62 88 GLY B CA 1
ATOM 2685 C C . GLY B 1 88 ? -13.781 21.953 6.891 1 76.62 88 GLY B C 1
ATOM 2686 O O . GLY B 1 88 ? -13.117 22.969 7.094 1 76.62 88 GLY B O 1
ATOM 2687 N N . PHE B 1 89 ? -15.047 22 6.688 1 75.56 89 PHE B N 1
ATOM 2688 C CA . PHE B 1 89 ? -15.766 23.266 6.59 1 75.56 89 PHE B CA 1
ATOM 2689 C C . PHE B 1 89 ? -15.906 23.922 7.957 1 75.56 89 PHE B C 1
ATOM 2691 O O . PHE B 1 89 ? -15.805 25.141 8.078 1 75.56 89 PHE B O 1
ATOM 2698 N N . LEU B 1 90 ? -16.125 23.141 8.969 1 70.75 90 LEU B N 1
ATOM 2699 C CA . LEU B 1 90 ? -16.312 23.672 10.312 1 70.75 90 LEU B CA 1
ATOM 2700 C C . LEU B 1 90 ? -15 24.188 10.883 1 70.75 90 LEU B C 1
ATOM 2702 O O . LEU B 1 90 ? -14.992 25.172 11.641 1 70.75 90 LEU B O 1
ATOM 2706 N N . ALA B 1 91 ? -13.93 23.562 10.523 1 68.12 91 ALA B N 1
ATOM 2707 C CA . ALA B 1 91 ? -12.633 23.953 11.07 1 68.12 91 ALA B CA 1
ATOM 2708 C C . ALA B 1 91 ? -12.102 25.203 10.391 1 68.12 91 ALA B C 1
ATOM 2710 O O . ALA B 1 91 ? -11.352 25.984 10.992 1 68.12 91 ALA B O 1
ATOM 2711 N N . THR B 1 92 ? -12.266 25.375 9.031 1 61.72 92 THR B N 1
ATOM 2712 C CA . THR B 1 92 ? -11.766 26.547 8.32 1 61.72 92 THR B CA 1
ATOM 2713 C C . THR B 1 92 ? -12.688 27.734 8.531 1 61.72 92 THR B C 1
ATOM 2715 O O . THR B 1 92 ? -12.25 28.891 8.438 1 61.72 92 THR B O 1
ATOM 2718 N N . GLY B 1 93 ? -14.016 27.547 8.641 1 53.62 93 GLY B N 1
ATOM 2719 C CA . GLY B 1 93 ? -14.953 28.656 8.75 1 53.62 93 GLY B CA 1
ATOM 2720 C C . GLY B 1 93 ? -14.875 29.375 10.094 1 53.62 93 GLY B C 1
ATOM 2721 O O . GLY B 1 93 ? -14.445 28.781 11.086 1 53.62 93 GLY B O 1
ATOM 2722 N N . ALA B 1 94 ? -14.672 30.812 10.086 1 43.56 94 ALA B N 1
ATOM 2723 C CA . ALA B 1 94 ? -14.75 31.875 11.078 1 43.56 94 ALA B CA 1
ATOM 2724 C C . ALA B 1 94 ? -15.938 31.672 12.016 1 43.56 94 ALA B C 1
ATOM 2726 O O . ALA B 1 94 ? -16.266 32.562 12.805 1 43.56 94 ALA B O 1
ATOM 2727 N N . SER B 1 95 ? -16.609 30.75 11.734 1 41.38 95 SER B N 1
ATOM 2728 C CA . SER B 1 95 ? -17.703 30.734 12.695 1 41.38 95 SER B CA 1
ATOM 2729 C C . SER B 1 95 ? -17.188 30.828 14.133 1 41.38 95 SER B C 1
ATOM 2731 O O . SER B 1 95 ? -17.984 30.938 15.07 1 41.38 95 SER B O 1
ATOM 2733 N N . LYS B 1 96 ? -15.914 30.562 14.25 1 43.56 96 LYS B N 1
ATOM 2734 C CA . LYS B 1 96 ? -15.352 30.516 15.594 1 43.56 96 LYS B CA 1
ATOM 2735 C C . LYS B 1 96 ? -15.07 31.906 16.125 1 43.56 96 LYS B C 1
ATOM 2737 O O . LYS B 1 96 ? -14.805 32.094 17.328 1 43.56 96 LYS B O 1
ATOM 2742 N N . GLU B 1 97 ? -14.688 32.875 15.242 1 40.81 97 GLU B N 1
ATOM 2743 C CA . GLU B 1 97 ? -14.477 34.156 15.906 1 40.81 97 GLU B CA 1
ATOM 2744 C C . GLU B 1 97 ? -15.594 34.438 16.906 1 40.81 97 GLU B C 1
ATOM 2746 O O . GLU B 1 97 ? -15.344 34.969 17.984 1 40.81 97 GLU B O 1
ATOM 2751 N N . LYS B 1 98 ? -16.797 34.438 16.375 1 40.38 98 LYS B N 1
ATOM 2752 C CA . LYS B 1 98 ? -17.828 34.938 17.281 1 40.38 98 LYS B CA 1
ATOM 2753 C C . LYS B 1 98 ? -18.016 34 18.469 1 40.38 98 LYS B C 1
ATOM 2755 O O . LYS B 1 98 ? -18.312 34.469 19.578 1 40.38 98 LYS B O 1
ATOM 2760 N N . LYS B 1 99 ? -18.094 32.688 18.25 1 43.06 99 LYS B N 1
ATOM 2761 C CA . LYS B 1 99 ? -18.609 31.844 19.312 1 43.06 99 LYS B CA 1
ATOM 2762 C C . LYS B 1 99 ? -17.469 31.297 20.172 1 43.06 99 LYS B C 1
ATOM 2764 O O . LYS B 1 99 ? -17.703 30.562 21.125 1 43.06 99 LYS B O 1
ATOM 2769 N N . TYR B 1 100 ? -16.328 31.266 19.75 1 39.75 100 TYR B N 1
ATOM 2770 C CA . TYR B 1 100 ? -15.352 30.719 20.688 1 39.75 100 TYR B CA 1
ATOM 2771 C C . TYR B 1 100 ? -15.219 31.594 21.922 1 39.75 100 TYR B C 1
ATOM 2773 O O . TYR B 1 100 ? -14.281 31.453 22.703 1 39.75 100 TYR B O 1
ATOM 2781 N N . CYS B 1 101 ? -15.82 32.594 21.875 1 37.72 101 CYS B N 1
ATOM 2782 C CA . CYS B 1 101 ? -15.82 33.312 23.141 1 37.72 101 CYS B CA 1
ATOM 2783 C C . CYS B 1 101 ? -16.141 32.375 24.297 1 37.72 101 CYS B C 1
ATOM 2785 O O . CYS B 1 101 ? -15.828 32.688 25.453 1 37.72 101 CYS B O 1
ATOM 2787 N N . GLY B 1 102 ? -16.984 31.312 24.094 1 36.16 102 GLY B N 1
ATOM 2788 C CA . GLY B 1 102 ? -17.219 30.484 25.266 1 36.16 102 GLY B CA 1
ATOM 2789 C C . GLY B 1 102 ? -16.328 29.234 25.297 1 36.16 102 GLY B C 1
ATOM 2790 O O . GLY B 1 102 ? -16.016 28.672 24.25 1 36.16 102 GLY B O 1
ATOM 2791 N N . PHE B 1 103 ? -15.336 28.953 26.172 1 44.62 103 PHE B N 1
ATOM 2792 C CA . PHE B 1 103 ? -14.367 27.922 26.547 1 44.62 103 PHE B CA 1
ATOM 2793 C C . PHE B 1 103 ? -14.797 26.562 26.016 1 44.62 103 PHE B C 1
ATOM 2795 O O . PHE B 1 103 ? -13.953 25.781 25.562 1 44.62 103 PHE B O 1
ATOM 2802 N N . GLY B 1 104 ? -16.047 26.203 26.141 1 45.72 104 GLY B N 1
ATOM 2803 C CA . GLY B 1 104 ? -16.547 24.844 25.953 1 45.72 104 GLY B CA 1
ATOM 2804 C C . GLY B 1 104 ? -16.562 24.406 24.5 1 45.72 104 GLY B C 1
ATOM 2805 O O . GLY B 1 104 ? -16.312 23.234 24.203 1 45.72 104 GLY B O 1
ATOM 2806 N N . THR B 1 105 ? -16.797 25.25 23.594 1 47.31 105 THR B N 1
ATOM 2807 C CA . THR B 1 105 ? -17.031 24.859 22.203 1 47.31 105 THR B CA 1
ATOM 2808 C C . THR B 1 105 ? -15.703 24.656 21.484 1 47.31 105 THR B C 1
ATOM 2810 O O . THR B 1 105 ? -15.602 23.812 20.594 1 47.31 105 THR B O 1
ATOM 2813 N N . GLY B 1 106 ? -14.68 25.297 21.922 1 55.31 106 GLY B N 1
ATOM 2814 C CA . GLY B 1 106 ? -13.359 25.094 21.344 1 55.31 106 GLY B CA 1
ATOM 2815 C C . GLY B 1 106 ? -12.773 23.734 21.641 1 55.31 106 GLY B C 1
ATOM 2816 O O . GLY B 1 106 ? -12.156 23.109 20.766 1 55.31 106 GLY B O 1
ATOM 2817 N N . LEU B 1 107 ? -13.031 23.312 22.875 1 59.56 107 LEU B N 1
ATOM 2818 C CA . LEU B 1 107 ? -12.516 22.016 23.312 1 59.56 107 LEU B CA 1
ATOM 2819 C C . LEU B 1 107 ? -13.211 20.875 22.562 1 59.56 107 LEU B C 1
ATOM 2821 O O . LEU B 1 107 ? -12.578 19.891 22.188 1 59.56 107 LEU B O 1
ATOM 2825 N N . GLY B 1 108 ? -14.523 21.125 22.406 1 63 108 GLY B N 1
ATOM 2826 C CA . GLY B 1 108 ? -15.289 20.078 21.734 1 63 108 GLY B CA 1
ATOM 2827 C C . GLY B 1 108 ? -14.875 19.891 20.281 1 63 108 GLY B C 1
ATOM 2828 O O . GLY B 1 108 ? -14.781 18.75 19.812 1 63 108 GLY B O 1
ATOM 2829 N N . SER B 1 109 ? -14.57 20.984 19.672 1 73.56 109 SER B N 1
ATOM 2830 C CA . SER B 1 109 ? -14.188 20.906 18.266 1 73.56 109 SER B CA 1
ATOM 2831 C C . SER B 1 109 ? -12.805 20.266 18.109 1 73.56 109 SER B C 1
ATOM 2833 O O . SER B 1 109 ? -12.586 19.469 17.188 1 73.56 109 SER B O 1
ATOM 2835 N N . ARG B 1 110 ? -11.984 20.469 19.125 1 80.5 110 ARG B N 1
ATOM 2836 C CA . ARG B 1 110 ? -10.641 19.891 19.078 1 80.5 110 ARG B CA 1
ATOM 2837 C C . ARG B 1 110 ? -10.688 18.375 19.25 1 80.5 110 ARG B C 1
ATOM 2839 O O . ARG B 1 110 ? -9.977 17.641 18.578 1 80.5 110 ARG B O 1
ATOM 2846 N N . ILE B 1 111 ? -11.492 18 20.078 1 82.81 111 ILE B N 1
ATOM 2847 C CA . ILE B 1 111 ? -11.609 16.578 20.359 1 82.81 111 ILE B CA 1
ATOM 2848 C C . ILE B 1 111 ? -12.211 15.859 19.141 1 82.81 111 ILE B C 1
ATOM 2850 O O . ILE B 1 111 ? -11.82 14.742 18.812 1 82.81 111 ILE B O 1
ATOM 2854 N N . THR B 1 112 ? -13.172 16.516 18.562 1 84.19 112 THR B N 1
ATOM 2855 C CA . THR B 1 112 ? -13.789 15.914 17.391 1 84.19 112 THR B CA 1
ATOM 2856 C C . THR B 1 112 ? -12.773 15.758 16.25 1 84.19 112 THR B C 1
ATOM 2858 O O . THR B 1 112 ? -12.711 14.719 15.609 1 84.19 112 THR B O 1
ATOM 2861 N N . VAL B 1 113 ? -11.938 16.703 16.047 1 86.75 113 VAL B N 1
ATOM 2862 C CA . VAL B 1 113 ? -10.945 16.656 14.977 1 86.75 113 VAL B CA 1
ATOM 2863 C C . VAL B 1 113 ? -9.875 15.609 15.305 1 86.75 113 VAL B C 1
ATOM 2865 O O . VAL B 1 113 ? -9.438 14.867 14.43 1 86.75 113 VAL B O 1
ATOM 2868 N N . ALA B 1 114 ? -9.562 15.508 16.578 1 87.31 114 ALA B N 1
ATOM 2869 C CA . ALA B 1 114 ? -8.586 14.508 17 1 87.31 114 ALA B CA 1
ATOM 2870 C C . ALA B 1 114 ? -9.125 13.094 16.781 1 87.31 114 ALA B C 1
ATOM 2872 O O . ALA B 1 114 ? -8.383 12.211 16.344 1 87.31 114 ALA B O 1
ATOM 2873 N N . PHE B 1 115 ? -10.375 13 17.125 1 90.5 115 PHE B N 1
ATOM 2874 C CA . PHE B 1 115 ? -11.008 11.695 16.938 1 90.5 115 PHE B CA 1
ATOM 2875 C C . PHE B 1 115 ? -11 11.289 15.469 1 90.5 115 PHE B C 1
ATOM 2877 O O . PHE B 1 115 ? -10.664 10.156 15.141 1 90.5 115 PHE B O 1
ATOM 2884 N N . PHE B 1 116 ? -11.312 12.141 14.586 1 91.62 116 PHE B N 1
ATOM 2885 C CA . PHE B 1 116 ? -11.391 11.805 13.172 1 91.62 116 PHE B CA 1
ATOM 2886 C C . PHE B 1 116 ? -10 11.648 12.57 1 91.62 116 PHE B C 1
ATOM 2888 O O . PHE B 1 116 ? -9.82 10.938 11.586 1 91.62 116 PHE B O 1
ATOM 2895 N N . LEU B 1 117 ? -9.047 12.312 13.195 1 91.06 117 LEU B N 1
ATOM 2896 C CA . LEU B 1 117 ? -7.66 12.117 12.781 1 91.06 117 LEU B CA 1
ATOM 2897 C C . LEU B 1 117 ? -7.215 10.68 13.031 1 91.06 117 LEU B C 1
ATOM 2899 O O . LEU B 1 117 ? -6.664 10.031 12.141 1 91.06 117 LEU B O 1
ATOM 2903 N N . VAL B 1 118 ? -7.559 10.164 14.211 1 91.25 118 VAL B N 1
ATOM 2904 C CA . VAL B 1 118 ? -7.176 8.805 14.578 1 91.25 118 VAL B CA 1
ATOM 2905 C C . VAL B 1 118 ? -7.965 7.801 13.742 1 91.25 118 VAL B C 1
ATOM 2907 O O . VAL B 1 118 ? -7.398 6.82 13.242 1 91.25 118 VAL B O 1
ATOM 2910 N N . LEU B 1 119 ? -9.203 8.117 13.555 1 93.19 119 LEU B N 1
ATOM 2911 C CA . LEU B 1 119 ? -10.047 7.219 12.773 1 93.19 119 LEU B CA 1
ATOM 2912 C C . LEU B 1 119 ? -9.586 7.16 11.32 1 93.19 119 LEU B C 1
ATOM 2914 O O . LEU B 1 119 ? -9.523 6.082 10.727 1 93.19 119 LEU B O 1
ATOM 2918 N N . THR B 1 120 ? -9.281 8.289 10.781 1 94.25 120 THR B N 1
ATOM 2919 C CA . THR B 1 120 ? -8.805 8.336 9.406 1 94.25 120 THR B CA 1
ATOM 2920 C C . THR B 1 120 ? -7.484 7.586 9.266 1 94.25 120 THR B C 1
ATOM 2922 O O . THR B 1 120 ? -7.242 6.926 8.258 1 94.25 120 THR B O 1
ATOM 2925 N N . TYR B 1 121 ? -6.703 7.648 10.32 1 94.31 121 TYR B N 1
ATOM 2926 C CA . TYR B 1 121 ? -5.43 6.934 10.32 1 94.31 121 TYR B CA 1
ATOM 2927 C C . TYR B 1 121 ? -5.652 5.426 10.281 1 94.31 121 TYR B C 1
ATOM 2929 O O . TYR B 1 121 ? -5 4.711 9.516 1 94.31 121 TYR B O 1
ATOM 2937 N N . ILE B 1 122 ? -6.566 4.977 11.047 1 94.56 122 ILE B N 1
ATOM 2938 C CA . ILE B 1 122 ? -6.891 3.555 11.102 1 94.56 122 ILE B CA 1
ATOM 2939 C C . ILE B 1 122 ? -7.438 3.1 9.75 1 94.56 122 ILE B C 1
ATOM 2941 O O . ILE B 1 122 ? -7.043 2.053 9.234 1 94.56 122 ILE B O 1
ATOM 2945 N N . ILE B 1 123 ? -8.328 3.863 9.219 1 95.88 123 ILE B N 1
ATOM 2946 C CA . ILE B 1 123 ? -8.906 3.545 7.918 1 95.88 123 ILE B CA 1
ATOM 2947 C C . ILE B 1 123 ? -7.812 3.545 6.852 1 95.88 123 ILE B C 1
ATOM 2949 O O . ILE B 1 123 ? -7.836 2.723 5.934 1 95.88 123 ILE B O 1
ATOM 2953 N N . PHE B 1 124 ? -6.855 4.461 7.008 1 95.88 124 PHE B N 1
ATOM 2954 C CA . PHE B 1 124 ? -5.719 4.52 6.098 1 95.88 124 PHE B CA 1
ATOM 2955 C C . PHE B 1 124 ? -4.93 3.215 6.129 1 95.88 124 PHE B C 1
ATOM 2957 O O . PHE B 1 124 ? -4.586 2.664 5.082 1 95.88 124 PHE B O 1
ATOM 2964 N N . ILE B 1 125 ? -4.668 2.652 7.258 1 94.69 125 ILE B N 1
ATOM 2965 C CA . ILE B 1 125 ? -3.93 1.4 7.387 1 94.69 125 ILE B CA 1
ATOM 2966 C C . ILE B 1 125 ? -4.727 0.265 6.746 1 94.69 125 ILE B C 1
ATOM 2968 O O . ILE B 1 125 ? -4.156 -0.591 6.066 1 94.69 125 ILE B O 1
ATOM 2972 N N . GLY B 1 126 ? -6.012 0.277 6.977 1 94.19 126 GLY B N 1
ATOM 2973 C CA . GLY B 1 126 ? -6.875 -0.718 6.363 1 94.19 126 GLY B CA 1
ATOM 2974 C C . GLY B 1 126 ? -6.812 -0.707 4.848 1 94.19 126 GLY B C 1
ATOM 2975 O O . GLY B 1 126 ? -6.719 -1.762 4.219 1 94.19 126 GLY B O 1
ATOM 2976 N N . TRP B 1 127 ? -6.828 0.468 4.285 1 95.31 127 TRP B N 1
ATOM 2977 C CA . TRP B 1 127 ? -6.809 0.579 2.828 1 95.31 127 TRP B CA 1
ATOM 2978 C C . TRP B 1 127 ? -5.418 0.286 2.277 1 95.31 127 TRP B C 1
ATOM 2980 O O . TRP B 1 127 ? -5.277 -0.185 1.146 1 95.31 127 TRP B O 1
ATOM 2990 N N . LEU B 1 128 ? -4.383 0.553 3.078 1 95.56 128 LEU B N 1
ATOM 2991 C CA . LEU B 1 128 ? -3.031 0.156 2.699 1 95.56 128 LEU B CA 1
ATOM 2992 C C . LEU B 1 128 ? -2.926 -1.36 2.568 1 95.56 128 LEU B C 1
ATOM 2994 O O . LEU B 1 128 ? -2.4 -1.867 1.575 1 95.56 128 LEU B O 1
ATOM 2998 N N . LEU B 1 129 ? -3.506 -1.994 3.484 1 93.62 129 LEU B N 1
ATOM 2999 C CA . LEU B 1 129 ? -3.514 -3.453 3.453 1 93.62 129 LEU B CA 1
ATOM 3000 C C . LEU B 1 129 ? -4.383 -3.969 2.312 1 93.62 129 LEU B C 1
ATOM 3002 O O . LEU B 1 129 ? -4.031 -4.945 1.648 1 93.62 129 LEU B O 1
ATOM 3006 N N . MET B 1 130 ? -5.449 -3.254 2.113 1 92.88 130 MET B N 1
ATOM 3007 C CA . MET B 1 130 ? -6.344 -3.623 1.02 1 92.88 130 MET B CA 1
ATOM 3008 C C . MET B 1 130 ? -5.637 -3.5 -0.326 1 92.88 130 MET B C 1
ATOM 3010 O O . MET B 1 130 ? -5.859 -4.312 -1.226 1 92.88 130 MET B O 1
ATOM 3014 N N . SER B 1 131 ? -4.82 -2.508 -0.468 1 93.75 131 SER B N 1
ATOM 3015 C CA . SER B 1 131 ? -4.055 -2.322 -1.697 1 93.75 131 SER B CA 1
ATOM 3016 C C . SER B 1 131 ? -3.055 -3.455 -1.902 1 93.75 131 SER B C 1
ATOM 3018 O O . SER B 1 131 ? -2.887 -3.947 -3.02 1 93.75 131 SER B O 1
ATOM 3020 N N . CYS B 1 132 ? -2.496 -3.912 -0.828 1 93.5 132 CYS B N 1
ATOM 3021 C CA . CYS B 1 132 ? -1.565 -5.031 -0.909 1 93.5 132 CYS B CA 1
ATOM 3022 C C . CYS B 1 132 ? -2.297 -6.324 -1.259 1 93.5 132 CYS B C 1
ATOM 3024 O O . CYS B 1 132 ? -1.838 -7.09 -2.107 1 93.5 132 CYS B O 1
ATOM 3026 N N . MET B 1 133 ? -3.418 -6.457 -0.722 1 91.69 133 MET B N 1
ATOM 3027 C CA . MET B 1 133 ? -4.203 -7.668 -0.948 1 91.69 133 MET B CA 1
ATOM 3028 C C . MET B 1 133 ? -4.758 -7.699 -2.369 1 91.69 133 MET B C 1
ATOM 3030 O O . MET B 1 133 ? -4.969 -8.773 -2.934 1 91.69 133 MET B O 1
ATOM 3034 N N . GLY B 1 134 ? -4.973 -6.496 -2.896 1 92.88 134 GLY B N 1
ATOM 3035 C CA . GLY B 1 134 ? -5.492 -6.41 -4.254 1 92.88 134 GLY B CA 1
ATOM 3036 C C . GLY B 1 134 ? -4.512 -6.906 -5.297 1 92.88 134 GLY B C 1
ATOM 3037 O O . GLY B 1 134 ? -4.91 -7.289 -6.402 1 92.88 134 GLY B O 1
ATOM 3038 N N . VAL B 1 135 ? -3.242 -7.047 -4.926 1 94.38 135 VAL B N 1
ATOM 3039 C CA . VAL B 1 135 ? -2.215 -7.516 -5.848 1 94.38 135 VAL B CA 1
ATOM 3040 C C . VAL B 1 135 ? -2.363 -9.016 -6.066 1 94.38 135 VAL B C 1
ATOM 3042 O O . VAL B 1 135 ? -2.062 -9.531 -7.148 1 94.38 135 VAL B O 1
ATOM 3045 N N . ILE B 1 136 ? -2.938 -9.68 -5.152 1 92.69 136 ILE B N 1
ATOM 3046 C CA . ILE B 1 136 ? -2.969 -11.141 -5.152 1 92.69 136 ILE B CA 1
ATOM 3047 C C . ILE B 1 136 ? -3.867 -11.633 -6.281 1 92.69 136 ILE B C 1
ATOM 3049 O O . ILE B 1 136 ? -3.414 -12.359 -7.172 1 92.69 136 ILE B O 1
ATOM 3053 N N . PRO B 1 137 ? -5.109 -11.164 -6.352 1 92.19 137 PRO B N 1
ATOM 3054 C CA . PRO B 1 137 ? -5.93 -11.656 -7.461 1 92.19 137 PRO B CA 1
ATOM 3055 C C . PRO B 1 137 ? -5.465 -11.133 -8.812 1 92.19 137 PRO B C 1
ATOM 3057 O O . PRO B 1 137 ? -5.594 -11.82 -9.828 1 92.19 137 PRO B O 1
ATOM 3060 N N . SER B 1 138 ? -4.906 -9.938 -8.859 1 93 138 SER B N 1
ATOM 3061 C CA . SER B 1 138 ? -4.391 -9.391 -10.117 1 93 138 SER B CA 1
ATOM 3062 C C . SER B 1 138 ? -3.24 -10.234 -10.648 1 93 138 SER B C 1
ATOM 3064 O O . SER B 1 138 ? -3.197 -10.547 -11.844 1 93 138 SER B O 1
ATOM 3066 N N . LEU B 1 139 ? -2.404 -10.633 -9.742 1 90.06 139 LEU B N 1
ATOM 3067 C CA . LEU B 1 139 ? -1.271 -11.461 -10.141 1 90.06 139 LEU B CA 1
ATOM 3068 C C . LEU B 1 139 ? -1.732 -12.852 -10.547 1 90.06 139 LEU B C 1
ATOM 3070 O O . LEU B 1 139 ? -1.211 -13.43 -11.508 1 90.06 139 LEU B O 1
ATOM 3074 N N . PHE B 1 140 ? -2.662 -13.383 -9.836 1 88.31 140 PHE B N 1
ATOM 3075 C CA . PHE B 1 140 ? -3.199 -14.703 -10.141 1 88.31 140 PHE B CA 1
ATOM 3076 C C . PHE B 1 140 ? -3.721 -14.758 -11.57 1 88.31 140 PHE B C 1
ATOM 3078 O O . PHE B 1 140 ? -3.338 -15.641 -12.344 1 88.31 140 PHE B O 1
ATOM 3085 N N . PHE B 1 141 ? -4.512 -13.859 -11.914 1 89.62 141 PHE B N 1
ATOM 3086 C CA . PHE B 1 141 ? -5.121 -13.898 -13.242 1 89.62 141 PHE B CA 1
ATOM 3087 C C . PHE B 1 141 ? -4.117 -13.484 -14.305 1 89.62 141 PHE B C 1
ATOM 3089 O O . PHE B 1 141 ? -4.207 -13.93 -15.453 1 89.62 141 PHE B O 1
ATOM 3096 N N . TYR B 1 142 ? -3.18 -12.734 -13.93 1 87.38 142 TYR B N 1
ATOM 3097 C CA . TYR B 1 142 ? -2.107 -12.43 -14.867 1 87.38 142 TYR B CA 1
ATOM 3098 C C . TYR B 1 142 ? -1.317 -13.688 -15.219 1 87.38 142 TYR B C 1
ATOM 3100 O O . TYR B 1 142 ? -1.026 -13.938 -16.391 1 87.38 142 TYR B O 1
ATOM 3108 N N . LEU B 1 143 ? -1.055 -14.484 -14.195 1 83.44 143 LEU B N 1
ATOM 3109 C CA . LEU B 1 143 ? -0.273 -15.703 -14.391 1 83.44 143 LEU B CA 1
ATOM 3110 C C . LEU B 1 143 ? -1.051 -16.719 -15.219 1 83.44 143 LEU B C 1
ATOM 3112 O O . LEU B 1 143 ? -0.467 -17.453 -16.031 1 83.44 143 LEU B O 1
ATOM 3116 N N . THR B 1 144 ? -2.32 -16.812 -15.016 1 81.69 144 THR B N 1
ATOM 3117 C CA . THR B 1 144 ? -3.115 -17.766 -15.781 1 81.69 144 THR B CA 1
ATOM 3118 C C . THR B 1 144 ? -3.125 -17.406 -17.266 1 81.69 144 THR B C 1
ATOM 3120 O O . THR B 1 144 ? -3.236 -18.281 -18.125 1 81.69 144 THR B O 1
ATOM 3123 N N . VAL B 1 145 ? -2.971 -16.141 -17.547 1 78.69 145 VAL B N 1
ATOM 3124 C CA . VAL B 1 145 ? -3.023 -15.695 -18.938 1 78.69 145 VAL B CA 1
ATOM 3125 C C . VAL B 1 145 ? -1.646 -15.844 -19.578 1 78.69 145 VAL B C 1
ATOM 3127 O O . VAL B 1 145 ? -1.538 -16.188 -20.766 1 78.69 145 VAL B O 1
ATOM 3130 N N . ILE B 1 146 ? -0.623 -15.633 -18.812 1 75 146 ILE B N 1
ATOM 3131 C CA . ILE B 1 146 ? 0.721 -15.656 -19.375 1 75 146 ILE B CA 1
ATOM 3132 C C . ILE B 1 146 ? 1.164 -17.109 -19.578 1 75 146 ILE B C 1
ATOM 3134 O O . ILE B 1 146 ? 1.965 -17.391 -20.484 1 75 146 ILE B O 1
ATOM 3138 N N . VAL B 1 147 ? 0.658 -18.047 -18.766 1 66.81 147 VAL B N 1
ATOM 3139 C CA . VAL B 1 147 ? 1.02 -19.453 -18.891 1 66.81 147 VAL B CA 1
ATOM 3140 C C . VAL B 1 147 ? 0.518 -20.016 -20.219 1 66.81 147 VAL B C 1
ATOM 3142 O O . VAL B 1 147 ? 1.013 -21.031 -20.703 1 66.81 147 VAL B O 1
ATOM 3145 N N . LYS B 1 148 ? -0.377 -19.375 -20.891 1 61.16 148 LYS B N 1
ATOM 3146 C CA . LYS B 1 148 ? -0.851 -19.812 -22.203 1 61.16 148 LYS B CA 1
ATOM 3147 C C . LYS B 1 148 ? 0.315 -20.219 -23.109 1 61.16 148 LYS B C 1
ATOM 3149 O O . LYS B 1 148 ? 0.173 -21.094 -23.953 1 61.16 148 LYS B O 1
ATOM 3154 N N . ALA B 1 149 ? 1.4 -19.656 -22.859 1 53.75 149 ALA B N 1
ATOM 3155 C CA . ALA B 1 149 ? 2.504 -19.859 -23.797 1 53.75 149 ALA B CA 1
ATOM 3156 C C . ALA B 1 149 ? 3.051 -21.281 -23.688 1 53.75 149 ALA B C 1
ATOM 3158 O O . ALA B 1 149 ? 3.586 -21.828 -24.656 1 53.75 149 ALA B O 1
ATOM 3159 N N . ALA B 1 150 ? 2.988 -21.953 -22.578 1 55.5 150 ALA B N 1
ATOM 3160 C CA . ALA B 1 150 ? 3.418 -23.344 -22.5 1 55.5 150 ALA B CA 1
ATOM 3161 C C . ALA B 1 150 ? 2.447 -24.172 -21.672 1 55.5 150 ALA B C 1
ATOM 3163 O O . ALA B 1 150 ? 2.73 -24.484 -20.516 1 55.5 150 ALA B O 1
ATOM 3164 N N . PRO B 1 151 ? 1.245 -24.375 -22.422 1 59.06 151 PRO B N 1
ATOM 3165 C CA . PRO B 1 151 ? 0.212 -25.078 -21.656 1 59.06 151 PRO B CA 1
ATOM 3166 C C . PRO B 1 151 ? 0.553 -26.562 -21.438 1 59.06 151 PRO B C 1
ATOM 3168 O O . PRO B 1 151 ? 1.289 -27.156 -22.234 1 59.06 151 PRO B O 1
ATOM 3171 N N . TYR B 1 152 ? 0.394 -27 -20.234 1 62.09 152 TYR B N 1
ATOM 3172 C CA . TYR B 1 152 ? 0.452 -28.438 -19.969 1 62.09 152 TYR B CA 1
ATOM 3173 C C . TYR B 1 152 ? -0.562 -29.188 -20.828 1 62.09 152 TYR B C 1
ATOM 3175 O O . TYR B 1 152 ? -1.672 -28.703 -21.062 1 62.09 152 TYR B O 1
ATOM 3183 N N . LYS B 1 153 ? -0.026 -30.047 -21.672 1 64.31 153 LYS B N 1
ATOM 3184 C CA . LYS B 1 153 ? -0.902 -30.75 -22.594 1 64.31 153 LYS B CA 1
ATOM 3185 C C . LYS B 1 153 ? -1.351 -32.094 -22.031 1 64.31 153 LYS B C 1
ATOM 3187 O O . LYS B 1 153 ? -0.546 -32.812 -21.453 1 64.31 153 LYS B O 1
ATOM 3192 N N . VAL B 1 154 ? -2.611 -32.156 -21.906 1 57.41 154 VAL B N 1
ATOM 3193 C CA . VAL B 1 154 ? -3.205 -33.438 -21.594 1 57.41 154 VAL B CA 1
ATOM 3194 C C . VAL B 1 154 ? -3.984 -33.969 -22.812 1 57.41 154 VAL B C 1
ATOM 3196 O O . VAL B 1 154 ? -4.926 -33.312 -23.266 1 57.41 154 VAL B O 1
ATOM 3199 N N . GLY B 1 155 ? -3.623 -35.125 -23.281 1 61.41 155 GLY B N 1
ATOM 3200 C CA . GLY B 1 155 ? -4.309 -35.719 -24.422 1 61.41 155 GLY B CA 1
ATOM 3201 C C . GLY B 1 155 ? -4.297 -34.844 -25.656 1 61.41 155 GLY B C 1
ATOM 3202 O O . GLY B 1 155 ? -5.289 -34.781 -26.391 1 61.41 155 GLY B O 1
ATOM 3203 N N . GLY B 1 156 ? -3.23 -33.969 -25.781 1 66.5 156 GLY B N 1
ATOM 3204 C CA . GLY B 1 156 ? -3.111 -33.125 -26.969 1 66.5 156 GLY B CA 1
ATOM 3205 C C . GLY B 1 156 ? -3.754 -31.766 -26.812 1 66.5 156 GLY B C 1
ATOM 3206 O O . GLY B 1 156 ? -3.617 -30.906 -27.688 1 66.5 156 GLY B O 1
ATOM 3207 N N . GLN B 1 157 ? -4.523 -31.609 -25.766 1 72 157 GLN B N 1
ATOM 3208 C CA . GLN B 1 157 ? -5.191 -30.328 -25.531 1 72 157 GLN B CA 1
ATOM 3209 C C . GLN B 1 157 ? -4.438 -29.484 -24.5 1 72 157 GLN B C 1
ATOM 3211 O O . GLN B 1 157 ? -3.783 -30.031 -23.609 1 72 157 GLN B O 1
ATOM 3216 N N . SER B 1 158 ? -4.457 -28.203 -24.734 1 75.94 158 SER B N 1
ATOM 3217 C CA . SER B 1 158 ? -3.863 -27.281 -23.781 1 75.94 158 SER B CA 1
ATOM 3218 C C . SER B 1 158 ? -4.711 -27.172 -22.516 1 75.94 158 SER B C 1
ATOM 3220 O O . SER B 1 158 ? -5.93 -27 -22.594 1 75.94 158 SER B O 1
ATOM 3222 N N . CYS B 1 159 ? -4.102 -27.391 -21.438 1 74.69 159 CYS B N 1
ATOM 3223 C CA . CYS B 1 159 ? -4.84 -27.391 -20.172 1 74.69 159 CYS B CA 1
ATOM 3224 C C . CYS B 1 159 ? -4.191 -26.438 -19.172 1 74.69 159 CYS B C 1
ATOM 3226 O O . CYS B 1 159 ? -3.008 -26.125 -19.281 1 74.69 159 CYS B O 1
ATOM 3228 N N . LEU B 1 160 ? -5.039 -25.922 -18.375 1 76.69 160 LEU B N 1
ATOM 3229 C CA . LEU B 1 160 ? -4.602 -25.125 -17.234 1 76.69 160 LEU B CA 1
ATOM 3230 C C . LEU B 1 160 ? -4.883 -25.859 -15.922 1 76.69 160 LEU B C 1
ATOM 3232 O O . LEU B 1 160 ? -6.008 -26.297 -15.68 1 76.69 160 LEU B O 1
ATOM 3236 N N . ASN B 1 161 ? -3.811 -26.141 -15.211 1 75.75 161 ASN B N 1
ATOM 3237 C CA . ASN B 1 161 ? -3.963 -26.781 -13.914 1 75.75 161 ASN B CA 1
ATOM 3238 C C . ASN B 1 161 ? -3.809 -25.781 -12.773 1 75.75 161 ASN B C 1
ATOM 3240 O O . ASN B 1 161 ? -2.701 -25.312 -12.492 1 75.75 161 ASN B O 1
ATOM 3244 N N . LEU B 1 162 ? -4.883 -25.484 -12.109 1 77.31 162 LEU B N 1
ATOM 3245 C CA . LEU B 1 162 ? -4.883 -24.484 -11.055 1 77.31 162 LEU B CA 1
ATOM 3246 C C . LEU B 1 162 ? -4.387 -25.078 -9.742 1 77.31 162 LEU B C 1
ATOM 3248 O O . LEU B 1 162 ? -4.168 -24.344 -8.766 1 77.31 162 LEU B O 1
ATOM 3252 N N . GLN B 1 163 ? -4.156 -26.344 -9.68 1 74.12 163 GLN B N 1
ATOM 3253 C CA . GLN B 1 163 ? -3.582 -26.969 -8.492 1 74.12 163 GLN B CA 1
ATOM 3254 C C . GLN B 1 163 ? -2.178 -26.438 -8.219 1 74.12 163 GLN B C 1
ATOM 3256 O O . GLN B 1 163 ? -1.728 -26.422 -7.074 1 74.12 163 GLN B O 1
ATOM 3261 N N . GLN B 1 164 ? -1.645 -26.016 -9.289 1 70.44 164 GLN B N 1
ATOM 3262 C CA . GLN B 1 164 ? -0.283 -25.516 -9.148 1 70.44 164 GLN B CA 1
ATOM 3263 C C . GLN B 1 164 ? -0.264 -24.188 -8.406 1 70.44 164 GLN B C 1
ATOM 3265 O O . GLN B 1 164 ? 0.77 -23.781 -7.863 1 70.44 164 GLN B O 1
ATOM 3270 N N . PHE B 1 165 ? -1.443 -23.609 -8.406 1 75.62 165 PHE B N 1
ATOM 3271 C CA . PHE B 1 165 ? -1.531 -22.344 -7.684 1 75.62 165 PHE B CA 1
ATOM 3272 C C . PHE B 1 165 ? -2.004 -22.562 -6.254 1 75.62 165 PHE B C 1
ATOM 3274 O O . PHE B 1 165 ? -2.238 -21.609 -5.512 1 75.62 165 PHE B O 1
ATOM 3281 N N . GLY B 1 166 ? -2.186 -23.766 -5.879 1 74 166 GLY B N 1
ATOM 3282 C CA . GLY B 1 166 ? -2.504 -24.109 -4.504 1 74 166 GLY B CA 1
ATOM 3283 C C . GLY B 1 166 ? -3.969 -23.906 -4.16 1 74 166 GLY B C 1
ATOM 3284 O O . GLY B 1 166 ? -4.336 -23.875 -2.984 1 74 166 GLY B O 1
ATOM 3285 N N . LEU B 1 167 ? -4.773 -23.766 -5.121 1 74.62 167 LEU B N 1
ATOM 3286 C CA . LEU B 1 167 ? -6.188 -23.547 -4.836 1 74.62 167 LEU B CA 1
ATOM 3287 C C . LEU B 1 167 ? -6.812 -24.797 -4.203 1 74.62 167 LEU B C 1
ATOM 3289 O O . LEU B 1 167 ? -7.746 -24.688 -3.402 1 74.62 167 LEU B O 1
ATOM 3293 N N . ASP B 1 168 ? -6.273 -25.969 -4.57 1 74.5 168 ASP B N 1
ATOM 3294 C CA . ASP B 1 168 ? -6.781 -27.203 -3.996 1 74.5 168 ASP B CA 1
ATOM 3295 C C . ASP B 1 168 ? -6.426 -27.312 -2.514 1 74.5 168 ASP B C 1
ATOM 3297 O O . ASP B 1 168 ? -7.207 -27.844 -1.72 1 74.5 168 ASP B O 1
ATOM 3301 N N . VAL B 1 169 ? -5.32 -26.75 -2.176 1 73.38 169 VAL B N 1
ATOM 3302 C CA . VAL B 1 169 ? -4.875 -26.812 -0.788 1 73.38 169 VAL B CA 1
ATOM 3303 C C . VAL B 1 169 ? -5.621 -25.766 0.041 1 73.38 169 VAL B C 1
ATOM 3305 O O . VAL B 1 169 ? -6.082 -26.062 1.148 1 73.38 169 VAL B O 1
ATOM 3308 N N . VAL B 1 170 ? -5.777 -24.609 -0.618 1 73.62 170 VAL B N 1
ATOM 3309 C CA . VAL B 1 170 ? -6.398 -23.516 0.105 1 73.62 170 VAL B CA 1
ATOM 3310 C C . VAL B 1 170 ? -7.863 -23.828 0.384 1 73.62 170 VAL B C 1
ATOM 3312 O O . VAL B 1 170 ? -8.383 -23.531 1.461 1 73.62 170 VAL B O 1
ATOM 3315 N N . PHE B 1 171 ? -8.445 -24.484 -0.559 1 75.62 171 PHE B N 1
ATOM 3316 C CA . PHE B 1 171 ? -9.859 -24.781 -0.391 1 75.62 171 PHE B CA 1
ATOM 3317 C C . PHE B 1 171 ? -10.078 -26.234 -0.003 1 75.62 171 PHE B C 1
ATOM 3319 O O . PHE B 1 171 ? -11.203 -26.734 -0.04 1 75.62 171 PHE B O 1
ATOM 3326 N N . ASN B 1 172 ? -9.008 -26.922 0.394 1 70.75 172 ASN B N 1
ATOM 3327 C CA . ASN B 1 172 ? -9.023 -28.266 0.944 1 70.75 172 ASN B CA 1
ATOM 3328 C C . ASN B 1 172 ? -9.758 -29.25 0.023 1 70.75 172 ASN B C 1
ATOM 3330 O O . ASN B 1 172 ? -10.641 -29.984 0.467 1 70.75 172 ASN B O 1
ATOM 3334 N N . THR B 1 173 ? -9.477 -29.172 -1.278 1 69.56 173 THR B N 1
ATOM 3335 C CA . THR B 1 173 ? -10.117 -30.062 -2.236 1 69.56 173 THR B CA 1
ATOM 3336 C C . THR B 1 173 ? -9.094 -31 -2.881 1 69.56 173 THR B C 1
ATOM 3338 O O . THR B 1 173 ? -9.305 -31.484 -3.996 1 69.56 173 THR B O 1
ATOM 3341 N N . THR B 1 174 ? -7.965 -31.172 -2.234 1 64.38 174 THR B N 1
ATOM 3342 C CA . THR B 1 174 ? -6.879 -3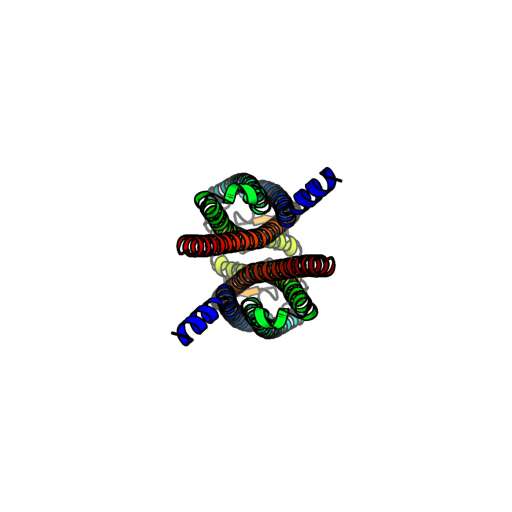1.984 -2.781 1 64.38 174 THR B CA 1
ATOM 3343 C C . THR B 1 174 ? -7.363 -33.406 -3.086 1 64.38 174 THR B C 1
ATOM 3345 O O . THR B 1 174 ? -6.898 -34.031 -4.043 1 64.38 174 THR B O 1
ATOM 3348 N N . ASN B 1 175 ? -8.32 -33.781 -2.342 1 59.59 175 ASN B N 1
ATOM 3349 C CA . ASN B 1 175 ? -8.742 -35.156 -2.486 1 59.59 175 ASN B CA 1
ATOM 3350 C C . ASN B 1 175 ? -10.062 -35.281 -3.246 1 59.59 175 ASN B C 1
ATOM 3352 O O . ASN B 1 175 ? -10.609 -36.375 -3.402 1 59.59 175 ASN B O 1
ATOM 3356 N N . ASP B 1 176 ? -10.469 -34.125 -3.748 1 59.91 176 ASP B N 1
ATOM 3357 C CA . ASP B 1 176 ? -11.797 -34.188 -4.359 1 59.91 176 ASP B CA 1
ATOM 3358 C C . ASP B 1 176 ? -11.695 -34.5 -5.852 1 59.91 176 ASP B C 1
ATOM 3360 O O . ASP B 1 176 ? -10.852 -33.938 -6.551 1 59.91 176 ASP B O 1
ATOM 3364 N N . THR B 1 177 ? -12.133 -35.688 -6.316 1 55.84 177 THR B N 1
ATOM 3365 C CA . THR B 1 177 ? -12.195 -36.094 -7.715 1 55.84 177 THR B CA 1
ATOM 3366 C C . THR B 1 177 ? -13.266 -35.312 -8.461 1 55.84 177 THR B C 1
ATOM 3368 O O . THR B 1 177 ? -14.352 -35.062 -7.934 1 55.84 177 THR B O 1
ATOM 3371 N N . PRO B 1 178 ? -12.789 -34.625 -9.57 1 54.88 178 PRO B N 1
ATOM 3372 C CA . PRO B 1 178 ? -13.789 -33.875 -10.305 1 54.88 178 PRO B CA 1
ATOM 3373 C C . PRO B 1 178 ? -15.008 -34.719 -10.703 1 54.88 178 PRO B C 1
ATOM 3375 O O . PRO B 1 178 ? -14.875 -35.906 -10.969 1 54.88 178 PRO B O 1
ATOM 3378 N N . ALA B 1 179 ? -16.062 -34.281 -10.211 1 48.81 179 ALA B N 1
ATOM 3379 C CA . ALA B 1 179 ? -17.234 -35.031 -10.625 1 48.81 179 ALA B CA 1
ATOM 3380 C C . ALA B 1 179 ? -17.297 -35.156 -12.148 1 48.81 179 ALA B C 1
ATOM 3382 O O . ALA B 1 179 ? -17.797 -36.156 -12.664 1 48.81 179 ALA B O 1
ATOM 3383 N N . ASN B 1 180 ? -17.062 -34.094 -12.812 1 45.09 180 ASN B N 1
ATOM 3384 C CA . ASN B 1 180 ? -17.266 -34.156 -14.258 1 45.09 180 ASN B CA 1
ATOM 3385 C C . ASN B 1 180 ? -15.969 -34.406 -15.008 1 45.09 180 ASN B C 1
ATOM 3387 O O . ASN B 1 180 ? -14.945 -33.781 -14.727 1 45.09 180 ASN B O 1
ATOM 3391 N N . THR B 1 181 ? -15.82 -35.562 -15.664 1 45.22 181 THR B N 1
ATOM 3392 C CA . THR B 1 181 ? -14.805 -36.25 -16.453 1 45.22 181 THR B CA 1
ATOM 3393 C C . THR B 1 181 ? -14.164 -35.281 -17.453 1 45.22 181 THR B C 1
ATOM 3395 O O . THR B 1 181 ? -13.078 -35.562 -17.969 1 45.22 181 THR B O 1
ATOM 3398 N N . GLY B 1 182 ? -14.992 -34.406 -17.969 1 46.88 182 GLY B N 1
ATOM 3399 C CA . GLY B 1 182 ? -14.383 -33.625 -19.016 1 46.88 182 GLY B CA 1
ATOM 3400 C C . GLY B 1 182 ? -13.281 -32.688 -18.5 1 46.88 182 GLY B C 1
ATOM 3401 O O . GLY B 1 182 ? -12.617 -32.031 -19.281 1 46.88 182 GLY B O 1
ATOM 3402 N N . LEU B 1 183 ? -13.367 -32.531 -17.172 1 49.84 183 LEU B N 1
ATOM 3403 C CA . LEU B 1 183 ? -12.344 -31.766 -16.469 1 49.84 183 LEU B CA 1
ATOM 3404 C C . LEU B 1 183 ? -11.148 -32.656 -16.125 1 49.84 183 LEU B C 1
ATOM 3406 O O . LEU B 1 183 ? -11.297 -33.844 -15.898 1 49.84 183 LEU B O 1
ATOM 3410 N N . GLY B 1 184 ? -10.094 -32.344 -16.703 1 53.5 184 GLY B N 1
ATOM 3411 C CA . GLY B 1 184 ? -8.828 -33.031 -16.5 1 53.5 184 GLY B CA 1
ATOM 3412 C C . GLY B 1 184 ? -8.844 -33.969 -15.312 1 53.5 184 GLY B C 1
ATOM 3413 O O . GLY B 1 184 ? -9.906 -34.406 -14.867 1 53.5 184 GLY B O 1
ATOM 3414 N N . ASN B 1 185 ? -7.879 -34.469 -14.891 1 57.62 185 ASN B N 1
ATOM 3415 C CA . ASN B 1 185 ? -7.684 -35.469 -13.852 1 57.62 185 ASN B CA 1
ATOM 3416 C C . ASN B 1 185 ? -8.031 -34.906 -12.469 1 57.62 185 ASN B C 1
ATOM 3418 O O . ASN B 1 185 ? -8.227 -35.688 -11.523 1 57.62 185 ASN B O 1
ATOM 3422 N N . ASN B 1 186 ? -8.195 -33.438 -12.438 1 62.28 186 ASN B N 1
ATOM 3423 C CA . ASN B 1 186 ? -8.484 -32.812 -11.156 1 62.28 186 ASN B CA 1
ATOM 3424 C C . ASN B 1 186 ? -9.484 -31.688 -11.297 1 62.28 186 ASN B C 1
ATOM 3426 O O . ASN B 1 186 ? -9.711 -31.188 -12.398 1 62.28 186 ASN B O 1
ATOM 3430 N N . MET B 1 187 ? -10.266 -31.312 -10.25 1 68 187 MET B N 1
ATOM 3431 C CA . MET B 1 187 ? -11.328 -30.312 -10.227 1 68 187 MET B CA 1
ATOM 3432 C C . MET B 1 187 ? -10.812 -28.938 -10.656 1 68 187 MET B C 1
ATOM 3434 O O . MET B 1 187 ? -11.57 -28.109 -11.148 1 68 187 MET B O 1
ATOM 3438 N N . TRP B 1 188 ? -9.539 -28.828 -10.672 1 72.62 188 TRP B N 1
ATOM 3439 C CA . TRP B 1 188 ? -8.961 -27.5 -10.93 1 72.62 188 TRP B CA 1
ATOM 3440 C C . TRP B 1 188 ? -8.242 -27.484 -12.273 1 72.62 188 TRP B C 1
ATOM 3442 O O . TRP B 1 188 ? -7.477 -26.562 -12.562 1 72.62 188 TRP B O 1
ATOM 3452 N N . GLU B 1 189 ? -8.594 -28.469 -13.062 1 75.88 189 GLU B N 1
ATOM 3453 C CA . GLU B 1 189 ? -7.965 -28.531 -14.383 1 75.88 189 GLU B CA 1
ATOM 3454 C C . GLU B 1 189 ? -8.945 -28.125 -15.477 1 75.88 189 GLU B C 1
ATOM 3456 O O . GLU B 1 189 ? -10.062 -28.656 -15.539 1 75.88 189 GLU B O 1
ATOM 3461 N N . TYR B 1 190 ? -8.578 -27.109 -16.25 1 77.06 190 TYR B N 1
ATOM 3462 C CA . TYR B 1 190 ? -9.383 -26.625 -17.375 1 77.06 190 TYR B CA 1
ATOM 3463 C C . TYR B 1 190 ? -8.711 -26.938 -18.703 1 77.06 190 TYR B C 1
ATOM 3465 O O . TYR B 1 190 ? -7.562 -26.531 -18.922 1 77.06 190 TYR B O 1
ATOM 3473 N N . CYS B 1 191 ? -9.422 -27.734 -19.469 1 74.81 191 CYS B N 1
ATOM 3474 C CA . CYS B 1 191 ? -8.828 -28.125 -20.75 1 74.81 191 CYS B CA 1
ATOM 3475 C C . CYS B 1 191 ? -9.758 -27.797 -21.906 1 74.81 191 CYS B C 1
ATOM 3477 O O . CYS B 1 191 ? -10.945 -27.547 -21.703 1 74.81 191 CYS B O 1
ATOM 3479 N N . GLY B 1 192 ? -9.25 -27.703 -23.188 1 77.62 192 GLY B N 1
ATOM 3480 C CA . GLY B 1 192 ? -10.023 -27.531 -24.406 1 77.62 192 GLY B CA 1
ATOM 3481 C C . GLY B 1 192 ? -10.773 -26.203 -24.453 1 77.62 192 GLY B C 1
ATOM 3482 O O . GLY B 1 192 ? -10.164 -25.141 -24.328 1 77.62 192 GLY B O 1
ATOM 3483 N N . ASN B 1 193 ? -12.109 -26.344 -24.484 1 75.62 193 ASN B N 1
ATOM 3484 C CA . ASN B 1 193 ? -12.945 -25.156 -24.578 1 75.62 193 ASN B CA 1
ATOM 3485 C C . ASN B 1 193 ? -12.953 -24.359 -23.281 1 75.62 193 ASN B C 1
ATOM 3487 O O . ASN B 1 193 ? -13.008 -23.125 -23.297 1 75.62 193 ASN B O 1
ATOM 3491 N N . ASP B 1 194 ? -12.836 -25.062 -22.203 1 77.31 194 ASP B N 1
ATOM 3492 C CA . ASP B 1 194 ? -12.82 -24.406 -20.906 1 77.31 194 ASP B CA 1
ATOM 3493 C C . ASP B 1 194 ? -11.523 -23.609 -20.703 1 77.31 194 ASP B C 1
ATOM 3495 O O . ASP B 1 194 ? -11.531 -22.547 -20.078 1 77.31 194 ASP B O 1
ATOM 3499 N N . TYR B 1 195 ? -10.523 -24.172 -21.297 1 78.88 195 TYR B N 1
ATOM 3500 C CA . TYR B 1 195 ? -9.234 -23.5 -21.234 1 78.88 195 TYR B CA 1
ATOM 3501 C C . TYR B 1 195 ? -9.289 -22.172 -22 1 78.88 195 TYR B C 1
ATOM 3503 O O . TYR B 1 195 ? -8.828 -21.141 -21.484 1 78.88 195 TYR B O 1
ATOM 3511 N N . ASN B 1 196 ? -9.875 -22.234 -23.172 1 79.81 196 ASN B N 1
ATOM 3512 C CA . ASN B 1 196 ? -9.977 -21.016 -23.984 1 79.81 196 ASN B CA 1
ATOM 3513 C C . ASN B 1 196 ? -10.852 -19.969 -23.312 1 79.81 196 ASN B C 1
ATOM 3515 O O . ASN B 1 196 ? -10.562 -18.766 -23.391 1 79.81 196 ASN B O 1
ATOM 3519 N N . LYS B 1 197 ? -11.898 -20.422 -22.75 1 80.81 197 LYS B N 1
ATOM 3520 C CA . LYS B 1 197 ? -12.766 -19.5 -22.031 1 80.81 197 LYS B CA 1
ATOM 3521 C C . LYS B 1 197 ? -12.047 -18.891 -20.828 1 80.81 197 LYS B C 1
ATOM 3523 O O . LYS B 1 197 ? -12.172 -17.703 -20.562 1 80.81 197 LYS B O 1
ATOM 3528 N N . PHE B 1 198 ? -11.281 -19.656 -20.141 1 82.75 198 PHE B N 1
ATOM 3529 C CA . PHE B 1 198 ? -10.531 -19.203 -18.984 1 82.75 198 PHE B CA 1
ATOM 3530 C C . PHE B 1 198 ? -9.492 -18.172 -19.391 1 82.75 198 PHE B C 1
ATOM 3532 O O . PHE B 1 198 ? -9.273 -17.188 -18.672 1 82.75 198 PHE B O 1
ATOM 3539 N N . GLN B 1 199 ? -8.953 -18.344 -20.516 1 82.56 199 GLN B N 1
ATOM 3540 C CA . GLN B 1 199 ? -7.945 -17.406 -20.984 1 82.56 199 GLN B CA 1
ATOM 3541 C C . GLN B 1 199 ? -8.57 -16.062 -21.359 1 82.56 199 GLN B C 1
ATOM 3543 O O . GLN B 1 199 ? -8.031 -15.008 -21.047 1 82.56 199 GLN B O 1
ATOM 3548 N N . ALA B 1 200 ? -9.664 -16.188 -22.031 1 84.06 200 ALA B N 1
ATOM 3549 C CA . ALA B 1 200 ? -10.344 -14.953 -22.438 1 84.06 200 ALA B CA 1
ATOM 3550 C C . ALA B 1 200 ? -10.906 -14.203 -21.234 1 84.06 200 ALA B C 1
ATOM 3552 O O . ALA B 1 200 ? -10.656 -13.008 -21.078 1 84.06 200 ALA B O 1
ATOM 3553 N N . ASP B 1 201 ? -11.609 -14.875 -20.391 1 87.69 201 ASP B N 1
ATOM 3554 C CA . ASP B 1 201 ? -12.195 -14.25 -19.203 1 87.69 201 ASP B CA 1
ATOM 3555 C C . ASP B 1 201 ? -11.117 -13.867 -18.188 1 87.69 201 ASP B C 1
ATOM 3557 O O . ASP B 1 201 ? -11.273 -12.906 -17.438 1 87.69 201 ASP B O 1
ATOM 3561 N N . GLY B 1 202 ? -10.055 -14.664 -18.25 1 87.62 202 GLY B N 1
ATOM 3562 C CA . GLY B 1 202 ? -8.953 -14.367 -17.344 1 87.62 202 GLY B CA 1
ATOM 3563 C C . GLY B 1 202 ? -8.312 -13.016 -17.609 1 87.62 202 GLY B C 1
ATOM 3564 O O . GLY B 1 202 ? -7.969 -12.297 -16.672 1 87.62 202 GLY B O 1
ATOM 3565 N N . PHE B 1 203 ? -8.18 -12.695 -18.906 1 89.25 203 PHE B N 1
ATOM 3566 C CA . PHE B 1 203 ? -7.59 -11.406 -19.25 1 89.25 203 PHE B CA 1
ATOM 3567 C C . PHE B 1 203 ? -8.5 -10.266 -18.828 1 89.25 203 PHE B C 1
ATOM 3569 O O . PHE B 1 203 ? -8.031 -9.242 -18.328 1 89.25 203 PHE B O 1
ATOM 3576 N N . GLN B 1 204 ? -9.758 -10.445 -19.031 1 92.62 204 GLN B N 1
ATOM 3577 C CA . GLN B 1 204 ? -10.711 -9.43 -18.609 1 92.62 204 GLN B CA 1
ATOM 3578 C C . GLN B 1 204 ? -10.703 -9.273 -17.094 1 92.62 204 GLN B C 1
ATOM 3580 O O . GLN B 1 204 ? -10.781 -8.148 -16.578 1 92.62 204 GLN B O 1
ATOM 3585 N N . LEU B 1 205 ? -10.594 -10.359 -16.422 1 94.56 205 LEU B N 1
ATOM 3586 C CA . LEU B 1 205 ? -10.562 -10.336 -14.953 1 94.56 205 LEU B CA 1
ATOM 3587 C C . LEU B 1 205 ? -9.281 -9.688 -14.453 1 94.56 205 LEU B C 1
ATOM 3589 O O . LEU B 1 205 ? -9.305 -8.938 -13.469 1 94.56 205 LEU B O 1
ATOM 3593 N N . PHE B 1 206 ? -8.242 -9.891 -15.172 1 93.31 206 PHE B N 1
ATOM 3594 C CA . PHE B 1 206 ? -6.984 -9.242 -14.82 1 93.31 206 PHE B CA 1
ATOM 3595 C C . PHE B 1 206 ? -7.129 -7.723 -14.883 1 93.31 206 PHE B C 1
ATOM 3597 O O . PHE B 1 206 ? -6.727 -7.016 -13.961 1 93.31 206 PHE B O 1
ATOM 3604 N N . ASN B 1 207 ? -7.723 -7.27 -15.922 1 94.25 207 ASN B N 1
ATOM 3605 C CA . ASN B 1 207 ? -7.914 -5.832 -16.094 1 94.25 207 ASN B CA 1
ATOM 3606 C C . ASN B 1 207 ? -8.828 -5.258 -15.008 1 94.25 207 ASN B C 1
ATOM 3608 O O . ASN B 1 207 ? -8.57 -4.168 -14.492 1 94.25 207 ASN B O 1
ATOM 3612 N N . LEU B 1 208 ? -9.828 -5.969 -14.68 1 96.25 208 LEU B N 1
ATOM 3613 C CA . LEU B 1 208 ? -10.766 -5.504 -13.656 1 96.25 208 LEU B CA 1
ATOM 3614 C C . LEU B 1 208 ? -10.094 -5.434 -12.289 1 96.25 208 LEU B C 1
ATOM 3616 O O . LEU B 1 208 ? -10.266 -4.457 -11.555 1 96.25 208 LEU B O 1
ATOM 3620 N N . TYR B 1 209 ? -9.297 -6.344 -11.992 1 96.12 209 TYR B N 1
ATOM 3621 C CA . TYR B 1 209 ? -8.633 -6.363 -10.688 1 96.12 209 TYR B CA 1
ATOM 3622 C C . TYR B 1 209 ? -7.535 -5.305 -10.625 1 96.12 209 TYR B C 1
ATOM 3624 O O . TYR B 1 209 ? -7.293 -4.723 -9.562 1 96.12 209 TYR B O 1
ATOM 3632 N N . ILE B 1 210 ? -6.879 -5.039 -11.719 1 96 210 ILE B N 1
ATOM 3633 C CA . ILE B 1 210 ? -5.871 -3.986 -11.742 1 96 210 ILE B CA 1
ATOM 3634 C C . ILE B 1 210 ? -6.543 -2.629 -11.539 1 96 210 ILE B C 1
ATOM 3636 O O . ILE B 1 210 ? -6.027 -1.776 -10.812 1 96 210 ILE B O 1
ATOM 3640 N N . VAL B 1 211 ? -7.656 -2.459 -12.195 1 96.38 211 VAL B N 1
ATOM 3641 C CA . VAL B 1 211 ? -8.391 -1.208 -12.039 1 96.38 211 VAL B CA 1
ATOM 3642 C C . VAL B 1 211 ? -8.859 -1.062 -10.586 1 96.38 211 VAL B C 1
ATOM 3644 O O . VAL B 1 211 ? -8.797 0.03 -10.023 1 96.38 211 VAL B O 1
ATOM 3647 N N . ALA B 1 212 ? -9.32 -2.117 -10.031 1 96.06 212 ALA B N 1
ATOM 3648 C CA . ALA B 1 212 ? -9.703 -2.094 -8.625 1 96.06 212 ALA B CA 1
ATOM 3649 C C . ALA B 1 212 ? -8.516 -1.752 -7.734 1 96.06 212 ALA B C 1
ATOM 3651 O O . ALA B 1 212 ? -8.656 -1.007 -6.762 1 96.06 212 ALA B O 1
ATOM 3652 N N . LEU B 1 213 ? -7.352 -2.279 -8.055 1 96.25 213 LEU B N 1
ATOM 3653 C CA . LEU B 1 213 ? -6.133 -1.989 -7.312 1 96.25 213 LEU B CA 1
ATOM 3654 C C . LEU B 1 213 ? -5.777 -0.509 -7.402 1 96.25 213 LEU B C 1
ATOM 3656 O O . LEU B 1 213 ? -5.441 0.117 -6.395 1 96.25 213 LEU B O 1
ATOM 3660 N N . VAL B 1 214 ? -5.859 0.043 -8.578 1 96.19 214 VAL B N 1
ATOM 3661 C CA . VAL B 1 214 ? -5.59 1.464 -8.766 1 96.19 214 VAL B CA 1
ATOM 3662 C C . VAL B 1 214 ? -6.582 2.293 -7.957 1 96.19 214 VAL B C 1
ATOM 3664 O O . VAL B 1 214 ? -6.207 3.289 -7.336 1 96.19 214 VAL B O 1
ATOM 3667 N N . GLY B 1 215 ? -7.84 1.855 -7.973 1 96.06 215 GLY B N 1
ATOM 3668 C CA . GLY B 1 215 ? -8.828 2.527 -7.141 1 96.06 215 GLY B CA 1
ATOM 3669 C C . GLY B 1 215 ? -8.477 2.516 -5.668 1 96.06 215 GLY B C 1
ATOM 3670 O O . GLY B 1 215 ? -8.609 3.533 -4.984 1 96.06 215 GLY B O 1
ATOM 3671 N N . ALA B 1 216 ? -8.062 1.439 -5.172 1 95.75 216 ALA B N 1
ATOM 3672 C CA . ALA B 1 216 ? -7.672 1.319 -3.77 1 95.75 216 ALA B CA 1
ATOM 3673 C C . ALA B 1 216 ? -6.484 2.225 -3.451 1 95.75 216 ALA B C 1
ATOM 3675 O O . ALA B 1 216 ? -6.422 2.82 -2.375 1 95.75 216 ALA B O 1
ATOM 3676 N N . LEU B 1 217 ? -5.539 2.314 -4.367 1 96.25 217 LEU B N 1
ATOM 3677 C CA . LEU B 1 217 ? -4.383 3.188 -4.188 1 96.25 217 LEU B CA 1
ATOM 3678 C C . LEU B 1 217 ? -4.812 4.648 -4.137 1 96.25 217 LEU B C 1
ATOM 3680 O O . LEU B 1 217 ? -4.312 5.418 -3.311 1 96.25 217 LEU B O 1
ATOM 3684 N N . VAL B 1 218 ? -5.73 5.008 -4.949 1 95.88 218 VAL B N 1
ATOM 3685 C CA . VAL B 1 218 ? -6.23 6.375 -4.977 1 95.88 218 VAL B CA 1
ATOM 3686 C C . VAL B 1 218 ? -6.922 6.699 -3.654 1 95.88 218 VAL B C 1
ATOM 3688 O O . VAL B 1 218 ? -6.75 7.789 -3.105 1 95.88 218 VAL B O 1
ATOM 3691 N N . VAL B 1 219 ? -7.703 5.781 -3.141 1 95.88 219 VAL B N 1
ATOM 3692 C CA . VAL B 1 219 ? -8.352 5.969 -1.849 1 95.88 219 VAL B CA 1
ATOM 3693 C C . VAL B 1 219 ? -7.297 6.172 -0.762 1 95.88 219 VAL B C 1
ATOM 3695 O O . VAL B 1 219 ? -7.422 7.07 0.072 1 95.88 219 VAL B O 1
ATOM 3698 N N . THR B 1 220 ? -6.227 5.383 -0.811 1 95.75 220 THR B N 1
ATOM 3699 C CA . THR B 1 220 ? -5.152 5.477 0.169 1 95.75 220 THR B CA 1
ATOM 3700 C C . THR B 1 220 ? -4.488 6.852 0.109 1 95.75 220 THR B C 1
ATOM 3702 O O . THR B 1 220 ? -4.27 7.484 1.143 1 95.75 220 THR B O 1
ATOM 3705 N N . ILE B 1 221 ? -4.281 7.297 -1.078 1 95.62 221 ILE B N 1
ATOM 3706 C CA . ILE B 1 221 ? -3.664 8.602 -1.276 1 95.62 221 ILE B CA 1
ATOM 3707 C C . ILE B 1 221 ? -4.602 9.703 -0.77 1 95.62 221 ILE B C 1
ATOM 3709 O O . ILE B 1 221 ? -4.156 10.656 -0.125 1 95.62 221 ILE B O 1
ATOM 3713 N N . SER B 1 222 ? -5.867 9.531 -1.024 1 94.88 222 SER B N 1
ATOM 3714 C CA . SER B 1 222 ? -6.848 10.523 -0.583 1 94.88 222 SER B CA 1
ATOM 3715 C C . SER B 1 222 ? -6.902 10.602 0.939 1 94.88 222 SER B C 1
ATOM 3717 O O . SER B 1 222 ? -7.047 11.688 1.503 1 94.88 222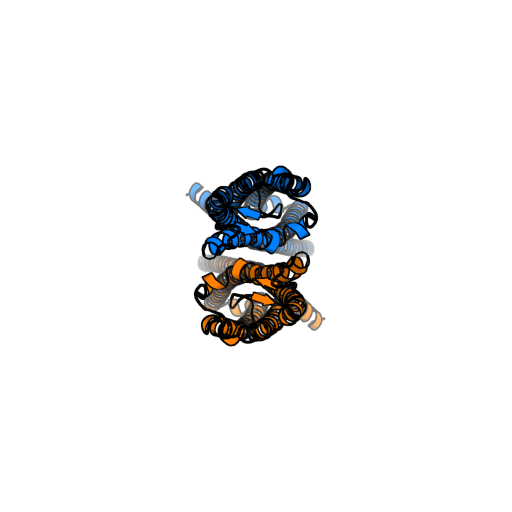 SER B O 1
ATOM 3719 N N . LEU B 1 223 ? -6.777 9.492 1.58 1 94.62 223 LEU B N 1
ATOM 3720 C CA . LEU B 1 223 ? -6.816 9.469 3.037 1 94.62 223 LEU B CA 1
ATOM 3721 C C . LEU B 1 223 ? -5.602 10.172 3.629 1 94.62 223 LEU B C 1
ATOM 3723 O O . LEU B 1 223 ? -5.703 10.828 4.668 1 94.62 223 LEU B O 1
ATOM 3727 N N . VAL B 1 224 ? -4.484 10.094 2.936 1 94.12 224 VAL B N 1
ATOM 3728 C CA . VAL B 1 224 ? -3.291 10.797 3.383 1 94.12 224 VAL B CA 1
ATOM 3729 C C . VAL B 1 224 ? -3.506 12.305 3.264 1 94.12 224 VAL B C 1
ATOM 3731 O O . VAL B 1 224 ? -3.111 13.07 4.148 1 94.12 224 VAL B O 1
ATOM 3734 N N . HIS B 1 225 ? -4.176 12.672 2.23 1 91.62 225 HIS B N 1
ATOM 3735 C CA . HIS B 1 225 ? -4.52 14.078 2.08 1 91.62 225 HIS B CA 1
ATOM 3736 C C . HIS B 1 225 ? -5.426 14.547 3.215 1 91.62 225 HIS B C 1
ATOM 3738 O O . HIS B 1 225 ? -5.207 15.617 3.787 1 91.62 225 HIS B O 1
ATOM 3744 N N . TYR B 1 226 ? -6.305 13.758 3.543 1 91.81 226 TYR B N 1
ATOM 3745 C CA . TYR B 1 226 ? -7.207 14.109 4.637 1 91.81 226 TYR B CA 1
ATOM 3746 C C . TYR B 1 226 ? -6.457 14.172 5.961 1 91.81 226 TYR B C 1
ATOM 3748 O O . TYR B 1 226 ? -6.727 15.039 6.793 1 91.81 226 TYR B O 1
ATOM 3756 N N . LEU B 1 227 ? -5.586 13.258 6.113 1 91.25 227 LEU B N 1
ATOM 3757 C CA . LEU B 1 227 ? -4.809 13.242 7.348 1 91.25 227 LEU B CA 1
ATOM 3758 C C . LEU B 1 227 ? -3.984 14.516 7.488 1 91.25 227 LEU B C 1
ATOM 3760 O O . LEU B 1 227 ? -3.898 15.086 8.578 1 91.25 227 LEU B O 1
ATOM 3764 N N . THR B 1 228 ? -3.426 14.93 6.387 1 89.12 228 THR B N 1
ATOM 3765 C CA . THR B 1 228 ? -2.629 16.156 6.398 1 89.12 228 THR B CA 1
ATOM 3766 C C . THR B 1 228 ? -3.504 17.359 6.703 1 89.12 228 THR B C 1
ATOM 3768 O O . THR B 1 228 ? -3.133 18.219 7.512 1 89.12 228 THR B O 1
ATOM 3771 N N . CYS B 1 229 ? -4.676 17.375 6.168 1 85.88 229 CYS B N 1
ATOM 3772 C CA . CYS B 1 229 ? -5.59 18.5 6.395 1 85.88 229 CYS B CA 1
ATOM 3773 C C . CYS B 1 229 ? -6.105 18.5 7.828 1 85.88 229 CYS B C 1
ATOM 3775 O O . CYS B 1 229 ? -6.184 19.547 8.461 1 85.88 229 CYS B O 1
ATOM 3777 N N . LEU B 1 230 ? -6.477 17.328 8.297 1 86.56 230 LEU B N 1
ATOM 3778 C CA . LEU B 1 230 ? -6.988 17.203 9.664 1 86.56 230 LEU B CA 1
ATOM 3779 C C . LEU B 1 230 ? -5.918 17.578 10.68 1 86.56 230 LEU B C 1
ATOM 3781 O O . LEU B 1 230 ? -6.227 18.172 11.719 1 86.56 230 LEU B O 1
ATOM 3785 N N . SER B 1 231 ? -4.707 17.281 10.359 1 87.38 231 SER B N 1
ATOM 3786 C CA . SER B 1 231 ? -3.621 17.609 11.273 1 87.38 231 SER B CA 1
ATOM 3787 C C . SER B 1 231 ? -3.395 19.109 11.344 1 87.38 231 SER B C 1
ATOM 3789 O O . SER B 1 231 ? -3.139 19.672 12.414 1 87.38 231 SER B O 1
ATOM 3791 N N . VAL B 1 232 ? -3.447 19.766 10.242 1 84.31 232 VAL B N 1
ATOM 3792 C CA . VAL B 1 232 ? -3.309 21.203 10.211 1 84.31 232 VAL B CA 1
ATOM 3793 C C . VAL B 1 232 ? -4.465 21.859 10.969 1 84.31 232 VAL B C 1
ATOM 3795 O O . VAL B 1 232 ? -4.262 22.812 11.734 1 84.31 232 VAL B O 1
ATOM 3798 N N . ASN B 1 233 ? -5.664 21.328 10.734 1 81.25 233 ASN B N 1
ATOM 3799 C CA . ASN B 1 233 ? -6.836 21.844 11.43 1 81.25 233 ASN B CA 1
ATOM 3800 C C . ASN B 1 233 ? -6.727 21.656 12.938 1 81.25 233 ASN B C 1
ATOM 3802 O O . ASN B 1 233 ? -7.109 22.531 13.711 1 81.25 233 ASN B O 1
ATOM 3806 N N . TYR B 1 234 ? -6.23 20.516 13.281 1 83.12 234 TYR B N 1
ATOM 3807 C CA . TYR B 1 234 ? -6.035 20.25 14.703 1 83.12 234 TYR B CA 1
ATOM 3808 C C . TYR B 1 234 ? -5.031 21.219 15.312 1 83.12 234 TYR B C 1
ATOM 3810 O O . TYR B 1 234 ? -5.234 21.734 16.422 1 83.12 234 TYR B O 1
ATOM 3818 N N . ALA B 1 235 ? -3.955 21.5 14.703 1 78.56 235 ALA B N 1
ATOM 3819 C CA . ALA B 1 235 ? -2.928 22.422 15.188 1 78.56 235 ALA B CA 1
ATOM 3820 C C . ALA B 1 235 ? -3.465 23.844 15.273 1 78.56 235 ALA B C 1
ATOM 3822 O O . ALA B 1 235 ? -3.148 24.578 16.219 1 78.56 235 ALA B O 1
ATOM 3823 N N . HIS B 1 236 ? -4.23 24.219 14.289 1 77 236 HIS B N 1
ATOM 3824 C CA . HIS B 1 236 ? -4.836 25.547 14.32 1 77 236 HIS B CA 1
ATOM 3825 C C . HIS B 1 236 ? -5.758 25.703 15.531 1 77 236 HIS B C 1
ATOM 3827 O O . HIS B 1 236 ? -5.719 26.719 16.219 1 77 236 HIS B O 1
ATOM 3833 N N . LEU B 1 237 ? -6.562 24.703 15.789 1 75.5 237 LEU B N 1
ATOM 3834 C CA . LEU B 1 237 ? -7.496 24.75 16.906 1 75.5 237 LEU B CA 1
ATOM 3835 C C . LEU B 1 237 ? -6.75 24.75 18.234 1 75.5 237 LEU B C 1
ATOM 3837 O O . LEU B 1 237 ? -7.156 25.422 19.188 1 75.5 237 LEU B O 1
ATOM 3841 N N . LYS B 1 238 ? -5.738 23.984 18.234 1 76.44 238 LYS B N 1
ATOM 3842 C CA . LYS B 1 238 ? -4.93 23.922 19.438 1 76.44 238 LYS B CA 1
ATOM 3843 C C . LYS B 1 238 ? -4.25 25.266 19.703 1 76.44 238 LYS B C 1
ATOM 3845 O O . LYS B 1 238 ? -4.188 25.719 20.859 1 76.44 238 LYS B O 1
ATOM 3850 N N . ASN B 1 239 ? -3.77 25.953 18.672 1 70.19 239 ASN B N 1
ATOM 3851 C CA . ASN B 1 239 ? -3.117 27.25 18.797 1 70.19 239 ASN B CA 1
ATOM 3852 C C . ASN B 1 239 ? -4.113 28.344 19.188 1 70.19 239 ASN B C 1
ATOM 3854 O O . ASN B 1 239 ? -3.787 29.234 19.969 1 70.19 239 ASN B O 1
ATOM 3858 N N . MET B 1 240 ? -5.25 28.25 18.656 1 67.81 240 MET B N 1
ATOM 3859 C CA . MET B 1 240 ? -6.277 29.234 19 1 67.81 240 MET B CA 1
ATOM 3860 C C . MET B 1 240 ? -6.695 29.094 20.453 1 67.81 240 MET B C 1
ATOM 3862 O O . MET B 1 240 ? -6.914 30.094 21.141 1 67.81 240 MET B O 1
ATOM 3866 N N . ALA B 1 241 ? -6.809 27.859 20.828 1 65.19 241 ALA B N 1
ATOM 3867 C CA . ALA B 1 241 ? -7.156 27.609 22.234 1 65.19 241 ALA B CA 1
ATOM 3868 C C . ALA B 1 241 ? -6.078 28.156 23.172 1 65.19 241 ALA B C 1
ATOM 3870 O O . ALA B 1 241 ? -6.387 28.703 24.219 1 65.19 241 ALA B O 1
ATOM 3871 N N . ARG B 1 242 ? -4.875 28.141 22.75 1 65.56 242 ARG B N 1
ATOM 3872 C CA . ARG B 1 242 ? -3.762 28.656 23.547 1 65.56 242 ARG B CA 1
ATOM 3873 C C . ARG B 1 242 ? -3.754 30.188 23.562 1 65.56 242 ARG B C 1
ATOM 3875 O O . ARG B 1 242 ? -3.48 30.797 24.594 1 65.56 242 ARG B O 1
ATOM 3882 N N . SER B 1 243 ? -4.012 30.766 22.469 1 63.22 243 SER B N 1
ATOM 3883 C CA . SER B 1 243 ? -4.039 32.219 22.375 1 63.22 243 SER B CA 1
ATOM 3884 C C . SER B 1 243 ? -5.16 32.812 23.219 1 63.22 243 SER B C 1
ATOM 3886 O O . SER B 1 243 ? -4.984 33.844 23.859 1 63.22 243 SER B O 1
ATOM 3888 N N . TYR B 1 244 ? -6.211 32.125 23.219 1 59.62 244 TYR B N 1
ATOM 3889 C CA . TYR B 1 244 ? -7.336 32.594 24.016 1 59.62 244 TYR B CA 1
ATOM 3890 C C . TYR B 1 244 ? -7.016 32.531 25.5 1 59.62 244 TYR B C 1
ATOM 3892 O O . TYR B 1 244 ? -7.375 33.406 26.266 1 59.62 244 TYR B O 1
ATOM 3900 N N . LYS B 1 245 ? -6.379 31.5 25.812 1 61.19 245 LYS B N 1
ATOM 3901 C CA . LYS B 1 245 ? -5.977 31.375 27.203 1 61.19 245 LYS B CA 1
ATOM 3902 C C . LYS B 1 245 ? -5.004 32.469 27.609 1 61.19 245 LYS B C 1
ATOM 3904 O O . LYS B 1 245 ? -5.078 33 28.719 1 61.19 245 LYS B O 1
ATOM 3909 N N . TYR B 1 246 ? -4.129 32.844 26.719 1 59.12 246 TYR B N 1
ATOM 3910 C CA . TYR B 1 246 ? -3.18 33.938 26.984 1 59.12 246 TYR B CA 1
ATOM 3911 C C . TYR B 1 246 ? -3.889 35.281 27.078 1 59.12 246 TYR B C 1
ATOM 3913 O O . TYR B 1 246 ? -3.57 36.094 27.938 1 59.12 246 TYR B O 1
ATOM 3921 N N . LYS B 1 247 ? -4.852 35.531 26.266 1 62.5 247 LYS B N 1
ATOM 3922 C CA . LYS B 1 247 ? -5.609 36.75 26.281 1 62.5 247 LYS B CA 1
ATOM 3923 C C . LYS B 1 247 ? -6.441 36.875 27.562 1 62.5 247 LYS B C 1
ATOM 3925 O O . LYS B 1 247 ? -6.539 37.969 28.156 1 62.5 247 LYS B O 1
ATOM 3930 N N . ASP B 1 248 ? -6.938 35.781 27.891 1 62.78 248 ASP B N 1
ATOM 3931 C CA . ASP B 1 248 ? -7.746 35.75 29.109 1 62.78 248 ASP B CA 1
ATOM 3932 C C . ASP B 1 248 ? -6.883 36 30.344 1 62.78 248 ASP B C 1
ATOM 3934 O O . ASP B 1 248 ? -7.289 36.75 31.25 1 62.78 248 ASP B O 1
ATOM 3938 N N . THR B 1 249 ? -5.688 35.5 30.328 1 63.31 249 THR B N 1
ATOM 3939 C CA . THR B 1 249 ? -4.762 35.688 31.422 1 63.31 249 THR B CA 1
ATOM 3940 C C . THR B 1 249 ? -4.281 37.156 31.453 1 63.31 249 THR B C 1
ATOM 3942 O O . THR B 1 249 ? -4.168 37.75 32.531 1 63.31 249 THR B O 1
ATOM 3945 N N . ASN B 1 250 ? -4.086 37.719 30.328 1 60.91 250 ASN B N 1
ATOM 3946 C CA . ASN B 1 250 ? -3.658 39.125 30.25 1 60.91 250 ASN B CA 1
ATOM 3947 C C . ASN B 1 250 ? -4.777 40.062 30.656 1 60.91 250 ASN B C 1
ATOM 3949 O O . ASN B 1 250 ? -4.535 41.062 31.328 1 60.91 250 ASN B O 1
ATOM 3953 N N . ASN B 1 251 ? -5.918 39.75 30.188 1 62.78 251 ASN B N 1
ATOM 3954 C CA . ASN B 1 251 ? -7.0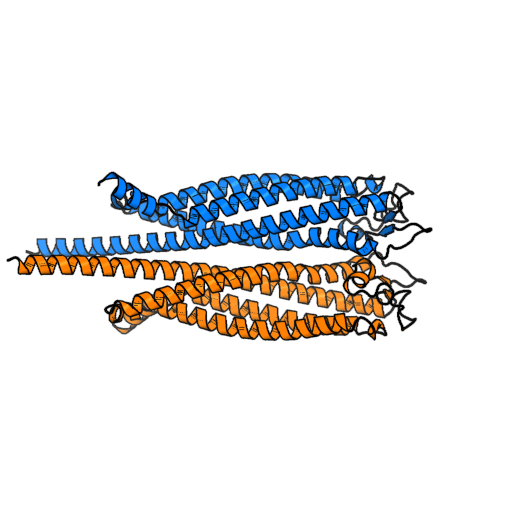66 40.562 30.578 1 62.78 251 ASN B CA 1
ATOM 3955 C C . ASN B 1 251 ? -7.305 40.5 32.094 1 62.78 251 ASN B C 1
ATOM 3957 O O . ASN B 1 251 ? -7.664 41.5 32.719 1 62.78 251 ASN B O 1
ATOM 3961 N N . TYR B 1 252 ? -7.125 39.312 32.562 1 64.44 252 TYR B N 1
ATOM 3962 C CA . TYR B 1 252 ? -7.246 39.156 34 1 64.44 252 TYR B CA 1
ATOM 3963 C C . TYR B 1 252 ? -6.199 39.969 34.75 1 64.44 252 TYR B C 1
ATOM 3965 O O . TYR B 1 252 ? -6.496 40.594 35.75 1 64.44 252 TYR B O 1
ATOM 3973 N N . HIS B 1 253 ? -5.039 40 34.188 1 63.75 253 HIS B N 1
ATOM 3974 C CA . HIS B 1 253 ? -3.965 40.781 34.812 1 63.75 253 HIS B CA 1
ATOM 3975 C C . HIS B 1 253 ? -4.227 42.281 34.656 1 63.75 253 HIS B C 1
ATOM 3977 O O . HIS B 1 253 ? -3.979 43.062 35.594 1 63.75 253 HIS B O 1
ATOM 3983 N N . GLU B 1 254 ? -4.719 42.688 33.562 1 63.81 254 GLU B N 1
ATOM 3984 C CA . GLU B 1 254 ? -5.039 44.094 33.344 1 63.81 254 GLU B CA 1
ATOM 3985 C C . GLU B 1 254 ? -6.188 44.531 34.25 1 63.81 254 GLU B C 1
ATOM 3987 O O . GLU B 1 254 ? -6.164 45.656 34.781 1 63.81 254 GLU B O 1
ATOM 3992 N N . GLU B 1 255 ? -7.117 43.719 34.344 1 63.5 255 GLU B N 1
ATOM 3993 C CA . GLU B 1 255 ? -8.234 44.031 35.25 1 63.5 255 GLU B CA 1
ATOM 3994 C C . GLU B 1 255 ? -7.777 44.125 36.688 1 63.5 255 GLU B C 1
ATOM 3996 O O . GLU B 1 255 ? -8.234 45 37.438 1 63.5 255 GLU B O 1
ATOM 4001 N N . GLN B 1 256 ? -6.91 43.312 37.094 1 65.12 256 GLN B N 1
ATOM 4002 C CA . GLN B 1 256 ? -6.375 43.375 38.438 1 65.12 256 GLN B CA 1
ATOM 4003 C C . GLN B 1 256 ? -5.551 44.625 38.656 1 65.12 256 GLN B C 1
ATOM 4005 O O . GLN B 1 256 ? -5.59 45.219 39.719 1 65.12 256 GLN B O 1
ATOM 4010 N N . GLU B 1 257 ? -4.855 45.062 37.656 1 64.75 257 GLU B N 1
ATOM 4011 C CA . GLU B 1 257 ? -4.066 46.281 37.75 1 64.75 257 GLU B CA 1
ATOM 4012 C C . GLU B 1 257 ? -4.965 47.531 37.812 1 64.75 257 GLU B C 1
ATOM 4014 O O . GLU B 1 257 ? -4.637 48.5 38.469 1 64.75 257 GLU B O 1
ATOM 4019 N N . LEU B 1 258 ? -6.055 47.469 37.219 1 66.38 258 LEU B N 1
ATOM 4020 C CA . LEU B 1 258 ? -7.02 48.562 37.25 1 66.38 258 LEU B CA 1
ATOM 4021 C C . LEU B 1 258 ? -7.711 48.656 38.594 1 66.38 258 LEU B C 1
ATOM 4023 O O . LEU B 1 258 ? -8.031 49.75 39.062 1 66.38 258 LEU B O 1
ATOM 4027 N N . HIS B 1 259 ? -7.863 47.531 39.125 1 64.88 259 HIS B N 1
ATOM 4028 C CA . HIS B 1 259 ? -8.508 47.531 40.438 1 64.88 259 HIS B CA 1
ATOM 4029 C C . HIS B 1 259 ? -7.5 47.875 41.531 1 64.88 259 HIS B C 1
ATOM 4031 O O . HIS B 1 259 ? -7.891 48.125 42.688 1 64.88 259 HIS B O 1
ATOM 4037 N N . SER B 1 260 ? -6.344 47.75 41.25 1 62.97 260 SER B N 1
ATOM 4038 C CA . SER B 1 260 ? -5.32 48.062 42.25 1 62.97 260 SER B CA 1
ATOM 4039 C C . SER B 1 260 ? -5.051 49.562 42.281 1 62.97 260 SER B C 1
ATOM 4041 O O . SER B 1 260 ? -4.309 50.031 43.156 1 62.97 260 SER B O 1
ATOM 4043 N N . TYR B 1 261 ? -5.609 50.344 41.438 1 51.38 261 TYR B N 1
ATOM 4044 C CA . TYR B 1 261 ? -5.625 51.781 41.625 1 51.38 261 TYR B CA 1
ATOM 4045 C C . TYR B 1 261 ? -6.973 52.281 42.156 1 51.38 261 TYR B C 1
ATOM 4047 O O . TYR B 1 261 ? -8.016 51.719 41.781 1 51.38 261 TYR B O 1
#

Sequence (522 aa):
MGCCDACIRCLGRIPYASLIATILLAAGIAVFCGSFYTAVIQTRTLFSFGDARSVTVDFFNLTEALKWSAVGITAFMGVYAFILLLIGFLATGASKEKKYCGFGTGLGSRITVAFFLVLTYIIFIGWLLMSCMGVIPSLFFYLTVIVKAAPYKVGGQSCLNLQQFGLDVVFNTTNDTPANTGLGNNMWEYCGNDYNKFQADGFQLFNLYIVALVGALVVTISLVHYLTCLSVNYAHLKNMARSYKYKDTNNYHEEQELHSYMGCCDACIRCLGRIPYASLIATILLAAGIAVFCGSFYTAVIQTRTLFSFGDARSVTVDFFNLTEALKWSAVGITAFMGVYAFILLLIGFLATGASKEKKYCGFGTGLGSRITVAFFLVLTYIIFIGWLLMSCMGVIPSLFFYLTVIVKAAPYKVGGQSCLNLQQFGLDVVFNTTNDTPANTGLGNNMWEYCGNDYNKFQADGFQLFNLYIVALVGALVVTISLVHYLTCLSVNYAHLKNMARSYKYKDTNNYHEEQELHSY